Protein AF-0000000084549500 (afdb_homodimer)

Structure (mmCIF, N/CA/C/O backbone):
data_AF-0000000084549500-model_v1
#
loop_
_entity.id
_entity.type
_entity.pdbx_description
1 polymer 'Uncharacterized protein'
#
loop_
_atom_site.group_PDB
_atom_site.id
_atom_site.type_symbol
_atom_site.label_atom_id
_atom_site.label_alt_id
_atom_site.label_comp_id
_atom_site.label_asym_id
_atom_site.label_entity_id
_atom_site.label_seq_id
_atom_site.pdbx_PDB_ins_code
_atom_site.Cartn_x
_atom_site.Cartn_y
_atom_site.Cartn_z
_atom_site.occupancy
_atom_site.B_iso_or_equiv
_atom_site.auth_seq_id
_atom_site.auth_comp_id
_atom_site.auth_asym_id
_atom_site.auth_atom_id
_atom_site.pdbx_PDB_model_num
ATOM 1 N N . MET A 1 1 ? 21.641 -4.703 21.031 1 40.84 1 MET A N 1
ATOM 2 C CA . MET A 1 1 ? 21.547 -3.418 20.344 1 40.84 1 MET A CA 1
ATOM 3 C C . MET A 1 1 ? 20.094 -2.99 20.172 1 40.84 1 MET A C 1
ATOM 5 O O . MET A 1 1 ? 19.234 -3.814 19.875 1 40.84 1 MET A O 1
ATOM 9 N N . LYS A 1 2 ? 19.859 -1.87 20.672 1 54.56 2 LYS A N 1
ATOM 10 C CA . LYS A 1 2 ? 18.469 -1.449 20.766 1 54.56 2 LYS A CA 1
ATOM 11 C C . LYS A 1 2 ? 17.812 -1.426 19.375 1 54.56 2 LYS A C 1
ATOM 13 O O . LYS A 1 2 ? 18.375 -0.866 18.438 1 54.56 2 LYS A O 1
ATOM 18 N N . LYS A 1 3 ? 16.812 -2.205 19.078 1 78 3 LYS A N 1
ATOM 19 C CA . LYS A 1 3 ? 16.109 -2.328 17.797 1 78 3 LYS A CA 1
ATOM 20 C C . LYS A 1 3 ? 15.672 -0.962 17.281 1 78 3 LYS A C 1
ATOM 22 O O . LYS A 1 3 ? 15.18 -0.131 18.047 1 78 3 LYS A O 1
ATOM 27 N N . GLN A 1 4 ? 16.156 -0.559 16.125 1 92.81 4 GLN A N 1
ATOM 28 C CA . GLN A 1 4 ? 15.789 0.695 15.469 1 92.81 4 GLN A CA 1
ATOM 29 C C . GLN A 1 4 ? 14.273 0.792 15.273 1 92.81 4 GLN A C 1
ATOM 31 O O . GLN A 1 4 ? 13.625 -0.191 14.914 1 92.81 4 GLN A O 1
ATOM 36 N N . PRO A 1 5 ? 13.766 1.951 15.711 1 97.81 5 PRO A N 1
ATOM 37 C CA . PRO A 1 5 ? 12.312 2.09 15.602 1 97.81 5 PRO A CA 1
ATOM 38 C C . PRO A 1 5 ? 11.836 2.129 14.156 1 97.81 5 PRO A C 1
ATOM 40 O O . PRO A 1 5 ? 12.555 2.602 13.273 1 97.81 5 PRO A O 1
ATOM 43 N N . VAL A 1 6 ? 10.672 1.609 13.906 1 98.56 6 VAL A N 1
ATOM 44 C CA . VAL A 1 6 ? 9.953 1.757 12.648 1 98.56 6 VAL A CA 1
ATOM 45 C C . VAL A 1 6 ? 8.906 2.861 12.781 1 98.56 6 VAL A C 1
ATOM 47 O O . VAL A 1 6 ? 7.949 2.734 13.555 1 98.56 6 VAL A O 1
ATOM 50 N N . ILE A 1 7 ? 9.125 3.916 12.055 1 98.81 7 ILE A N 1
ATOM 51 C CA . ILE A 1 7 ? 8.266 5.094 12.141 1 98.81 7 ILE A CA 1
ATOM 52 C C . ILE A 1 7 ? 7.434 5.219 10.867 1 98.81 7 ILE A C 1
ATOM 54 O O . ILE A 1 7 ? 7.984 5.305 9.766 1 98.81 7 ILE A O 1
ATOM 58 N N . LEU A 1 8 ? 6.094 5.164 11.047 1 98.94 8 LEU A N 1
ATOM 59 C CA . LEU A 1 8 ? 5.152 5.355 9.945 1 98.94 8 LEU A CA 1
ATOM 60 C C . LEU A 1 8 ? 4.793 6.828 9.789 1 98.94 8 LEU A C 1
ATOM 62 O O . LEU A 1 8 ? 4.559 7.527 10.773 1 98.94 8 LEU A O 1
ATOM 66 N N . VAL A 1 9 ? 4.805 7.285 8.539 1 98.94 9 VAL A N 1
ATOM 67 C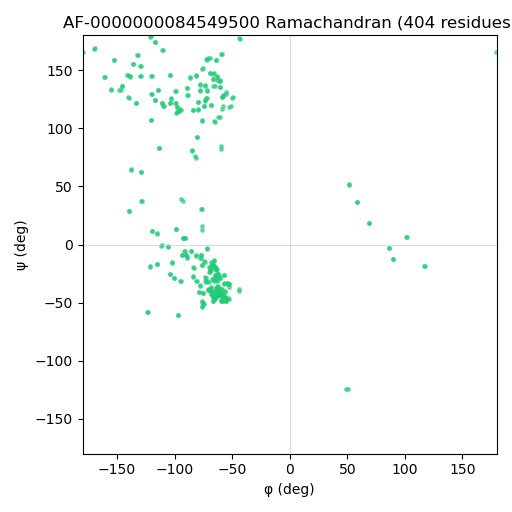 CA . VAL A 1 9 ? 4.523 8.695 8.297 1 98.94 9 VAL A CA 1
ATOM 68 C C . VAL A 1 9 ? 3.523 8.836 7.148 1 98.94 9 VAL A C 1
ATOM 70 O O . VAL A 1 9 ? 3.756 8.328 6.051 1 98.94 9 VAL A O 1
ATOM 73 N N . ASP A 1 10 ? 2.408 9.461 7.426 1 98.81 10 ASP A N 1
ATOM 74 C CA . ASP A 1 10 ? 1.464 9.82 6.371 1 98.81 10 ASP A CA 1
ATOM 75 C C . ASP A 1 10 ? 2.025 10.922 5.48 1 98.81 10 ASP A C 1
ATOM 77 O O . ASP A 1 10 ? 2.951 11.641 5.875 1 98.81 10 ASP A O 1
ATOM 81 N N . MET A 1 11 ? 1.429 11.039 4.242 1 98.62 11 MET A N 1
ATOM 82 C CA . MET A 1 11 ? 1.929 12.031 3.299 1 98.62 11 MET A CA 1
ATOM 83 C C . MET A 1 11 ? 1.087 13.305 3.354 1 98.62 11 MET A C 1
ATOM 85 O O . MET A 1 11 ? 1.567 14.352 3.785 1 98.62 11 MET A O 1
ATOM 89 N N . ASP A 1 12 ? -0.207 13.203 3.062 1 97.62 12 ASP A N 1
ATOM 90 C CA . ASP A 1 12 ? -1.068 14.367 2.863 1 97.62 12 ASP A CA 1
ATOM 91 C C . ASP A 1 12 ? -1.403 15.031 4.195 1 97.62 12 ASP A C 1
ATOM 93 O O . ASP A 1 12 ? -1.979 14.406 5.086 1 97.62 12 ASP A O 1
ATOM 97 N N . ASP A 1 13 ? -0.963 16.328 4.281 1 97.25 13 ASP A N 1
ATOM 98 C CA . ASP A 1 13 ? -1.198 17.203 5.426 1 97.25 13 ASP A CA 1
ATOM 99 C C . ASP A 1 13 ? -0.403 16.734 6.645 1 97.25 13 ASP A C 1
ATOM 101 O O . ASP A 1 13 ? -0.694 17.141 7.773 1 97.25 13 ASP A O 1
ATOM 105 N N . VAL A 1 14 ? 0.623 15.906 6.328 1 98.81 14 VAL A N 1
ATOM 106 C CA . VAL A 1 14 ? 1.657 15.539 7.293 1 98.81 14 VAL A CA 1
ATOM 107 C C . VAL A 1 14 ? 3.031 15.906 6.738 1 98.81 14 VAL A C 1
ATOM 109 O O . VAL A 1 14 ? 3.713 16.781 7.277 1 98.81 14 VAL A O 1
ATOM 112 N N . LEU A 1 15 ? 3.363 15.383 5.605 1 98.81 15 LEU A N 1
ATOM 113 C CA . LEU A 1 15 ? 4.594 15.766 4.922 1 98.81 15 LEU A CA 1
ATOM 114 C C . LEU A 1 15 ? 4.328 16.859 3.9 1 98.81 15 LEU A C 1
ATOM 116 O O . LEU A 1 15 ? 5.215 17.672 3.611 1 98.81 15 LEU A O 1
ATOM 120 N N . ALA A 1 16 ? 3.133 16.844 3.322 1 98.44 16 ALA A N 1
ATOM 121 C CA . ALA A 1 16 ? 2.785 17.719 2.201 1 98.44 16 ALA A CA 1
ATOM 122 C C . ALA A 1 16 ? 1.606 18.609 2.555 1 98.44 16 ALA A C 1
ATOM 124 O O . ALA A 1 16 ? 0.673 18.188 3.238 1 98.44 16 ALA A O 1
ATOM 125 N N . GLU A 1 17 ? 1.657 19.797 2.027 1 96.94 17 GLU A N 1
ATOM 126 C CA . GLU A 1 17 ? 0.556 20.75 2.205 1 96.94 17 GLU A CA 1
ATOM 127 C C . GLU A 1 17 ? -0.571 20.469 1.213 1 96.94 17 GLU A C 1
ATOM 129 O O . GLU A 1 17 ? -0.81 21.266 0.3 1 96.94 17 GLU A O 1
ATOM 134 N N . PHE A 1 18 ? -1.317 19.422 1.479 1 96.31 18 PHE A N 1
ATOM 135 C CA . PHE A 1 18 ? -2.348 19 0.539 1 96.31 18 PHE A CA 1
ATOM 136 C C . PHE A 1 18 ? -3.547 19.938 0.589 1 96.31 18 PHE A C 1
ATOM 138 O O . PHE A 1 18 ? -4.004 20.422 -0.446 1 96.31 18 PHE A O 1
ATOM 145 N N . THR A 1 19 ? -4.094 20.219 1.738 1 94.62 19 THR A N 1
ATOM 146 C CA . THR A 1 19 ? -5.309 21.016 1.899 1 94.62 19 THR A CA 1
ATOM 147 C C . THR A 1 19 ? -5.137 22.406 1.306 1 94.62 19 THR A C 1
ATOM 149 O O . THR A 1 19 ? -6.051 22.938 0.676 1 94.62 19 THR A O 1
ATOM 152 N N . ASN A 1 20 ? -3.953 22.938 1.49 1 93.06 20 ASN A N 1
ATOM 153 C CA . ASN A 1 20 ? -3.686 24.25 0.912 1 93.06 20 ASN A CA 1
ATOM 154 C C . ASN A 1 20 ? -3.84 24.234 -0.606 1 93.06 20 ASN A C 1
ATOM 156 O O . ASN A 1 20 ? -4.469 25.125 -1.179 1 93.06 20 ASN A O 1
ATOM 160 N N . GLU A 1 21 ? -3.254 23.266 -1.241 1 93.38 21 GLU A N 1
ATOM 161 C CA . GLU A 1 21 ? -3.357 23.156 -2.693 1 93.38 21 GLU A CA 1
ATOM 162 C C . GLU A 1 21 ? -4.789 22.844 -3.121 1 93.38 21 GLU A C 1
ATOM 164 O O . GLU A 1 21 ? -5.277 23.391 -4.113 1 93.38 21 GLU A O 1
ATOM 169 N N . TRP A 1 22 ? -5.418 21.922 -2.383 1 92.75 22 TRP A N 1
ATOM 170 C CA . TRP A 1 22 ? -6.809 21.547 -2.609 1 92.75 22 TRP A CA 1
ATOM 171 C C . TRP A 1 22 ? -7.711 22.781 -2.613 1 92.75 22 TRP A C 1
ATOM 173 O O . TRP A 1 22 ? -8.461 23 -3.566 1 92.75 22 TRP A O 1
ATOM 183 N N . LEU A 1 23 ? -7.535 23.625 -1.66 1 92.88 23 LEU A N 1
ATOM 184 C CA . LEU A 1 23 ? -8.383 24.797 -1.511 1 92.88 23 LEU A CA 1
ATOM 185 C C . LEU A 1 23 ? -7.988 25.875 -2.506 1 92.88 23 LEU A C 1
ATOM 187 O O . LEU A 1 23 ? -8.844 26.625 -2.986 1 92.88 23 LEU A O 1
ATOM 191 N N . ARG A 1 24 ? -6.734 25.953 -2.752 1 94.06 24 ARG A N 1
ATOM 192 C CA . ARG A 1 24 ? -6.305 26.891 -3.781 1 94.06 24 ARG A CA 1
ATOM 193 C C . ARG A 1 24 ? -7.027 26.625 -5.098 1 94.06 24 ARG A C 1
ATOM 195 O O . ARG A 1 24 ? -7.539 27.562 -5.727 1 94.06 24 ARG A O 1
ATOM 202 N N . ARG A 1 25 ? -7.105 25.422 -5.516 1 92.19 25 ARG A N 1
ATOM 203 C CA . ARG A 1 25 ? -7.77 25.047 -6.762 1 92.19 25 ARG A CA 1
ATOM 204 C C . ARG A 1 25 ? -9.266 25.344 -6.691 1 92.19 25 ARG A C 1
ATOM 206 O O . ARG A 1 25 ? -9.844 25.891 -7.629 1 92.19 25 ARG A O 1
ATOM 213 N N . TYR A 1 26 ? -9.852 24.938 -5.59 1 93.62 26 TYR A N 1
ATOM 214 C CA . TYR A 1 26 ? -11.273 25.219 -5.395 1 93.62 26 TYR A CA 1
ATOM 215 C C . TYR A 1 26 ? -11.547 26.719 -5.484 1 93.62 26 TYR A C 1
ATOM 217 O O . TYR A 1 26 ? -12.469 27.141 -6.176 1 93.62 26 TYR A O 1
ATOM 225 N N . ASN A 1 27 ? -10.688 27.5 -4.773 1 95.88 27 ASN A N 1
ATOM 226 C CA . ASN A 1 27 ? -10.867 28.953 -4.75 1 95.88 27 ASN A CA 1
ATOM 227 C C . ASN A 1 27 ? -10.742 29.547 -6.148 1 95.88 27 ASN A C 1
ATOM 229 O O . ASN A 1 27 ? -11.5 30.453 -6.508 1 95.88 27 ASN A O 1
ATOM 233 N N . LEU A 1 28 ? -9.859 29.062 -6.891 1 95.12 28 LEU A N 1
ATOM 234 C CA . LEU A 1 28 ? -9.672 29.531 -8.258 1 95.12 28 LEU A CA 1
ATOM 235 C C . LEU A 1 28 ? -10.875 29.203 -9.125 1 95.12 28 LEU A C 1
ATOM 237 O O . LEU A 1 28 ? -11.398 30.062 -9.836 1 95.12 28 LEU A O 1
ATOM 241 N N . ASP A 1 29 ? -11.391 28.016 -9.062 1 94.56 29 ASP A N 1
ATOM 242 C CA . ASP A 1 29 ? -12.453 27.531 -9.93 1 94.56 29 ASP A CA 1
ATOM 243 C C . ASP A 1 29 ? -13.797 28.156 -9.57 1 94.56 29 ASP A C 1
ATOM 245 O O . ASP A 1 29 ? -14.641 28.375 -10.445 1 94.56 29 ASP A O 1
ATOM 249 N N . TYR A 1 30 ? -13.945 28.438 -8.312 1 95.88 30 TYR A N 1
ATOM 250 C CA . TYR A 1 30 ? -15.266 28.875 -7.859 1 95.88 30 TYR A CA 1
ATOM 251 C C . TYR A 1 30 ? -15.219 30.312 -7.359 1 95.88 30 TYR A C 1
ATOM 253 O O . TYR A 1 30 ? -16.172 30.797 -6.754 1 95.88 30 TYR A O 1
ATOM 261 N N . ASN A 1 31 ? -14.117 30.938 -7.594 1 95.69 31 ASN A N 1
ATOM 262 C CA . ASN A 1 31 ? -13.945 32.312 -7.184 1 95.69 31 ASN A CA 1
ATOM 263 C C . ASN A 1 31 ? -14.297 32.531 -5.711 1 95.69 31 ASN A C 1
ATOM 265 O O . ASN A 1 31 ? -15.156 33.344 -5.375 1 95.69 31 ASN A O 1
ATOM 269 N N . ASP A 1 32 ? -13.719 31.734 -4.926 1 94.94 32 ASP A N 1
ATOM 270 C CA . ASP A 1 32 ? -13.891 31.75 -3.477 1 94.94 32 ASP A CA 1
ATOM 271 C C . ASP A 1 32 ? -12.57 32.062 -2.775 1 94.94 32 ASP A C 1
ATOM 273 O O . ASP A 1 32 ? -11.562 32.312 -3.43 1 94.94 32 ASP A O 1
ATOM 277 N N . THR A 1 33 ? -12.523 32.25 -1.413 1 93.5 33 THR A N 1
ATOM 278 C CA . THR A 1 33 ? -11.297 32.625 -0.705 1 93.5 33 THR A CA 1
ATOM 279 C C . THR A 1 33 ? -11.195 31.859 0.619 1 93.5 33 THR A C 1
ATOM 281 O O . THR A 1 33 ? -10.586 32.344 1.569 1 93.5 33 THR A O 1
ATOM 284 N N . ILE A 1 34 ? -11.758 30.734 0.631 1 90.38 34 ILE A N 1
ATOM 285 C CA . ILE A 1 34 ? -11.758 30.016 1.896 1 90.38 34 ILE A CA 1
ATOM 286 C C . ILE A 1 34 ? -10.367 29.422 2.146 1 90.38 34 ILE A C 1
ATOM 288 O O . ILE A 1 34 ? -9.594 29.234 1.21 1 90.38 34 ILE A O 1
ATOM 292 N N . ASP A 1 35 ? -10.039 29.266 3.459 1 89.06 35 ASP A N 1
ATOM 293 C CA . ASP A 1 35 ? -8.797 28.609 3.844 1 89.06 35 ASP A CA 1
ATOM 294 C C . ASP A 1 35 ? -9.07 27.391 4.723 1 89.06 35 ASP A C 1
ATOM 296 O O . ASP A 1 35 ? -10.227 27.062 4.992 1 89.06 35 ASP A O 1
ATOM 300 N N . ALA A 1 36 ? -7.984 26.719 5.102 1 85.75 36 ALA A N 1
ATOM 301 C CA . ALA A 1 36 ? -8.086 25.438 5.777 1 85.75 36 ALA A CA 1
ATOM 302 C C . ALA A 1 36 ? -8.781 25.578 7.129 1 85.75 36 ALA A C 1
ATOM 304 O O . ALA A 1 36 ? -9.367 24.625 7.641 1 85.75 36 ALA A O 1
ATOM 305 N N . GLU A 1 37 ? -8.781 26.719 7.641 1 87.19 37 GLU A N 1
ATOM 306 C CA . GLU A 1 37 ? -9.305 26.953 8.984 1 87.19 37 GLU A CA 1
ATOM 307 C C . GLU A 1 37 ? -10.82 26.781 9.023 1 87.19 37 GLU A C 1
ATOM 309 O O . GLU A 1 37 ? -11.398 26.547 10.086 1 87.19 37 GLU A O 1
ATOM 314 N N . VAL A 1 38 ? -11.391 26.875 7.844 1 81.31 38 VAL A N 1
ATOM 315 C CA . VAL A 1 38 ? -12.852 26.781 7.801 1 81.31 38 VAL A CA 1
ATOM 316 C C . VAL A 1 38 ? -13.273 25.328 7.973 1 81.31 38 VAL A C 1
ATOM 318 O O . VAL A 1 38 ? -14.43 25.047 8.289 1 81.31 38 VAL A O 1
ATOM 321 N N . PHE A 1 39 ? -12.336 24.484 7.77 1 81.19 39 PHE A N 1
ATOM 322 C CA . PHE A 1 39 ? -12.672 23.062 7.863 1 81.19 39 PHE A CA 1
ATOM 323 C C . PHE A 1 39 ? -12.695 22.609 9.32 1 81.19 39 PHE A C 1
ATOM 325 O O . PHE A 1 39 ? -11.641 22.469 9.945 1 81.19 39 PHE A O 1
ATOM 332 N N . ASP A 1 40 ? -13.836 22.641 9.977 1 74.56 40 ASP A N 1
ATOM 333 C CA . ASP A 1 40 ? -13.977 22.203 11.359 1 74.56 40 ASP A CA 1
ATOM 334 C C . ASP A 1 40 ? -14.344 20.719 11.43 1 74.56 40 ASP A C 1
ATOM 336 O O . ASP A 1 40 ? -14.539 20.172 12.516 1 74.56 40 ASP A O 1
ATOM 340 N N . GLY A 1 41 ? -14.359 20.125 10.383 1 68.44 41 GLY A N 1
ATOM 341 C CA . GLY A 1 41 ? -14.656 18.703 10.25 1 68.44 41 GLY A CA 1
ATOM 342 C C . GLY A 1 41 ? -14.375 18.156 8.859 1 68.44 41 GLY A C 1
ATOM 343 O O . GLY A 1 41 ? -14 18.906 7.957 1 68.44 41 GLY A O 1
ATOM 344 N N . TRP A 1 42 ? -14.414 16.797 8.805 1 63 42 TRP A N 1
ATOM 345 C CA . TRP A 1 42 ? -14.109 16.156 7.527 1 63 42 TRP A CA 1
ATOM 346 C C . TRP A 1 42 ? -15.289 16.281 6.566 1 63 42 TRP A C 1
ATOM 348 O O . TRP A 1 42 ? -15.562 15.352 5.801 1 63 42 TRP A O 1
ATOM 358 N N . ASP A 1 43 ? -16.016 17.453 6.793 1 78.88 43 ASP A N 1
ATOM 359 C CA . ASP A 1 43 ? -17.109 17.656 5.84 1 78.88 43 ASP A CA 1
ATOM 360 C C . ASP A 1 43 ? -16.844 18.875 4.957 1 78.88 43 ASP A C 1
ATOM 362 O O . ASP A 1 43 ? -17.391 19.953 5.199 1 78.88 43 ASP A O 1
ATOM 366 N N . ALA A 1 44 ? -16.172 18.797 4.023 1 82.31 44 ALA A N 1
ATOM 367 C CA . ALA A 1 44 ? -15.75 19.859 3.109 1 82.31 44 ALA A CA 1
ATOM 368 C C . ALA A 1 44 ? -16.938 20.438 2.352 1 82.31 44 ALA A C 1
ATOM 370 O O . ALA A 1 44 ? -16.953 21.609 1.999 1 82.31 44 ALA A O 1
ATOM 371 N N . VAL A 1 45 ? -17.938 19.656 2.207 1 88 45 VAL A N 1
ATOM 372 C CA . VAL A 1 45 ? -19.078 20.047 1.386 1 88 45 VAL A CA 1
ATOM 373 C C . VAL A 1 45 ? -19.812 21.219 2.043 1 88 45 VAL A C 1
ATOM 375 O O . VAL A 1 45 ? -20.328 22.094 1.354 1 88 45 VAL A O 1
ATOM 378 N N . LYS A 1 46 ? -19.75 21.266 3.35 1 87.25 46 LYS A N 1
ATOM 379 C CA . LYS A 1 46 ? -20.453 22.297 4.098 1 87.25 46 LYS A CA 1
ATOM 380 C C . LYS A 1 46 ? -19.75 23.641 3.98 1 87.25 46 LYS A C 1
ATOM 382 O O . LYS A 1 46 ? -20.344 24.688 4.297 1 87.25 46 LYS A O 1
ATOM 387 N N . HIS A 1 47 ? -18.594 23.594 3.523 1 89.19 47 HIS A N 1
ATOM 388 C CA . HIS A 1 47 ? -17.781 24.812 3.596 1 89.19 47 HIS A CA 1
ATOM 389 C C . HIS A 1 47 ? -17.531 25.375 2.205 1 89.19 47 HIS A C 1
ATOM 391 O O . HIS A 1 47 ? -16.906 26.438 2.07 1 89.19 47 HIS A O 1
ATOM 397 N N . VAL A 1 48 ? -18.047 24.688 1.222 1 91.75 48 VAL A N 1
ATOM 398 C CA . VAL A 1 48 ? -17.844 25.156 -0.144 1 91.75 48 VAL A CA 1
ATOM 399 C C . VAL A 1 48 ? -19.156 25.672 -0.725 1 91.75 48 VAL A C 1
ATOM 401 O O . VAL A 1 48 ? -20.234 25.453 -0.143 1 91.75 48 VAL A O 1
ATOM 404 N N . LYS A 1 49 ? -19.047 26.344 -1.836 1 94.25 49 LYS A N 1
ATOM 405 C CA . LYS A 1 49 ? -20.25 26.844 -2.504 1 94.25 49 LYS A CA 1
ATOM 406 C C . LYS A 1 49 ? -21.141 25.703 -2.955 1 94.25 49 LYS A C 1
ATOM 408 O O . LYS A 1 49 ? -20.641 24.641 -3.35 1 94.25 49 LYS A O 1
ATOM 413 N N . PRO A 1 50 ? -22.453 25.938 -2.877 1 93.5 50 PRO A N 1
ATOM 414 C CA . PRO A 1 50 ? -23.406 24.891 -3.24 1 93.5 50 PRO A CA 1
ATOM 415 C C . PRO A 1 50 ? -23.172 24.344 -4.641 1 93.5 50 PRO A C 1
ATOM 417 O O . PRO A 1 50 ? -23.406 23.156 -4.887 1 93.5 50 PRO A O 1
ATOM 420 N N . GLU A 1 51 ? -22.719 25.172 -5.531 1 93.56 51 GLU A N 1
ATOM 421 C CA . GLU A 1 51 ? -22.484 24.734 -6.902 1 93.56 51 GLU A CA 1
ATOM 422 C C . GLU A 1 51 ? -21.359 23.703 -6.965 1 93.56 51 GLU A C 1
ATOM 424 O O . GLU A 1 51 ? -21.312 22.891 -7.883 1 93.56 51 GLU A O 1
ATOM 429 N N . CYS A 1 52 ? -20.438 23.797 -6.102 1 91.25 52 CYS A N 1
ATOM 430 C CA . CYS A 1 52 ? -19.359 22.812 -6.023 1 91.25 52 CYS A CA 1
ATOM 431 C C . CYS A 1 52 ? -19.844 21.531 -5.367 1 91.25 52 CYS A C 1
ATOM 433 O O . CYS A 1 52 ? -19.781 20.453 -5.973 1 91.25 52 CYS A O 1
ATOM 435 N N . GLY A 1 53 ? -20.438 21.672 -4.176 1 90.69 53 GLY A N 1
ATOM 436 C CA . GLY A 1 53 ? -20.953 20.516 -3.463 1 90.69 53 GLY A CA 1
ATOM 437 C C . GLY A 1 53 ? -19.969 19.375 -3.367 1 90.69 53 GLY A C 1
ATOM 438 O O . GLY A 1 53 ? -18.828 19.562 -2.963 1 90.69 53 GLY A O 1
ATOM 439 N N . THR A 1 54 ? -20.391 18.25 -3.828 1 88.44 54 THR A N 1
ATOM 440 C CA . THR A 1 54 ? -19.594 17.031 -3.689 1 88.44 54 THR A CA 1
ATOM 441 C C . THR A 1 54 ? -18.453 17.016 -4.699 1 88.44 54 THR A C 1
ATOM 443 O O . THR A 1 54 ? -17.531 16.219 -4.582 1 88.44 54 THR A O 1
ATOM 446 N N . LYS A 1 55 ? -18.438 17.891 -5.586 1 89.38 55 LYS A N 1
ATOM 447 C CA . LYS A 1 55 ? -17.359 17.969 -6.578 1 89.38 55 LYS A CA 1
ATOM 448 C C . LYS A 1 55 ? -16.047 18.375 -5.926 1 89.38 55 LYS A C 1
ATOM 450 O O . LYS A 1 55 ? -14.977 18.234 -6.535 1 89.38 55 LYS A O 1
ATOM 455 N N . ILE A 1 56 ? -16.156 18.891 -4.676 1 88.94 56 ILE A N 1
ATOM 456 C CA . ILE A 1 56 ? -14.961 19.297 -3.941 1 88.94 56 ILE A CA 1
ATOM 457 C C . ILE A 1 56 ? -14.008 18.109 -3.826 1 88.94 56 ILE A C 1
ATOM 459 O O . ILE A 1 56 ? -12.781 18.281 -3.801 1 88.94 56 ILE A O 1
ATOM 463 N N . PHE A 1 57 ? -14.555 16.891 -3.869 1 86.75 57 PHE A N 1
ATOM 464 C CA . PHE A 1 57 ? -13.727 15.695 -3.676 1 86.75 57 PHE A CA 1
ATOM 465 C C . PHE A 1 57 ? -13.156 15.211 -5.004 1 86.75 57 PHE A C 1
ATOM 467 O O . PHE A 1 57 ? -12.25 14.383 -5.027 1 86.75 57 PHE A O 1
ATOM 474 N N . GLU A 1 58 ? -13.625 15.711 -6.062 1 85.31 58 GLU A N 1
ATOM 475 C CA . GLU A 1 58 ? -13.117 15.32 -7.379 1 85.31 58 GLU A CA 1
ATOM 476 C C . GLU A 1 58 ? -11.695 15.82 -7.594 1 85.31 58 GLU A C 1
ATOM 478 O O . GLU A 1 58 ? -10.945 15.25 -8.391 1 85.31 58 GLU A O 1
ATOM 483 N N . TYR A 1 59 ? -11.352 16.844 -6.824 1 87.81 59 TYR A N 1
ATOM 484 C CA . TYR A 1 59 ? -10 17.375 -6.938 1 87.81 59 TYR A CA 1
ATOM 485 C C . TYR A 1 59 ? -8.961 16.344 -6.535 1 87.81 59 TYR A C 1
ATOM 487 O O . TYR A 1 59 ? -7.812 16.406 -6.977 1 87.81 59 TYR A O 1
ATOM 495 N N . PHE A 1 60 ? -9.383 15.383 -5.699 1 86.88 60 PHE A N 1
ATOM 496 C CA . PHE A 1 60 ? -8.461 14.359 -5.223 1 86.88 60 PHE A CA 1
ATOM 497 C C . PHE A 1 60 ? -7.988 13.484 -6.379 1 86.88 60 PHE A C 1
ATOM 499 O O . PHE A 1 60 ? -6.949 12.82 -6.277 1 86.88 60 PHE A O 1
ATOM 506 N N . LYS A 1 61 ? -8.734 13.547 -7.387 1 83.44 61 LYS A N 1
ATOM 507 C CA . LYS A 1 61 ? -8.422 12.711 -8.547 1 83.44 61 LYS A CA 1
ATOM 508 C C . LYS A 1 61 ? -7.84 13.547 -9.68 1 83.44 61 LYS A C 1
ATOM 510 O O . LYS A 1 61 ? -7.535 13.016 -10.75 1 83.44 61 LYS A O 1
ATOM 515 N N . ALA A 1 62 ? -7.762 14.812 -9.438 1 79.94 62 ALA A N 1
ATOM 516 C CA . ALA A 1 62 ? -7.285 15.719 -10.484 1 79.94 62 ALA A CA 1
ATOM 517 C C . ALA A 1 62 ? -5.82 15.438 -10.828 1 79.94 62 ALA A C 1
ATOM 519 O O . ALA A 1 62 ? -5 15.234 -9.93 1 79.94 62 ALA A O 1
ATOM 520 N N . PRO A 1 63 ? -5.555 15.438 -12.078 1 76.94 63 PRO A N 1
ATOM 521 C CA . PRO A 1 63 ? -4.172 15.172 -12.484 1 76.94 63 PRO A CA 1
ATOM 522 C C . PRO A 1 63 ? -3.184 16.172 -11.883 1 76.94 63 PRO A C 1
ATOM 524 O O . PRO A 1 63 ? -3.426 17.375 -11.906 1 76.94 63 PRO A O 1
ATOM 527 N N . GLY A 1 64 ? -2.184 15.641 -11.281 1 82.38 64 GLY A N 1
ATOM 528 C CA . GLY A 1 64 ? -1.049 16.453 -10.867 1 82.38 64 GLY A CA 1
ATOM 529 C C . GLY A 1 64 ? -1.241 17.094 -9.516 1 82.38 64 GLY A C 1
ATOM 530 O O . GLY A 1 64 ? -0.352 17.797 -9.023 1 82.38 64 GLY A O 1
ATOM 531 N N . ILE A 1 65 ? -2.357 16.953 -8.867 1 88.38 65 ILE A N 1
ATOM 532 C CA . ILE A 1 65 ? -2.613 17.656 -7.621 1 88.38 65 ILE A CA 1
ATOM 533 C C . ILE A 1 65 ? -1.574 17.25 -6.578 1 88.38 65 ILE A C 1
ATOM 535 O O . ILE A 1 65 ? -1.181 18.078 -5.738 1 88.38 65 ILE A O 1
ATOM 539 N N . TYR A 1 66 ? -1.098 16.078 -6.719 1 92.81 66 TYR A N 1
ATOM 540 C CA . TYR A 1 66 ? -0.171 15.586 -5.707 1 92.81 66 TYR A CA 1
ATOM 541 C C . TYR A 1 66 ? 1.273 15.852 -6.109 1 92.81 66 TYR A C 1
ATOM 543 O O . TYR A 1 66 ? 2.193 15.664 -5.312 1 92.81 66 TYR A O 1
ATOM 551 N N . ARG A 1 67 ? 1.486 16.297 -7.324 1 90 67 ARG A N 1
ATOM 552 C CA . ARG A 1 67 ? 2.838 16.422 -7.859 1 90 67 ARG A CA 1
ATOM 553 C C . ARG A 1 67 ? 3.484 17.734 -7.426 1 90 67 ARG A C 1
ATOM 555 O O . ARG A 1 67 ? 4.711 17.828 -7.359 1 90 67 ARG A O 1
ATOM 562 N N . HIS A 1 68 ? 2.676 18.656 -7.055 1 87.75 68 HIS A N 1
ATOM 563 C CA . HIS A 1 68 ? 3.25 19.984 -6.859 1 87.75 68 HIS A CA 1
ATOM 564 C C . HIS A 1 68 ? 2.875 20.547 -5.492 1 87.75 68 HIS A C 1
ATOM 566 O O . HIS A 1 68 ? 2.658 21.75 -5.355 1 87.75 68 HIS A O 1
ATOM 572 N N . LEU A 1 69 ? 2.828 19.766 -4.539 1 96.38 69 LEU A N 1
ATOM 573 C CA . LEU A 1 69 ? 2.541 20.172 -3.172 1 96.38 69 LEU A CA 1
ATOM 574 C C . LEU A 1 69 ? 3.793 20.734 -2.496 1 96.38 69 LEU A C 1
ATOM 576 O O . LEU A 1 69 ? 4.902 20.266 -2.773 1 96.38 69 LEU A O 1
ATOM 580 N N . GLU A 1 70 ? 3.615 21.703 -1.663 1 97.06 70 GLU A N 1
ATOM 581 C CA . GLU A 1 70 ? 4.727 22.188 -0.848 1 97.06 70 GLU A CA 1
ATOM 582 C C . GLU A 1 70 ? 4.992 21.25 0.328 1 97.06 70 GLU A C 1
ATOM 584 O O . GLU A 1 70 ? 4.062 20.844 1.028 1 97.06 70 GLU A O 1
ATOM 589 N N . PRO A 1 71 ? 6.25 20.875 0.55 1 98.5 71 PRO A N 1
ATOM 590 C CA . PRO A 1 71 ? 6.539 20.141 1.779 1 98.5 71 PRO A CA 1
ATOM 591 C C . PRO A 1 71 ? 6.234 20.938 3.039 1 98.5 71 PRO A C 1
ATOM 593 O O . PRO A 1 71 ? 6.457 22.156 3.07 1 98.5 71 PRO A O 1
ATOM 596 N N . LYS A 1 72 ? 5.703 20.281 4.039 1 98.5 72 LYS A N 1
ATOM 597 C CA . LYS A 1 72 ? 5.508 20.953 5.32 1 98.5 72 LYS A CA 1
ATOM 598 C C . LYS A 1 72 ? 6.84 21.438 5.902 1 98.5 72 LYS A C 1
ATOM 600 O O . LYS A 1 72 ? 7.844 20.719 5.828 1 98.5 72 LYS A O 1
ATOM 605 N N . ALA A 1 73 ? 6.812 22.594 6.492 1 98.06 73 ALA A N 1
ATOM 606 C CA . ALA A 1 73 ? 8.023 23.203 7.047 1 98.06 73 ALA A CA 1
ATOM 607 C C . ALA A 1 73 ? 8.656 22.297 8.094 1 98.06 73 ALA A C 1
ATOM 609 O O . ALA A 1 73 ? 7.969 21.766 8.969 1 98.06 73 ALA A O 1
ATOM 610 N N . GLY A 1 74 ? 9.922 22.031 7.895 1 98.5 74 GLY A N 1
ATOM 611 C CA . GLY A 1 74 ? 10.688 21.281 8.867 1 98.5 74 GLY A CA 1
ATOM 612 C C . GLY A 1 74 ? 10.648 19.781 8.625 1 98.5 74 GLY A C 1
ATOM 613 O O . GLY A 1 74 ? 11.453 19.031 9.18 1 98.5 74 GLY A O 1
ATOM 614 N N . SER A 1 75 ? 9.766 19.297 7.777 1 98.81 75 SER A N 1
ATOM 615 C CA . SER A 1 75 ? 9.562 17.859 7.59 1 98.81 75 SER A CA 1
ATOM 616 C C . SER A 1 75 ? 10.805 17.203 6.992 1 98.81 75 SER A C 1
ATOM 618 O O . SER A 1 75 ? 11.234 16.141 7.453 1 98.81 75 SER A O 1
ATOM 620 N N . GLN A 1 76 ? 11.43 17.797 6.031 1 98.75 76 GLN A N 1
ATOM 621 C CA . GLN A 1 76 ? 12.578 17.219 5.352 1 98.75 76 GLN A CA 1
ATOM 622 C C . GLN A 1 76 ? 13.766 17.078 6.301 1 98.75 76 GLN A C 1
ATOM 624 O O . GLN A 1 76 ? 14.422 16.031 6.328 1 98.75 76 GLN A O 1
ATOM 629 N N . ALA A 1 77 ? 13.984 18.125 7.07 1 98.56 77 ALA A N 1
ATOM 630 C CA . ALA A 1 77 ? 15.102 18.094 8.008 1 98.56 77 ALA A CA 1
ATOM 631 C C . ALA A 1 77 ? 14.906 17.016 9.07 1 98.56 77 ALA A C 1
ATOM 633 O O . ALA A 1 77 ? 15.844 16.281 9.398 1 98.56 77 ALA A O 1
ATOM 634 N N . VAL A 1 78 ? 13.734 16.906 9.609 1 98.62 78 VAL A N 1
ATOM 635 C CA . VAL A 1 78 ? 13.453 15.914 10.641 1 98.62 78 VAL A CA 1
ATOM 636 C C . VAL A 1 78 ? 13.562 14.508 10.062 1 98.62 78 VAL A C 1
ATOM 638 O O . VAL A 1 78 ? 14.133 13.609 10.688 1 98.62 78 VAL A O 1
ATOM 641 N N . MET A 1 79 ? 13.031 14.305 8.883 1 98.62 79 MET A N 1
ATOM 642 C CA . MET A 1 79 ? 13.117 13 8.234 1 98.62 79 MET A CA 1
ATOM 643 C C . MET A 1 79 ? 14.57 12.586 8.031 1 98.62 79 MET A C 1
ATOM 645 O O . MET A 1 79 ? 14.93 11.43 8.273 1 98.62 79 MET A O 1
ATOM 649 N N . GLN A 1 80 ? 15.352 13.516 7.59 1 98.56 80 GLN A N 1
ATOM 650 C CA . GLN A 1 80 ? 16.766 13.227 7.402 1 98.56 80 GLN A CA 1
ATOM 651 C C . GLN A 1 80 ? 17.438 12.844 8.719 1 98.56 80 GLN A C 1
ATOM 653 O O . GLN A 1 80 ? 18.219 11.891 8.773 1 98.56 80 GLN A O 1
ATOM 658 N N . GLU A 1 81 ? 17.109 13.586 9.719 1 98.19 81 GLU A N 1
ATOM 659 C CA . GLU A 1 81 ? 17.672 13.289 11.031 1 98.19 81 GLU A CA 1
ATOM 660 C C . GLU A 1 81 ? 17.297 11.883 11.492 1 98.19 81 GLU A C 1
ATOM 662 O O . GLU A 1 81 ? 18.141 11.148 12.008 1 98.19 81 GLU A O 1
ATOM 667 N N . LEU A 1 82 ? 16.094 11.523 11.297 1 98.25 82 LEU A N 1
ATOM 668 C CA . LEU A 1 82 ? 15.625 10.203 11.703 1 98.25 82 LEU A CA 1
ATOM 669 C C . LEU A 1 82 ? 16.344 9.102 10.938 1 98.25 82 LEU A C 1
ATOM 671 O O . LEU A 1 82 ? 16.766 8.102 11.523 1 98.25 82 LEU A O 1
ATOM 675 N N . VAL A 1 83 ? 16.516 9.305 9.641 1 98.06 83 VAL A N 1
ATOM 676 C CA . VAL A 1 83 ? 17.234 8.336 8.812 1 98.06 83 VAL A CA 1
ATOM 677 C C . VAL A 1 83 ? 18.688 8.219 9.281 1 98.06 83 VAL A C 1
ATOM 679 O O . VAL A 1 83 ? 19.219 7.113 9.398 1 98.06 83 VAL A O 1
ATOM 682 N N . ASP A 1 84 ? 19.281 9.367 9.57 1 97.5 84 ASP A N 1
ATOM 683 C CA . ASP A 1 84 ? 20.672 9.391 10.031 1 97.5 84 ASP A CA 1
ATOM 684 C C . ASP A 1 84 ? 20.812 8.656 11.359 1 97.5 84 ASP A C 1
ATOM 686 O O . ASP A 1 84 ? 21.875 8.07 11.633 1 97.5 84 ASP A O 1
ATOM 690 N N . LEU A 1 85 ? 19.797 8.664 12.156 1 97.25 85 LEU A N 1
ATOM 691 C CA . LEU A 1 85 ? 19.812 8.016 13.461 1 97.25 85 LEU A CA 1
ATOM 692 C C . LEU A 1 85 ? 19.547 6.516 13.32 1 97.25 85 LEU A C 1
ATOM 694 O O . LEU A 1 85 ? 19.625 5.777 14.305 1 97.25 85 LEU A O 1
ATOM 698 N N . GLY A 1 86 ? 19.156 6.109 12.148 1 97.12 86 GLY A N 1
ATOM 699 C CA . GLY A 1 86 ? 19.016 4.688 11.883 1 97.12 86 GLY A CA 1
ATOM 700 C C . GLY A 1 86 ? 17.578 4.215 11.922 1 97.12 86 GLY A C 1
ATOM 701 O O . GLY A 1 86 ? 17.312 3.018 11.828 1 97.12 86 GLY A O 1
ATOM 702 N N . ALA A 1 87 ? 16.625 5.121 12.055 1 97.94 87 ALA A N 1
ATOM 703 C CA . ALA A 1 87 ? 15.211 4.742 12.07 1 97.94 87 ALA A CA 1
ATOM 704 C C . ALA A 1 87 ? 14.781 4.188 10.711 1 97.94 87 ALA A C 1
ATOM 706 O O . ALA A 1 87 ? 15.297 4.602 9.672 1 97.94 87 ALA A O 1
ATOM 707 N N . GLU A 1 88 ? 13.922 3.18 10.719 1 98.06 88 GLU A N 1
ATOM 708 C CA . GLU A 1 88 ? 13.211 2.748 9.516 1 98.06 88 GLU A CA 1
ATOM 709 C C . GLU A 1 88 ? 11.961 3.582 9.289 1 98.06 88 GLU A C 1
ATOM 711 O O . GLU A 1 88 ? 11.039 3.566 10.109 1 98.06 88 GLU A O 1
ATOM 716 N N . ILE A 1 89 ? 11.984 4.312 8.164 1 98.62 89 ILE A N 1
ATOM 717 C CA . ILE A 1 89 ? 10.852 5.176 7.871 1 98.62 89 ILE A CA 1
ATOM 718 C C . ILE A 1 89 ? 9.992 4.547 6.777 1 98.62 89 ILE A C 1
ATOM 720 O O . ILE A 1 89 ? 10.484 4.223 5.699 1 98.62 89 ILE A O 1
ATOM 724 N N . LEU A 1 90 ? 8.734 4.316 7.062 1 98.81 90 LEU A N 1
ATOM 725 C CA . LEU A 1 90 ? 7.758 3.898 6.066 1 98.81 90 LEU A CA 1
ATOM 726 C C . LEU A 1 90 ? 6.738 5.008 5.805 1 98.81 90 LEU A C 1
ATOM 728 O O . LEU A 1 90 ? 6.086 5.488 6.734 1 98.81 90 LEU A O 1
ATOM 732 N N . ILE A 1 91 ? 6.684 5.402 4.547 1 98.88 91 ILE A N 1
ATOM 733 C CA . ILE A 1 91 ? 5.59 6.293 4.164 1 98.88 91 ILE A CA 1
ATOM 734 C C . ILE A 1 91 ? 4.316 5.48 3.945 1 98.88 91 ILE A C 1
ATOM 736 O O . ILE A 1 91 ? 4.305 4.523 3.168 1 98.88 91 ILE A O 1
ATOM 740 N N . VAL A 1 92 ? 3.285 5.832 4.684 1 98.88 92 VAL A N 1
ATOM 741 C CA . VAL A 1 92 ? 2.002 5.148 4.551 1 98.88 92 VAL A CA 1
ATOM 742 C C . VAL A 1 92 ? 0.922 6.152 4.152 1 98.88 92 VAL A C 1
ATOM 744 O O . VAL A 1 92 ? 0.475 6.953 4.977 1 98.88 92 VAL A O 1
ATOM 747 N N . THR A 1 93 ? 0.508 6.07 2.93 1 98.38 93 THR A N 1
ATOM 748 C CA . THR A 1 93 ? -0.403 7.07 2.385 1 98.38 93 THR A CA 1
ATOM 749 C C . THR A 1 93 ? -1.602 6.402 1.717 1 98.38 93 THR A C 1
ATOM 751 O O . THR A 1 93 ? -1.511 5.258 1.265 1 98.38 93 THR A O 1
ATOM 754 N N . ASP A 1 94 ? -2.711 7.043 1.835 1 96.19 94 ASP A N 1
ATOM 755 C CA . ASP A 1 94 ? -3.869 6.672 1.029 1 96.19 94 ASP A CA 1
ATOM 756 C C . ASP A 1 94 ? -3.852 7.379 -0.323 1 96.19 94 ASP A C 1
ATOM 758 O O . ASP A 1 94 ? -3.355 8.5 -0.434 1 96.19 94 ASP A O 1
ATOM 762 N N . SER A 1 95 ? -4.285 6.68 -1.31 1 93.44 95 SER A N 1
ATOM 763 C CA . SER A 1 95 ? -4.324 7.238 -2.658 1 93.44 95 SER A CA 1
ATOM 764 C C . SER A 1 95 ? -5.598 6.824 -3.391 1 93.44 95 SER A C 1
ATOM 766 O O . SER A 1 95 ? -5.914 5.637 -3.467 1 93.44 95 SER A O 1
ATOM 768 N N . PRO A 1 96 ? -6.332 7.816 -3.895 1 89.31 96 PRO A N 1
ATOM 769 C CA . PRO A 1 96 ? -7.504 7.449 -4.691 1 89.31 96 PRO A CA 1
ATOM 770 C C . PRO A 1 96 ? -7.133 6.867 -6.055 1 89.31 96 PRO A C 1
ATOM 772 O O . PRO A 1 96 ? -5.984 6.98 -6.484 1 89.31 96 PRO A O 1
ATOM 775 N N . MET A 1 97 ? -8.148 6.137 -6.555 1 81.5 97 MET A N 1
ATOM 776 C CA . MET A 1 97 ? -8.008 5.758 -7.957 1 81.5 97 MET A CA 1
ATOM 777 C C . MET A 1 97 ? -8.242 6.957 -8.867 1 81.5 97 MET A C 1
ATOM 779 O O . MET A 1 97 ? -9.141 7.766 -8.625 1 81.5 97 MET A O 1
ATOM 783 N N . GLY A 1 98 ? -7.266 7.27 -9.703 1 69 98 GLY A N 1
ATOM 784 C CA . GLY A 1 98 ? -7.395 8.414 -10.594 1 69 98 GLY A CA 1
ATOM 785 C C . GLY A 1 98 ? -8.508 8.25 -11.609 1 69 98 GLY A C 1
ATOM 786 O O . GLY A 1 98 ? -9.117 7.184 -11.711 1 69 98 GLY A O 1
ATOM 787 N N . CYS A 1 99 ? -9.023 9.445 -12.195 1 52.94 99 CYS A N 1
ATOM 788 C CA . CYS A 1 99 ? -10.039 9.453 -13.234 1 52.94 99 CYS A CA 1
ATOM 789 C C . CYS A 1 99 ? -9.57 8.695 -14.469 1 52.94 99 CYS A C 1
ATOM 791 O O . CYS A 1 99 ? -8.5 8.992 -15.016 1 52.94 99 CYS A O 1
ATOM 793 N N . THR A 1 100 ? -9.656 7.426 -14.516 1 45.59 100 THR A N 1
ATOM 794 C CA . THR A 1 100 ? -9.43 6.699 -15.758 1 45.59 100 THR A CA 1
ATOM 795 C C . THR A 1 100 ? -10.297 7.266 -16.875 1 45.59 100 THR A C 1
ATOM 797 O O . THR A 1 100 ? -10.141 6.895 -18.047 1 45.59 100 THR A O 1
ATOM 800 N N . PHE A 1 101 ? -11.414 7.645 -16.562 1 37.31 101 PHE A N 1
ATOM 801 C CA . PHE A 1 101 ? -12.359 7.898 -17.641 1 37.31 101 PHE A CA 1
ATOM 802 C C . PHE A 1 101 ? -12.008 9.188 -18.375 1 37.31 101 PHE A C 1
ATOM 804 O O . PHE A 1 101 ? -12.758 9.641 -19.234 1 37.31 101 PHE A O 1
ATOM 811 N N . GLY A 1 102 ? -11.367 10.133 -17.688 1 38.34 102 GLY A N 1
ATOM 812 C CA . GLY A 1 102 ? -11.594 11.414 -18.344 1 38.34 102 GLY A CA 1
ATOM 813 C C . GLY A 1 102 ? -11.102 11.445 -19.781 1 38.34 102 GLY A C 1
ATOM 814 O O . GLY A 1 102 ? -10.414 10.516 -20.219 1 38.34 102 GLY A O 1
ATOM 815 N N . GLY A 1 103 ? -11.633 12.523 -20.516 1 37.84 103 GLY A N 1
ATOM 816 C CA . GLY A 1 103 ? -11.258 13 -21.844 1 37.84 103 GLY A CA 1
ATOM 817 C C . GLY A 1 103 ? -9.75 13.07 -22.031 1 37.84 103 GLY A C 1
ATOM 818 O O . GLY A 1 103 ? -8.984 12.844 -21.094 1 37.84 103 GLY A O 1
ATOM 819 N N . ASP A 1 104 ? -9.352 13.453 -23.234 1 40.81 104 ASP A N 1
ATOM 820 C CA . ASP A 1 104 ? -8.039 13.531 -23.859 1 40.81 104 ASP A CA 1
ATOM 821 C C . ASP A 1 104 ? -7.012 14.141 -22.922 1 40.81 104 ASP A C 1
ATOM 823 O O . ASP A 1 104 ? -5.82 13.828 -23 1 40.81 104 ASP A O 1
ATOM 827 N N . GLU A 1 105 ? 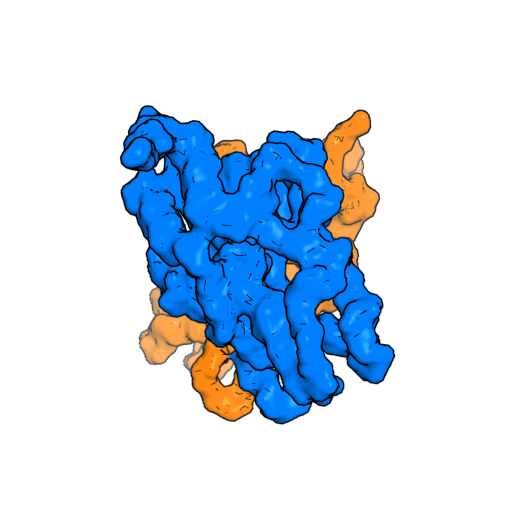-7.48 15.141 -22.172 1 39.16 105 GLU A N 1
ATOM 828 C CA . GLU A 1 105 ? -6.512 16.094 -21.625 1 39.16 105 GLU A CA 1
ATOM 829 C C . GLU A 1 105 ? -5.844 15.539 -20.375 1 39.16 105 GLU A C 1
ATOM 831 O O . GLU A 1 105 ? -4.852 16.094 -19.891 1 39.16 105 GLU A O 1
ATOM 836 N N . TRP A 1 106 ? -6.398 14.773 -19.594 1 43.31 106 TRP A N 1
ATOM 837 C CA . TRP A 1 106 ? -5.746 14.398 -18.344 1 43.31 106 TRP A CA 1
ATOM 838 C C . TRP A 1 106 ? -4.977 13.094 -18.516 1 43.31 106 TRP A C 1
ATOM 840 O O . TRP A 1 106 ? -5.363 12.062 -17.953 1 43.31 106 TRP A O 1
ATOM 850 N N . GLN A 1 107 ? -4.332 12.836 -19.562 1 45.69 107 GLN A N 1
ATOM 851 C CA . GLN A 1 107 ? -3.531 11.734 -20.094 1 45.69 107 GLN A CA 1
ATOM 852 C C . GLN A 1 107 ? -2.254 11.547 -19.266 1 45.69 107 GLN A C 1
ATOM 854 O O . GLN A 1 107 ? -1.503 12.5 -19.062 1 45.69 107 GLN A O 1
ATOM 859 N N . GLY A 1 108 ? -2.109 10.531 -18.438 1 55 108 GLY A N 1
ATOM 860 C CA . GLY A 1 108 ? -0.843 9.977 -17.984 1 55 108 GLY A CA 1
ATOM 861 C C . GLY A 1 108 ? -0.644 10.109 -16.484 1 55 108 GLY A C 1
ATOM 862 O O . GLY A 1 108 ? 0.217 9.445 -15.906 1 55 108 GLY A O 1
ATOM 863 N N . SER A 1 109 ? -1.391 11.008 -15.812 1 65.06 109 SER A N 1
ATOM 864 C CA . SER A 1 109 ? -1.128 11.203 -14.391 1 65.06 109 SER A CA 1
ATOM 865 C C . SER A 1 109 ? -2.133 10.438 -13.539 1 65.06 109 SER A C 1
ATOM 867 O O . SER A 1 109 ? -3.309 10.336 -13.891 1 65.06 109 SER A O 1
ATOM 869 N N . ASN A 1 110 ? -1.514 9.695 -12.508 1 81.81 110 ASN A N 1
ATOM 870 C CA . ASN A 1 110 ? -2.379 9.125 -11.477 1 81.81 110 ASN A CA 1
ATOM 871 C C . ASN A 1 110 ? -1.88 9.469 -10.078 1 81.81 110 ASN A C 1
ATOM 873 O O . ASN A 1 110 ? -0.689 9.711 -9.883 1 81.81 110 ASN A O 1
ATOM 877 N N . PRO A 1 111 ? -2.822 9.5 -9.141 1 89.62 111 PRO A N 1
ATOM 878 C CA . PRO A 1 111 ? -2.486 9.961 -7.793 1 89.62 111 PRO A CA 1
ATOM 879 C C . PRO A 1 111 ? -1.346 9.164 -7.164 1 89.62 111 PRO A C 1
ATOM 881 O O . PRO A 1 111 ? -0.441 9.75 -6.562 1 89.62 111 PRO A O 1
ATOM 884 N N . THR A 1 112 ? -1.322 7.875 -7.348 1 91.19 112 THR A N 1
ATOM 885 C CA . THR A 1 112 ? -0.323 7.027 -6.711 1 91.19 112 THR A CA 1
ATOM 886 C C . THR A 1 112 ? 1.07 7.324 -7.258 1 91.19 112 THR A C 1
ATOM 888 O O . THR A 1 112 ? 2.016 7.52 -6.492 1 91.19 112 THR A O 1
ATOM 891 N N . ASP A 1 113 ? 1.176 7.375 -8.508 1 88.75 113 ASP A N 1
ATOM 892 C CA . ASP A 1 113 ? 2.471 7.656 -9.117 1 88.75 113 ASP A CA 1
ATOM 893 C C . ASP A 1 113 ? 2.904 9.094 -8.844 1 88.75 113 ASP A C 1
ATOM 895 O O . ASP A 1 113 ? 4.094 9.367 -8.664 1 88.75 113 ASP A O 1
ATOM 899 N N . ASP A 1 114 ? 1.959 9.984 -8.852 1 89.62 114 ASP A N 1
ATOM 900 C CA . ASP A 1 114 ? 2.268 11.375 -8.531 1 89.62 114 ASP A CA 1
ATOM 901 C C . ASP A 1 114 ? 2.824 11.5 -7.113 1 89.62 114 ASP A C 1
ATOM 903 O O . ASP A 1 114 ? 3.785 12.234 -6.879 1 89.62 114 ASP A O 1
ATOM 907 N N . LYS A 1 115 ? 2.195 10.781 -6.195 1 94.38 115 LYS A N 1
ATOM 908 C CA . LYS A 1 115 ? 2.668 10.797 -4.812 1 94.38 115 LYS A CA 1
ATOM 909 C C . LYS A 1 115 ? 4.078 10.227 -4.707 1 94.38 115 LYS A C 1
ATOM 911 O O . LYS A 1 115 ? 4.934 10.789 -4.02 1 94.38 115 LYS A O 1
ATOM 916 N N . ARG A 1 116 ? 4.336 9.172 -5.371 1 93.69 116 ARG A N 1
ATOM 917 C CA . ARG A 1 116 ? 5.66 8.562 -5.348 1 93.69 116 ARG A CA 1
ATOM 918 C C . ARG A 1 116 ? 6.703 9.5 -5.949 1 93.69 116 ARG A C 1
ATOM 920 O O . ARG A 1 116 ? 7.789 9.664 -5.387 1 93.69 116 ARG A O 1
ATOM 927 N N . ALA A 1 117 ? 6.348 10.07 -7.066 1 91.69 117 ALA A N 1
ATOM 928 C CA . ALA A 1 117 ? 7.266 11.016 -7.707 1 91.69 117 ALA A CA 1
ATOM 929 C C . ALA A 1 117 ? 7.555 12.203 -6.793 1 91.69 117 ALA A C 1
ATOM 931 O O . ALA A 1 117 ? 8.695 12.656 -6.699 1 91.69 117 ALA A O 1
ATOM 932 N N . TRP A 1 118 ? 6.543 12.664 -6.176 1 95.38 118 TRP A N 1
ATOM 933 C CA . TRP A 1 118 ? 6.688 13.773 -5.238 1 95.38 118 TRP A CA 1
ATOM 934 C C . TRP A 1 118 ? 7.629 13.406 -4.098 1 95.38 118 TRP A C 1
ATOM 936 O O . TRP A 1 118 ? 8.508 14.188 -3.73 1 95.38 118 TRP A O 1
ATOM 946 N N . LEU A 1 119 ? 7.496 12.242 -3.59 1 97.44 119 LEU A N 1
ATOM 947 C CA . LEU A 1 119 ? 8.336 11.773 -2.496 1 97.44 119 LEU A CA 1
ATOM 948 C C . LEU A 1 119 ? 9.789 11.648 -2.941 1 97.44 119 LEU A C 1
ATOM 950 O O . LEU A 1 119 ? 10.703 12.016 -2.203 1 97.44 119 LEU A O 1
ATOM 954 N N . MET A 1 120 ? 9.977 11.172 -4.082 1 95.12 120 MET A N 1
ATOM 955 C CA . MET A 1 120 ? 11.328 11.023 -4.609 1 95.12 120 MET A CA 1
ATOM 956 C C . MET A 1 120 ? 12.008 12.383 -4.754 1 95.12 120 MET A C 1
ATOM 958 O O . MET A 1 120 ? 13.211 12.508 -4.516 1 95.12 120 MET A O 1
ATOM 962 N N . GLU A 1 121 ? 11.273 13.328 -5.09 1 96.44 121 GLU A N 1
ATOM 963 C CA . GLU A 1 121 ? 11.789 14.68 -5.305 1 96.44 121 GLU A CA 1
ATOM 964 C C . GLU A 1 121 ? 12.086 15.367 -3.979 1 96.44 121 GLU A C 1
ATOM 966 O O . GLU A 1 121 ? 13.148 15.977 -3.816 1 96.44 121 GLU A O 1
ATOM 971 N N . HIS A 1 122 ? 11.273 15.227 -3.029 1 98.19 122 HIS A N 1
ATOM 972 C CA . HIS A 1 122 ? 11.344 16.062 -1.839 1 98.19 122 HIS A CA 1
ATOM 973 C C . HIS A 1 122 ? 11.945 15.305 -0.663 1 98.19 122 HIS A C 1
ATOM 975 O O . HIS A 1 122 ? 12.445 15.906 0.286 1 98.19 122 HIS A O 1
ATOM 981 N N . PHE A 1 123 ? 11.828 14.039 -0.689 1 98.44 123 PHE A N 1
ATOM 982 C CA . PHE A 1 123 ? 12.359 13.195 0.372 1 98.44 123 PHE A CA 1
ATOM 983 C C . PHE A 1 123 ? 13.219 12.078 -0.206 1 98.44 123 PHE A C 1
ATOM 985 O O . PHE A 1 123 ? 12.953 10.898 0.022 1 98.44 123 PHE A O 1
ATOM 992 N N . PRO A 1 124 ? 14.289 12.406 -0.855 1 97.69 124 PRO A N 1
ATOM 993 C CA . PRO A 1 124 ? 15.117 11.414 -1.548 1 97.69 124 PRO A CA 1
ATOM 994 C C . PRO A 1 124 ? 15.789 10.438 -0.59 1 97.69 124 PRO A C 1
ATOM 996 O O . PRO A 1 124 ? 16.266 9.383 -1.015 1 97.69 124 PRO A O 1
ATOM 999 N N . MET A 1 125 ? 15.781 10.734 0.671 1 97.94 125 MET A N 1
ATOM 1000 C CA . MET A 1 125 ? 16.422 9.867 1.659 1 97.94 125 MET A CA 1
ATOM 1001 C C . MET A 1 125 ? 15.547 8.656 1.954 1 97.94 125 MET A C 1
ATOM 1003 O O . MET A 1 125 ? 16 7.691 2.57 1 97.94 125 MET A O 1
ATOM 1007 N N . ILE A 1 126 ? 14.344 8.672 1.523 1 97 126 ILE A N 1
ATOM 1008 C CA . ILE A 1 126 ? 13.43 7.551 1.714 1 97 126 ILE A CA 1
ATOM 1009 C C . ILE A 1 126 ? 13.305 6.766 0.412 1 97 126 ILE A C 1
ATOM 1011 O O . ILE A 1 126 ? 12.898 7.312 -0.614 1 97 126 ILE A O 1
ATOM 1015 N N . SER A 1 127 ? 13.555 5.539 0.491 1 94.56 127 SER A N 1
ATOM 1016 C CA . SER A 1 127 ? 13.422 4.68 -0.683 1 94.56 127 SER A CA 1
ATOM 1017 C C . SER A 1 127 ? 11.961 4.516 -1.092 1 94.56 127 SER A C 1
ATOM 1019 O O . SER A 1 127 ? 11.086 4.414 -0.236 1 94.56 127 SER A O 1
ATOM 1021 N N . THR A 1 128 ? 11.727 4.375 -2.402 1 91.94 128 THR A N 1
ATOM 1022 C CA . THR A 1 128 ? 10.383 4.113 -2.898 1 91.94 128 THR A CA 1
ATOM 1023 C C . THR A 1 128 ? 9.875 2.762 -2.402 1 91.94 128 THR A C 1
ATOM 1025 O O . THR A 1 128 ? 8.664 2.543 -2.309 1 91.94 128 THR A O 1
ATOM 1028 N N . ASP A 1 129 ? 10.789 1.889 -2.018 1 95 129 ASP A N 1
ATOM 1029 C CA . ASP A 1 129 ? 10.422 0.588 -1.472 1 95 129 ASP A CA 1
ATOM 1030 C C . ASP A 1 129 ? 9.727 0.738 -0.119 1 95 129 ASP A C 1
ATOM 1032 O O . ASP A 1 129 ? 9.078 -0.194 0.359 1 95 129 ASP A O 1
ATOM 1036 N N . ASN A 1 130 ? 9.938 1.912 0.426 1 97.94 130 ASN A N 1
ATOM 1037 C CA . ASN A 1 130 ? 9.383 2.16 1.753 1 97.94 130 ASN A CA 1
ATOM 1038 C C . ASN A 1 130 ? 8.078 2.945 1.678 1 97.94 130 ASN A C 1
ATOM 1040 O O . ASN A 1 130 ? 7.578 3.426 2.695 1 97.94 130 ASN A O 1
ATOM 1044 N N . VAL A 1 131 ? 7.52 3.039 0.468 1 97.69 131 VAL A N 1
ATOM 1045 C CA . VAL A 1 131 ? 6.227 3.689 0.299 1 97.69 131 VAL A CA 1
ATOM 1046 C C . VAL A 1 131 ? 5.121 2.637 0.229 1 97.69 131 VAL A C 1
ATOM 1048 O O . VAL A 1 131 ? 5.172 1.731 -0.608 1 97.69 131 VAL A O 1
ATOM 1051 N N . ILE A 1 132 ? 4.188 2.754 1.148 1 98.56 132 ILE A N 1
ATOM 1052 C CA . ILE A 1 132 ? 3.043 1.851 1.217 1 98.56 132 ILE A CA 1
ATOM 1053 C C . ILE A 1 132 ? 1.753 2.633 0.982 1 98.56 132 ILE A C 1
ATOM 1055 O O . ILE A 1 132 ? 1.511 3.652 1.635 1 98.56 132 ILE A O 1
ATOM 1059 N N . VAL A 1 133 ? 0.981 2.189 0.001 1 97.56 133 VAL A N 1
ATOM 1060 C CA . VAL A 1 133 ? -0.325 2.781 -0.263 1 97.56 133 VAL A CA 1
ATOM 1061 C C . VAL A 1 133 ? -1.416 1.946 0.404 1 97.56 133 VAL A C 1
ATOM 1063 O O . VAL A 1 133 ? -1.628 0.787 0.042 1 97.56 133 VAL A O 1
ATOM 1066 N N . ALA A 1 134 ? -2.088 2.578 1.399 1 98.25 134 ALA A N 1
ATOM 1067 C CA . ALA A 1 134 ? -3.082 1.852 2.186 1 98.25 134 ALA A CA 1
ATOM 1068 C C . ALA A 1 134 ? -4.105 2.809 2.793 1 98.25 134 ALA A C 1
ATOM 1070 O O . ALA A 1 134 ? -3.738 3.83 3.377 1 98.25 134 ALA A O 1
ATOM 1071 N N . ARG A 1 135 ? -5.355 2.416 2.639 1 96.81 135 ARG A N 1
ATOM 1072 C CA . ARG A 1 135 ? -6.402 3.148 3.344 1 96.81 135 ARG A CA 1
ATOM 1073 C C . ARG A 1 135 ? -6.422 2.783 4.824 1 96.81 135 ARG A C 1
ATOM 1075 O O . ARG A 1 135 ? -6.422 3.662 5.688 1 96.81 135 ARG A O 1
ATOM 1082 N N . LYS A 1 136 ? -6.414 1.551 5.078 1 97.81 136 LYS A N 1
ATOM 1083 C CA . LYS A 1 136 ? -6.395 1.04 6.445 1 97.81 136 LYS A CA 1
ATOM 1084 C C . LYS A 1 136 ? -4.969 0.97 6.984 1 97.81 136 LYS A C 1
ATOM 1086 O O . LYS A 1 136 ? -4.402 -0.117 7.117 1 97.81 136 LYS A O 1
ATOM 1091 N N . LYS A 1 137 ? -4.516 2.055 7.406 1 98.69 137 LYS A N 1
ATOM 1092 C CA . LYS A 1 137 ? -3.107 2.197 7.758 1 98.69 137 LYS A CA 1
ATOM 1093 C C . LYS A 1 137 ? -2.768 1.388 9.008 1 98.69 137 LYS A C 1
ATOM 1095 O O . LYS A 1 137 ? -1.596 1.109 9.273 1 98.69 137 LYS A O 1
ATOM 1100 N N . TRP A 1 138 ? -3.742 1.021 9.781 1 98.12 138 TRP A N 1
ATOM 1101 C CA . TRP A 1 138 ? -3.504 0.287 11.016 1 98.12 138 TRP A CA 1
ATOM 1102 C C . TRP A 1 138 ? -3.072 -1.146 10.727 1 98.12 138 TRP A C 1
ATOM 1104 O O . TRP A 1 138 ? -2.617 -1.858 11.625 1 98.12 138 TRP A O 1
ATOM 1114 N N . TYR A 1 139 ? -3.029 -1.568 9.477 1 98.44 139 TYR A N 1
ATOM 1115 C CA . TYR A 1 139 ? -2.523 -2.889 9.117 1 98.44 139 TYR A CA 1
ATOM 1116 C C . TYR A 1 139 ? -1.026 -2.84 8.844 1 98.44 139 TYR A C 1
ATOM 1118 O O . TYR A 1 139 ? -0.38 -3.881 8.703 1 98.44 139 TYR A O 1
ATOM 1126 N N . VAL A 1 140 ? -0.453 -1.651 8.789 1 98.69 140 VAL A N 1
ATOM 1127 C CA . VAL A 1 140 ? 0.987 -1.543 8.57 1 98.69 140 VAL A CA 1
ATOM 1128 C C . VAL A 1 140 ? 1.713 -1.561 9.914 1 98.69 140 VAL A C 1
ATOM 1130 O O . VAL A 1 140 ? 1.368 -0.802 10.828 1 98.69 140 VAL A O 1
ATOM 1133 N N . GLN A 1 141 ? 2.678 -2.42 10.023 1 97.75 141 GLN A N 1
ATOM 1134 C CA . GLN A 1 141 ? 3.453 -2.566 11.25 1 97.75 141 GLN A CA 1
ATOM 1135 C C . GLN A 1 141 ? 4.406 -1.39 11.445 1 97.75 141 GLN A C 1
ATOM 1137 O O . GLN A 1 141 ? 5.059 -0.953 10.492 1 97.75 141 GLN A O 1
ATOM 1142 N N . GLY A 1 142 ? 4.477 -0.902 12.672 1 97.88 142 GLY A N 1
ATOM 1143 C CA . GLY A 1 142 ? 5.375 0.169 13.07 1 97.88 142 GLY A CA 1
ATOM 1144 C C . GLY A 1 142 ? 5.242 0.546 14.531 1 97.88 142 GLY A C 1
ATOM 1145 O O . GLY A 1 142 ? 4.289 0.143 15.203 1 97.88 142 GLY A O 1
ATOM 1146 N N . ASP A 1 143 ? 6.207 1.286 15.031 1 98.38 143 ASP A N 1
ATOM 1147 C CA . ASP A 1 143 ? 6.242 1.637 16.453 1 98.38 143 ASP A CA 1
ATOM 1148 C C . ASP A 1 143 ? 5.379 2.863 16.734 1 98.38 143 ASP A C 1
ATOM 1150 O O . ASP A 1 143 ? 4.867 3.027 17.844 1 98.38 143 ASP A O 1
ATOM 1154 N N . ILE A 1 144 ? 5.223 3.711 15.711 1 98.75 144 ILE A N 1
ATOM 1155 C CA . ILE A 1 144 ? 4.438 4.934 15.867 1 98.75 144 ILE A CA 1
ATOM 1156 C C . ILE A 1 144 ? 4.031 5.457 14.484 1 98.75 144 ILE A C 1
ATOM 1158 O O . ILE A 1 144 ? 4.77 5.297 13.516 1 98.75 144 ILE A O 1
ATOM 1162 N N . LEU A 1 145 ? 2.822 6.023 14.367 1 98.88 145 LEU A N 1
ATOM 1163 C CA . LEU A 1 145 ? 2.355 6.668 13.141 1 98.88 145 LEU A CA 1
ATOM 1164 C C . LEU A 1 145 ? 2.17 8.164 13.359 1 98.88 145 LEU A C 1
ATOM 1166 O O . LEU A 1 145 ? 1.643 8.594 14.383 1 98.88 145 LEU A O 1
ATOM 1170 N N . ILE A 1 146 ? 2.672 8.953 12.445 1 98.94 146 ILE A N 1
ATOM 1171 C CA . ILE A 1 146 ? 2.299 10.367 12.367 1 98.94 146 ILE A CA 1
ATOM 1172 C C . ILE A 1 146 ? 1.213 10.555 11.312 1 98.94 146 ILE A C 1
ATOM 1174 O O . ILE A 1 146 ? 1.432 10.273 10.133 1 98.94 146 ILE A O 1
ATOM 1178 N N . ASP A 1 147 ? 0.06 11.008 11.695 1 98.81 147 ASP A N 1
ATOM 1179 C CA . ASP A 1 147 ? -1.098 11.109 10.812 1 98.81 147 ASP A CA 1
ATOM 1180 C C . ASP A 1 147 ? -2.041 12.219 11.258 1 98.81 147 ASP A C 1
ATOM 1182 O O . ASP A 1 147 ? -2.006 12.641 12.414 1 98.81 147 ASP A O 1
ATOM 1186 N N . ASP A 1 148 ? -2.828 12.68 10.375 1 97.88 148 ASP A N 1
ATOM 1187 C CA . ASP A 1 148 ? -3.713 13.797 10.703 1 97.88 148 ASP A CA 1
ATOM 1188 C C . ASP A 1 148 ? -5.18 13.367 10.641 1 97.88 148 ASP A C 1
ATOM 1190 O O . ASP A 1 148 ? -6.062 14.086 11.117 1 97.88 148 ASP A O 1
ATOM 1194 N N . LYS A 1 149 ? -5.48 12.273 10.023 1 96.94 149 LYS A N 1
ATOM 1195 C CA . LYS A 1 149 ? -6.863 11.883 9.766 1 96.94 149 LYS A CA 1
ATOM 1196 C C . LYS A 1 149 ? -7.562 11.438 11.047 1 96.94 149 LYS A C 1
ATOM 1198 O O . LYS A 1 149 ? -7.117 10.5 11.711 1 96.94 149 LYS A O 1
ATOM 1203 N N . PRO A 1 150 ? -8.695 12.008 11.391 1 96.38 150 PRO A N 1
ATOM 1204 C CA . PRO A 1 150 ? -9.383 11.703 12.648 1 96.38 150 PRO A CA 1
ATOM 1205 C C . PRO A 1 150 ? -9.688 10.211 12.797 1 96.38 150 PRO A C 1
ATOM 1207 O O . PRO A 1 150 ? -9.383 9.617 13.836 1 96.38 150 PRO A O 1
ATOM 1210 N N . ALA A 1 151 ? -10.164 9.625 11.781 1 95.75 151 ALA A N 1
ATOM 1211 C CA . ALA A 1 151 ? -10.531 8.219 11.852 1 95.75 151 ALA A CA 1
ATOM 1212 C C . ALA A 1 151 ? -9.312 7.34 12.109 1 95.75 151 ALA A C 1
ATOM 1214 O O . ALA A 1 151 ? -9.391 6.34 12.82 1 95.75 151 ALA A O 1
ATOM 1215 N N . THR A 1 152 ? -8.203 7.668 11.531 1 98.06 152 THR A N 1
ATOM 1216 C CA . THR A 1 152 ? -6.973 6.91 11.734 1 98.06 152 THR A CA 1
ATOM 1217 C C . THR A 1 152 ? -6.461 7.086 13.156 1 98.06 152 THR A C 1
ATOM 1219 O O . THR A 1 152 ? -6.055 6.113 13.805 1 98.06 152 THR A O 1
ATOM 1222 N N . ILE A 1 153 ? -6.523 8.312 13.633 1 98.19 153 ILE A N 1
ATOM 1223 C CA . ILE A 1 153 ? -6.098 8.617 14.992 1 98.19 153 ILE A CA 1
ATOM 1224 C C . ILE A 1 153 ? -6.91 7.793 15.984 1 98.19 153 ILE A C 1
ATOM 1226 O O . ILE A 1 153 ? -6.348 7.121 16.859 1 98.19 153 ILE A O 1
ATOM 1230 N N . GLU A 1 154 ? -8.164 7.812 15.797 1 98.19 154 GLU A N 1
ATOM 1231 C CA . GLU A 1 154 ? -9.062 7.066 16.672 1 98.19 154 GLU A CA 1
ATOM 1232 C C . GLU A 1 154 ? -8.789 5.57 16.609 1 98.19 154 GLU A C 1
ATOM 1234 O O . GLU A 1 154 ? -8.711 4.895 17.641 1 98.19 154 GLU A O 1
ATOM 1239 N N . LYS A 1 155 ? -8.594 5.078 15.453 1 98.38 155 LYS A N 1
ATOM 1240 C CA . LYS A 1 155 ? -8.391 3.646 15.258 1 98.38 155 LYS A CA 1
ATOM 1241 C C . LYS A 1 155 ? -7.086 3.18 15.891 1 98.38 155 LYS A C 1
ATOM 1243 O O . LYS A 1 155 ? -7.039 2.125 16.531 1 98.38 155 LYS A O 1
ATOM 1248 N N . PHE A 1 156 ? -6.039 3.916 15.688 1 98.44 156 PHE A N 1
ATOM 1249 C CA . PHE A 1 156 ? -4.762 3.559 16.297 1 98.44 156 PHE A CA 1
ATOM 1250 C C . PHE A 1 156 ? -4.875 3.502 17.812 1 98.44 156 PHE A C 1
ATOM 1252 O O . PHE A 1 156 ? -4.355 2.582 18.453 1 98.44 156 PHE A O 1
ATOM 1259 N N . GLN A 1 157 ? -5.559 4.426 18.375 1 97.94 157 GLN A N 1
ATOM 1260 C CA . GLN A 1 157 ? -5.711 4.484 19.828 1 97.94 157 GLN A CA 1
ATOM 1261 C C . GLN A 1 157 ? -6.586 3.34 20.328 1 97.94 157 GLN A C 1
ATOM 1263 O O . GLN A 1 157 ? -6.309 2.756 21.391 1 97.94 157 GLN A O 1
ATOM 1268 N N . GLU A 1 158 ? -7.59 3.051 19.578 1 97.81 158 GLU A N 1
ATOM 1269 C CA . GLU A 1 158 ? -8.422 1.895 19.891 1 97.81 158 GLU A CA 1
ATOM 1270 C C . GLU A 1 158 ? -7.59 0.616 19.953 1 97.81 158 GLU A C 1
ATOM 1272 O O . GLU A 1 158 ? -7.844 -0.263 20.781 1 97.81 158 GLU A O 1
ATOM 1277 N N . LEU A 1 159 ? -6.566 0.527 19.141 1 97.44 159 LEU A N 1
ATOM 1278 C CA . LEU A 1 159 ? -5.727 -0.661 19.047 1 97.44 159 LEU A CA 1
ATOM 1279 C C . LEU A 1 159 ? -4.523 -0.554 19.984 1 97.44 159 LEU A C 1
ATOM 1281 O O . LEU A 1 159 ? -3.621 -1.393 19.938 1 97.44 159 LEU A O 1
ATOM 1285 N N . ASN A 1 160 ? -4.492 0.473 20.766 1 97.75 160 ASN A N 1
ATOM 1286 C CA . ASN A 1 160 ? -3.398 0.748 21.688 1 97.75 160 ASN A CA 1
ATOM 1287 C C . ASN A 1 160 ? -2.064 0.866 20.953 1 97.75 160 ASN A C 1
ATOM 1289 O O . ASN A 1 160 ? -1.047 0.352 21.422 1 97.75 160 ASN A O 1
ATOM 1293 N N . ARG A 1 161 ? -2.131 1.422 19.812 1 98.12 161 ARG A N 1
ATOM 1294 C CA . ARG A 1 161 ? -0.933 1.734 19.031 1 98.12 161 ARG A CA 1
ATOM 1295 C C . ARG A 1 161 ? -0.616 3.225 19.094 1 98.12 161 ARG A C 1
ATOM 1297 O O . ARG A 1 161 ? -1.524 4.059 19.125 1 98.12 161 ARG A O 1
ATOM 1304 N N . LYS A 1 162 ? 0.633 3.557 19.078 1 98.56 162 LYS A N 1
ATOM 1305 C CA . LYS A 1 162 ? 1.051 4.945 19.25 1 98.56 162 LYS A CA 1
ATOM 1306 C C . LYS A 1 162 ? 0.853 5.742 17.969 1 98.56 162 LYS A C 1
ATOM 1308 O O . LYS A 1 162 ? 1.143 5.25 16.875 1 98.56 162 LYS A O 1
ATOM 1313 N N . ILE A 1 163 ? 0.34 6.938 18.172 1 98.81 163 ILE A N 1
ATOM 1314 C CA . ILE A 1 163 ? 0.125 7.836 17.047 1 98.81 163 ILE A CA 1
ATOM 1315 C C . ILE A 1 163 ? 0.327 9.281 17.484 1 98.81 163 ILE A C 1
ATOM 1317 O O . ILE A 1 163 ? -0.075 9.656 18.594 1 98.81 163 ILE A O 1
ATOM 1321 N N . ILE A 1 164 ? 1.069 10.016 16.703 1 98.88 164 ILE A N 1
ATOM 1322 C CA . ILE A 1 164 ? 1.12 11.469 16.844 1 98.88 164 ILE A CA 1
ATOM 1323 C C . ILE A 1 164 ? 0.121 12.109 15.875 1 98.88 164 ILE A C 1
ATOM 1325 O O . ILE A 1 164 ? 0.244 11.969 14.656 1 98.88 164 ILE A O 1
ATOM 1329 N N . ALA A 1 165 ? -0.863 12.781 16.453 1 98.88 165 ALA A N 1
ATOM 1330 C CA . ALA A 1 165 ? -1.812 13.523 15.633 1 98.88 165 ALA A CA 1
ATOM 1331 C C . ALA A 1 165 ? -1.194 14.828 15.125 1 98.88 165 ALA A C 1
ATOM 1333 O O . ALA A 1 165 ? -0.94 15.75 15.906 1 98.88 165 ALA A O 1
ATOM 1334 N N . MET A 1 166 ? -0.879 14.867 13.867 1 98.81 166 MET A N 1
ATOM 1335 C CA . MET A 1 166 ? -0.523 16.156 13.273 1 98.81 166 MET A CA 1
ATOM 1336 C C . MET A 1 166 ? -1.733 17.078 13.211 1 98.81 166 MET A C 1
ATOM 1338 O O . MET A 1 166 ? -2.725 16.766 12.547 1 98.81 166 MET A O 1
ATOM 1342 N N . GLU A 1 167 ? -1.632 18.141 13.828 1 97.19 167 GLU A N 1
ATOM 1343 C CA . GLU A 1 167 ? -2.814 18.969 14.008 1 97.19 167 GLU A CA 1
ATOM 1344 C C . GLU A 1 167 ? -3.223 19.641 12.695 1 97.19 167 GLU A C 1
ATOM 1346 O O . GLU A 1 167 ? -2.379 20.172 11.977 1 97.19 167 GLU A O 1
ATOM 1351 N N . MET A 1 168 ? -4.41 19.562 12.422 1 95.62 168 MET A N 1
ATOM 1352 C CA . MET A 1 168 ? -5.145 20.234 11.352 1 95.62 168 MET A CA 1
ATOM 1353 C C . MET A 1 168 ? -6.473 20.781 11.867 1 95.62 168 MET A C 1
ATOM 1355 O O . MET A 1 168 ? -6.98 20.328 12.891 1 95.62 168 MET A O 1
ATOM 1359 N N . PRO A 1 169 ? -6.988 21.766 11.234 1 93 169 PRO A N 1
ATOM 1360 C CA . PRO A 1 169 ? -8.242 22.328 11.727 1 93 169 PRO A CA 1
ATOM 1361 C C . PRO A 1 169 ? -9.336 21.281 11.914 1 93 169 PRO A C 1
ATOM 1363 O O . PRO A 1 169 ? -10.086 21.328 12.891 1 93 169 PRO A O 1
ATOM 1366 N N . TYR A 1 170 ? -9.391 20.297 11.125 1 92.19 170 TYR A N 1
ATOM 1367 C CA . TYR A 1 170 ? -10.5 19.359 11.117 1 92.19 170 TYR A CA 1
ATOM 1368 C C . TYR A 1 170 ? -10.289 18.25 12.141 1 92.19 170 TYR A C 1
ATOM 1370 O O . TYR A 1 170 ? -11.172 17.406 12.352 1 92.19 170 TYR A O 1
ATOM 1378 N N . ASN A 1 171 ? -9.141 18.219 12.781 1 95.19 171 ASN A N 1
ATOM 1379 C CA . ASN A 1 171 ? -8.945 17.141 13.75 1 95.19 171 ASN A CA 1
ATOM 1380 C C . ASN A 1 171 ? -8.703 17.672 15.156 1 95.19 171 ASN A C 1
ATOM 1382 O O . ASN A 1 171 ? -8.297 16.938 16.047 1 95.19 171 ASN A O 1
ATOM 1386 N N . ARG A 1 172 ? -8.945 18.969 15.336 1 93.56 172 ARG A N 1
ATOM 1387 C CA . ARG A 1 172 ? -8.703 19.609 16.609 1 93.56 172 ARG A CA 1
ATOM 1388 C C . ARG A 1 172 ? -9.594 19.047 17.703 1 93.56 172 ARG A C 1
ATOM 1390 O O . ARG A 1 172 ? -9.211 19 18.875 1 93.56 172 ARG A O 1
ATOM 1397 N N . LYS A 1 173 ? -10.719 18.578 17.297 1 92.62 173 LYS A N 1
ATOM 1398 C CA . LYS A 1 173 ? -11.664 18.031 18.281 1 92.62 173 LYS A CA 1
ATOM 1399 C C . LYS A 1 173 ? -11.453 16.547 18.484 1 92.62 173 LYS A C 1
ATOM 1401 O O . LYS A 1 173 ? -12.094 15.93 19.344 1 92.62 173 LYS A O 1
ATOM 1406 N N . THR A 1 174 ? -10.609 15.922 17.75 1 95.44 174 THR A N 1
ATOM 1407 C CA . THR A 1 174 ? -10.305 14.508 17.891 1 95.44 174 THR A CA 1
ATOM 1408 C C . THR A 1 174 ? -9.336 14.281 19.047 1 95.44 174 THR A C 1
ATOM 1410 O O . THR A 1 174 ? -8.203 14.75 19.016 1 95.44 174 THR A O 1
ATOM 1413 N N . PRO A 1 175 ? -9.766 13.602 20.047 1 97 175 PRO A N 1
ATOM 1414 C CA . PRO A 1 175 ? -8.836 13.336 21.156 1 97 175 PRO A CA 1
ATOM 1415 C C . PRO A 1 175 ? -7.605 12.547 20.703 1 97 175 PRO A C 1
ATOM 1417 O O . PRO A 1 175 ? -7.719 11.602 19.922 1 97 175 PRO A O 1
ATOM 1420 N N . ALA A 1 176 ? -6.469 12.938 21.141 1 97.75 176 ALA A N 1
ATOM 1421 C CA . ALA A 1 176 ? -5.203 12.273 20.828 1 97.75 176 ALA A CA 1
ATOM 1422 C C . ALA A 1 176 ? -4.238 12.352 22.016 1 97.75 176 ALA A C 1
ATOM 1424 O O . ALA A 1 176 ? -4.09 13.398 22.641 1 97.75 176 ALA A O 1
ATOM 1425 N N . GLN A 1 177 ? -3.59 11.234 22.281 1 97.19 177 GLN A N 1
ATOM 1426 C CA . GLN A 1 177 ? -2.631 11.18 23.375 1 97.19 177 GLN A CA 1
ATOM 1427 C C . GLN A 1 177 ? -1.382 12 23.062 1 97.19 177 GLN A C 1
ATOM 1429 O O . GLN A 1 177 ? -0.783 12.602 23.953 1 97.19 177 GLN A O 1
ATOM 1434 N N . LEU A 1 178 ? -0.945 11.945 21.859 1 98.5 178 LEU A N 1
ATOM 1435 C CA . LEU A 1 178 ? 0.161 12.742 21.344 1 98.5 178 LEU A CA 1
ATOM 1436 C C . LEU A 1 178 ? -0.299 13.633 20.188 1 98.5 178 LEU A C 1
ATOM 1438 O O . LEU A 1 178 ? -0.972 13.156 19.266 1 98.5 178 LEU A O 1
ATOM 1442 N N . ARG A 1 179 ? 0.056 14.883 20.328 1 98.62 179 ARG A N 1
ATOM 1443 C CA . ARG A 1 179 ? -0.332 15.844 19.312 1 98.62 179 ARG A CA 1
ATOM 1444 C C . ARG A 1 179 ? 0.803 16.812 19.016 1 98.62 179 ARG A C 1
ATOM 1446 O O . ARG A 1 179 ? 1.585 17.156 19.906 1 98.62 179 ARG A O 1
ATOM 1453 N N . ALA A 1 180 ? 0.93 17.219 17.734 1 98.75 180 ALA A N 1
ATOM 1454 C CA . ALA A 1 180 ? 1.936 18.172 17.297 1 98.75 180 ALA A CA 1
ATOM 1455 C C . ALA A 1 180 ? 1.357 19.125 16.25 1 98.75 180 ALA A C 1
ATOM 1457 O O . ALA A 1 180 ? 0.564 18.719 15.398 1 98.75 180 ALA A O 1
ATOM 1458 N N . LYS A 1 181 ? 1.814 20.328 16.281 1 97.88 181 LYS A N 1
ATOM 1459 C CA . LYS A 1 181 ? 1.394 21.344 15.305 1 97.88 181 LYS A CA 1
ATOM 1460 C C . LYS A 1 181 ? 2.439 21.516 14.211 1 97.88 181 LYS A C 1
ATOM 1462 O O . LYS A 1 181 ? 2.115 21.953 13.102 1 97.88 181 LYS A O 1
ATOM 1467 N N . THR A 1 182 ? 3.646 21.25 14.633 1 98.19 182 THR A N 1
ATOM 1468 C CA . THR A 1 182 ? 4.766 21.469 13.727 1 98.19 182 THR A CA 1
ATOM 1469 C C . THR A 1 182 ? 5.691 20.25 13.719 1 98.19 182 THR A C 1
ATOM 1471 O O . THR A 1 182 ? 5.621 19.406 14.617 1 98.19 182 THR A O 1
ATOM 1474 N N . TRP A 1 183 ? 6.52 20.172 12.727 1 98.69 183 TRP A N 1
ATOM 1475 C CA . TRP A 1 183 ? 7.473 19.062 12.672 1 98.69 183 TRP A CA 1
ATOM 1476 C C . TRP A 1 183 ? 8.539 19.203 13.75 1 98.69 183 TRP A C 1
ATOM 1478 O O . TRP A 1 183 ? 9.172 18.219 14.141 1 98.69 183 TRP A O 1
ATOM 1488 N N . ASP A 1 184 ? 8.781 20.438 14.219 1 98.06 184 ASP A N 1
ATOM 1489 C CA . ASP A 1 184 ? 9.648 20.578 15.383 1 98.06 184 ASP A CA 1
ATOM 1490 C C . ASP A 1 184 ? 9.07 19.859 16.594 1 98.06 184 ASP A C 1
ATOM 1492 O O . ASP A 1 184 ? 9.805 19.203 17.344 1 98.06 184 ASP A O 1
ATOM 1496 N N . GLU A 1 185 ? 7.789 20 16.75 1 98.56 185 GLU A N 1
ATOM 1497 C CA . GLU A 1 185 ? 7.129 19.312 17.859 1 98.56 185 GLU A CA 1
ATOM 1498 C C . GLU A 1 185 ? 7.109 17.812 17.641 1 98.56 185 GLU A C 1
ATOM 1500 O O . GLU A 1 185 ? 7.262 17.031 18.594 1 98.56 185 GLU A O 1
ATOM 1505 N N . VAL A 1 186 ? 6.891 17.359 16.438 1 98.75 186 VAL A N 1
ATOM 1506 C CA . VAL A 1 186 ? 6.977 15.938 16.109 1 98.75 186 VAL A CA 1
ATOM 1507 C C . VAL A 1 186 ? 8.352 15.398 16.5 1 98.75 186 VAL A C 1
ATOM 1509 O O . VAL A 1 186 ? 8.461 14.352 17.141 1 98.75 186 VAL A O 1
ATOM 1512 N N . ARG A 1 187 ? 9.344 16.156 16.078 1 98.5 187 ARG A N 1
ATOM 1513 C CA . ARG A 1 187 ? 10.711 15.773 16.391 1 98.5 187 ARG A CA 1
ATOM 1514 C C . ARG A 1 187 ? 10.898 15.594 17.906 1 98.5 187 ARG A C 1
ATOM 1516 O O . ARG A 1 187 ? 11.484 14.602 18.344 1 98.5 187 ARG A O 1
ATOM 1523 N N . GLU A 1 188 ? 10.453 16.547 18.625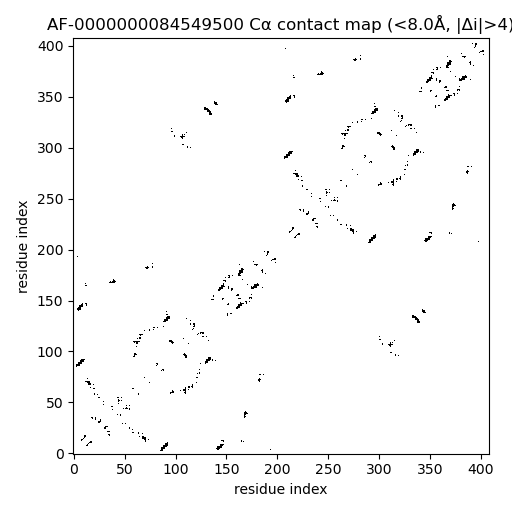 1 97.81 188 GLU A N 1
ATOM 1524 C CA . GLU A 1 188 ? 10.594 16.484 20.078 1 97.81 188 GLU A CA 1
ATOM 1525 C C . GLU A 1 188 ? 9.938 15.234 20.641 1 97.81 188 GLU A C 1
ATOM 1527 O O . GLU A 1 188 ? 10.516 14.555 21.5 1 97.81 188 GLU A O 1
ATOM 1532 N N . LEU A 1 189 ? 8.773 14.898 20.203 1 98.25 189 LEU A N 1
ATOM 1533 C CA . LEU A 1 189 ? 8.039 13.734 20.688 1 98.25 189 LEU A CA 1
ATOM 1534 C C . LEU A 1 189 ? 8.773 12.445 20.328 1 98.25 189 LEU A C 1
ATOM 1536 O O . LEU A 1 189 ? 8.875 11.531 21.141 1 98.25 189 LEU A O 1
ATOM 1540 N N . LEU A 1 190 ? 9.328 12.391 19.125 1 98.38 190 LEU A N 1
ATOM 1541 C CA . LEU A 1 190 ? 10.023 11.195 18.656 1 98.38 190 LEU A CA 1
ATOM 1542 C C . LEU A 1 190 ? 11.344 11.016 19.406 1 98.38 190 LEU A C 1
ATOM 1544 O O . LEU A 1 190 ? 11.703 9.898 19.781 1 98.38 190 LEU A O 1
ATOM 1548 N N . MET A 1 191 ? 12.023 12.172 19.672 1 97.38 191 MET A N 1
ATOM 1549 C CA . MET A 1 191 ? 13.289 12.094 20.391 1 97.38 191 MET A CA 1
ATOM 1550 C C . MET A 1 191 ? 13.062 11.617 21.828 1 97.38 191 MET A C 1
ATOM 1552 O O . MET A 1 191 ? 13.797 10.766 22.328 1 97.38 191 MET A O 1
ATOM 1556 N N . ARG A 1 192 ? 12.07 12.125 22.391 1 96.06 192 ARG A N 1
ATOM 1557 C CA . ARG A 1 192 ? 11.742 11.711 23.75 1 96.06 192 ARG A CA 1
ATOM 1558 C C . ARG A 1 192 ? 11.422 10.219 23.812 1 96.06 192 ARG A C 1
ATOM 1560 O O . ARG A 1 192 ? 11.781 9.547 24.781 1 96.06 192 ARG A O 1
ATOM 1567 N N . GLU A 1 193 ? 10.766 9.734 22.812 1 95.56 193 GLU A N 1
ATOM 1568 C CA . GLU A 1 193 ? 10.305 8.352 22.797 1 95.56 193 GLU A CA 1
ATOM 1569 C C . GLU A 1 193 ? 11.445 7.395 22.453 1 95.56 193 GLU A C 1
ATOM 1571 O O . GLU A 1 193 ? 11.578 6.336 23.078 1 95.56 193 GLU A O 1
ATOM 1576 N N . PHE A 1 194 ? 12.289 7.777 21.5 1 96.69 194 PHE A N 1
ATOM 1577 C CA . PHE A 1 194 ? 13.164 6.75 20.922 1 96.69 194 PHE A CA 1
ATOM 1578 C C . PHE A 1 194 ? 14.625 7.121 21.109 1 96.69 194 PHE A C 1
ATOM 1580 O O . PHE A 1 194 ? 15.508 6.266 21 1 96.69 194 PHE A O 1
ATOM 1587 N N . TYR A 1 195 ? 14.828 8.391 21.359 1 94.88 195 TYR A N 1
ATOM 1588 C CA . TYR A 1 195 ? 16.203 8.867 21.484 1 94.88 195 TYR A CA 1
ATOM 1589 C C . TYR A 1 195 ? 16.344 9.836 22.641 1 94.88 195 TYR A C 1
ATOM 1591 O O . TYR A 1 195 ? 16.781 10.977 22.469 1 94.88 195 TYR A O 1
ATOM 1599 N N . PRO A 1 196 ? 16.125 9.328 23.812 1 90.19 196 PRO A N 1
ATOM 1600 C CA . PRO A 1 196 ? 16.062 10.234 24.969 1 90.19 196 PRO A CA 1
ATOM 1601 C C . PRO A 1 196 ? 17.375 10.984 25.203 1 90.19 196 PRO A C 1
ATOM 1603 O O . PRO A 1 196 ? 17.375 12.094 25.734 1 90.19 196 PRO A O 1
ATOM 1606 N N . GLU A 1 197 ? 18.391 10.438 24.797 1 87.69 197 GLU A N 1
ATOM 1607 C CA . GLU A 1 197 ? 19.672 11.109 24.938 1 87.69 197 GLU A CA 1
ATOM 1608 C C . GLU A 1 197 ? 19.734 12.375 24.094 1 87.69 197 GLU A C 1
ATOM 1610 O O . GLU A 1 197 ? 20.516 13.289 24.391 1 87.69 197 GLU A O 1
ATOM 1615 N N . ARG A 1 198 ? 18.938 12.516 23.172 1 83 198 ARG A N 1
ATOM 1616 C CA . ARG A 1 198 ? 18.891 13.656 22.266 1 83 198 ARG A CA 1
ATOM 1617 C C . ARG A 1 198 ? 17.766 14.609 22.641 1 83 198 ARG A C 1
ATOM 1619 O O . ARG A 1 198 ? 17.656 15.703 22.078 1 83 198 ARG A O 1
ATOM 1626 N N . ALA A 1 199 ? 16.891 14.195 23.406 1 74.5 199 ALA A N 1
ATOM 1627 C CA . ALA A 1 199 ? 15.766 15.023 23.812 1 74.5 199 ALA A CA 1
ATOM 1628 C C . ALA A 1 199 ? 16.219 16.156 24.734 1 74.5 199 ALA A C 1
ATOM 1630 O O . ALA A 1 199 ? 15.664 17.266 24.688 1 74.5 199 ALA A O 1
ATOM 1631 N N . GLU A 1 200 ? 17.188 15.977 25.688 1 64.81 200 GLU A N 1
ATOM 1632 C CA . GLU A 1 200 ? 17.625 16.922 26.703 1 64.81 200 GLU A CA 1
ATOM 1633 C C . GLU A 1 200 ? 18.453 18.047 26.094 1 64.81 200 GLU A C 1
ATOM 1635 O O . GLU A 1 200 ? 18.594 19.125 26.688 1 64.81 200 GLU A O 1
ATOM 1640 N N . LYS A 1 201 ? 19.109 17.766 25.031 1 51.62 201 LYS A N 1
ATOM 1641 C CA . LYS A 1 201 ? 20.062 18.781 24.609 1 51.62 201 LYS A CA 1
ATOM 1642 C C . LYS A 1 201 ? 19.359 19.969 23.953 1 51.62 201 LYS A C 1
ATOM 1644 O O . LYS A 1 201 ? 19.938 20.641 23.094 1 51.62 201 LYS A O 1
ATOM 1649 N N . ILE A 1 202 ? 17.891 20.094 24.078 1 43.91 202 ILE A N 1
ATOM 1650 C CA . ILE A 1 202 ? 17.359 21.344 23.562 1 43.91 202 ILE A CA 1
ATOM 1651 C C . ILE A 1 202 ? 17.938 22.516 24.359 1 43.91 202 ILE A C 1
ATOM 1653 O O . ILE A 1 202 ? 17.828 22.562 25.578 1 43.91 202 ILE A O 1
ATOM 1657 N N . PRO A 1 203 ? 18.812 23.281 23.703 1 37.38 203 PRO A N 1
ATOM 1658 C CA . PRO A 1 203 ? 19.359 24.406 24.453 1 37.38 203 PRO A CA 1
ATOM 1659 C C . PRO A 1 203 ? 18.281 25.25 25.141 1 37.38 203 PRO A C 1
ATOM 1661 O O . PRO A 1 203 ? 17.188 25.391 24.609 1 37.38 203 PRO A O 1
ATOM 1664 N N . SER A 1 204 ? 18.484 25.438 26.516 1 28.95 204 SER A N 1
ATOM 1665 C CA . SER A 1 204 ? 17.875 26.562 27.219 1 28.95 204 SER A CA 1
ATOM 1666 C C . SER A 1 204 ? 18.078 27.859 26.438 1 28.95 204 SER A C 1
ATOM 1668 O O . SER A 1 204 ? 19.125 28.078 25.844 1 28.95 204 SER A O 1
ATOM 1670 N N . MET B 1 1 ? -14.93 -15.266 21.594 1 40.56 1 MET B N 1
ATOM 1671 C CA . MET B 1 1 ? -15.148 -15.57 20.188 1 40.56 1 MET B CA 1
ATOM 1672 C C . MET B 1 1 ? -13.828 -15.531 19.406 1 40.56 1 MET B C 1
ATOM 1674 O O . MET B 1 1 ? -12.992 -14.656 19.641 1 40.56 1 MET B O 1
ATOM 1678 N N . LYS B 1 2 ? -13.578 -16.594 18.828 1 55.34 2 LYS B N 1
ATOM 1679 C CA . LYS B 1 2 ? -12.25 -16.75 18.234 1 55.34 2 LYS B CA 1
ATOM 1680 C C . LYS B 1 2 ? -11.977 -15.664 17.219 1 55.34 2 LYS B C 1
ATOM 1682 O O . LYS B 1 2 ? -12.812 -15.375 16.359 1 55.34 2 LYS B O 1
ATOM 1687 N N . LYS B 1 3 ? -10.984 -14.82 17.344 1 78 3 LYS B N 1
ATOM 1688 C CA . LYS B 1 3 ? -10.617 -13.703 16.484 1 78 3 LYS B CA 1
ATOM 1689 C C . LYS B 1 3 ? -10.477 -14.156 15.031 1 78 3 LYS B C 1
ATOM 1691 O O . LYS B 1 3 ? -9.898 -15.203 14.758 1 78 3 LYS B O 1
ATOM 1696 N N . GLN B 1 4 ? -11.289 -13.609 14.141 1 92.81 4 GLN B N 1
ATOM 1697 C CA . GLN B 1 4 ? -11.242 -13.906 12.711 1 92.81 4 GLN B CA 1
ATOM 1698 C C . GLN B 1 4 ? -9.844 -13.656 12.148 1 92.81 4 GLN B C 1
ATOM 1700 O O . GLN B 1 4 ? -9.195 -12.664 12.5 1 92.81 4 GLN B O 1
ATOM 1705 N N . PRO B 1 5 ? -9.367 -14.68 11.406 1 97.81 5 PRO B N 1
ATOM 1706 C CA . PRO B 1 5 ? -8.008 -14.523 10.875 1 97.81 5 PRO B CA 1
ATOM 1707 C C . PRO B 1 5 ? -7.898 -13.406 9.844 1 97.81 5 PRO B C 1
ATOM 1709 O O . PRO B 1 5 ? -8.859 -13.133 9.117 1 97.81 5 PRO B O 1
ATOM 1712 N N . VAL B 1 6 ? -6.797 -12.75 9.805 1 98.56 6 VAL B N 1
ATOM 1713 C CA . VAL B 1 6 ? -6.422 -11.812 8.75 1 98.56 6 VAL B CA 1
ATOM 1714 C C . VAL B 1 6 ? -5.504 -12.508 7.75 1 98.56 6 VAL B C 1
ATOM 1716 O O . VAL B 1 6 ? -4.387 -12.906 8.086 1 98.56 6 VAL B O 1
ATOM 1719 N N . ILE B 1 7 ? -6 -12.664 6.562 1 98.81 7 ILE B N 1
ATOM 1720 C CA . ILE B 1 7 ? -5.285 -13.398 5.523 1 98.81 7 ILE B CA 1
ATOM 1721 C C . ILE B 1 7 ? -4.805 -12.422 4.449 1 98.81 7 ILE B C 1
ATOM 1723 O O . ILE B 1 7 ? -5.605 -11.719 3.84 1 98.81 7 ILE B O 1
ATOM 1727 N N . LEU B 1 8 ? -3.467 -12.375 4.273 1 98.94 8 LEU B N 1
ATOM 1728 C CA . LEU B 1 8 ? -2.844 -11.562 3.23 1 98.94 8 LEU B CA 1
ATOM 1729 C C . LEU B 1 8 ? -2.703 -12.359 1.936 1 98.94 8 LEU B C 1
ATOM 1731 O O . LEU B 1 8 ? -2.312 -13.531 1.959 1 98.94 8 LEU B O 1
ATOM 1735 N N . VAL B 1 9 ? -3.066 -11.711 0.83 1 98.94 9 VAL B N 1
ATOM 1736 C CA . VAL B 1 9 ? -3.014 -12.406 -0.449 1 98.94 9 VAL B CA 1
ATOM 1737 C C . VAL B 1 9 ? -2.342 -11.523 -1.495 1 98.94 9 VAL B C 1
ATOM 1739 O O . VAL B 1 9 ? -2.77 -10.391 -1.724 1 98.94 9 VAL B O 1
ATOM 1742 N N . ASP B 1 10 ? -1.278 -12.023 -2.076 1 98.81 10 ASP B N 1
ATOM 1743 C CA . ASP B 1 10 ? -0.66 -11.352 -3.217 1 98.81 10 ASP B CA 1
ATOM 1744 C C . ASP B 1 10 ? -1.541 -11.461 -4.461 1 98.81 10 ASP B C 1
ATOM 1746 O O . ASP B 1 10 ? -2.422 -12.32 -4.531 1 98.81 10 ASP B O 1
ATOM 1750 N N . MET B 1 11 ? -1.27 -10.531 -5.441 1 98.56 11 MET B N 1
ATOM 1751 C CA . MET B 1 11 ? -2.088 -10.523 -6.652 1 98.56 11 MET B CA 1
ATOM 1752 C C . MET B 1 11 ? -1.407 -11.297 -7.777 1 98.56 11 MET B C 1
ATOM 1754 O O . MET B 1 11 ? -1.88 -12.359 -8.18 1 98.56 11 MET B O 1
ATOM 1758 N N . ASP B 1 12 ? -0.217 -10.859 -8.188 1 97.56 12 ASP B N 1
ATOM 1759 C CA . ASP B 1 12 ? 0.436 -11.367 -9.391 1 97.56 12 ASP B CA 1
ATOM 1760 C C . ASP B 1 12 ? 1.004 -12.766 -9.164 1 97.56 12 ASP B C 1
ATOM 1762 O O . ASP B 1 12 ? 1.844 -12.961 -8.281 1 97.56 12 ASP B O 1
ATOM 1766 N N . ASP B 1 13 ? 0.455 -13.711 -9.984 1 97.25 13 ASP B N 1
ATOM 1767 C CA . ASP B 1 13 ? 0.861 -15.109 -9.992 1 97.25 13 ASP B CA 1
ATOM 1768 C C . ASP B 1 13 ? 0.439 -15.82 -8.703 1 97.25 13 ASP B C 1
ATOM 1770 O O . ASP B 1 13 ? 0.947 -16.891 -8.383 1 97.25 13 ASP B O 1
ATOM 1774 N N . VAL B 1 14 ? -0.534 -15.164 -8.023 1 98.81 14 VAL B N 1
ATOM 1775 C CA . VAL B 1 14 ? -1.259 -15.773 -6.91 1 98.81 14 VAL B CA 1
ATOM 1776 C C . VAL B 1 14 ? -2.758 -15.742 -7.199 1 98.81 14 VAL B C 1
ATOM 1778 O O . VAL B 1 14 ? -3.381 -16.797 -7.367 1 98.81 14 VAL B O 1
ATOM 1781 N N . LEU B 1 15 ? -3.299 -14.594 -7.414 1 98.81 15 LEU B N 1
ATOM 1782 C CA . LEU B 1 15 ? -4.695 -14.469 -7.824 1 98.81 15 LEU B CA 1
ATOM 1783 C C . LEU B 1 15 ? -4.809 -14.375 -9.344 1 98.81 15 LEU B C 1
ATOM 1785 O O . LEU B 1 15 ? -5.82 -14.781 -9.922 1 98.81 15 LEU B O 1
ATOM 1789 N N . ALA B 1 16 ? -3.781 -13.781 -9.961 1 98.44 16 ALA B N 1
ATOM 1790 C CA . ALA B 1 16 ? -3.814 -13.461 -11.391 1 98.44 16 ALA B CA 1
ATOM 1791 C C . ALA B 1 16 ? -2.697 -14.18 -12.141 1 98.44 16 ALA B C 1
ATOM 1793 O O . ALA B 1 16 ? -1.582 -14.312 -11.625 1 98.44 16 ALA B O 1
ATOM 1794 N N . GLU B 1 17 ? -3.008 -14.555 -13.344 1 96.94 17 GLU B N 1
ATOM 1795 C CA . GLU B 1 17 ? -2.008 -15.172 -14.211 1 96.94 17 GLU B CA 1
ATOM 1796 C C . GLU B 1 17 ? -1.133 -14.109 -14.883 1 96.94 17 GLU B C 1
ATOM 1798 O O . GLU B 1 17 ? -1.221 -13.898 -16.094 1 96.94 17 GLU B O 1
ATOM 1803 N N . PHE B 1 18 ? -0.218 -13.562 -14.109 1 96.25 18 PHE B N 1
ATOM 1804 C CA . PHE B 1 18 ? 0.597 -12.461 -14.609 1 96.25 18 PHE B CA 1
ATOM 1805 C C . PHE B 1 18 ? 1.662 -12.969 -15.578 1 96.25 18 PHE B C 1
ATOM 1807 O O . PHE B 1 18 ? 1.8 -12.453 -16.688 1 96.25 18 PHE B O 1
ATOM 1814 N N . THR B 1 19 ? 2.42 -13.953 -15.227 1 94.56 19 THR B N 1
ATOM 1815 C CA . THR B 1 19 ? 3.547 -14.445 -16.016 1 94.56 19 THR B CA 1
ATOM 1816 C C . THR B 1 19 ? 3.08 -14.922 -17.391 1 94.56 19 THR B C 1
ATOM 1818 O O . THR B 1 19 ? 3.754 -14.688 -18.391 1 94.56 19 THR B O 1
ATOM 1821 N N . ASN B 1 20 ? 1.933 -15.539 -17.375 1 93.12 20 ASN B N 1
ATOM 1822 C CA . ASN B 1 20 ? 1.39 -15.984 -18.656 1 93.12 20 ASN B CA 1
ATOM 1823 C C . ASN B 1 20 ? 1.173 -14.812 -19.609 1 93.12 20 ASN B C 1
ATOM 1825 O O . ASN B 1 20 ? 1.545 -14.883 -20.781 1 93.12 20 ASN B O 1
ATOM 1829 N N . GLU B 1 21 ? 0.556 -13.789 -19.141 1 93.38 21 GLU B N 1
ATOM 1830 C CA . GLU B 1 21 ? 0.317 -12.609 -19.969 1 93.38 21 GLU B CA 1
ATOM 1831 C C . GLU B 1 21 ? 1.627 -11.914 -20.344 1 93.38 21 GLU B C 1
ATOM 1833 O O . GLU B 1 21 ? 1.799 -11.461 -21.469 1 93.38 21 GLU B O 1
ATOM 1838 N N . TRP B 1 22 ? 2.516 -11.812 -19.344 1 92.69 22 TRP B N 1
ATOM 1839 C CA . TRP B 1 22 ? 3.844 -11.234 -19.531 1 92.69 22 TRP B CA 1
ATOM 1840 C C . TRP B 1 22 ? 4.578 -11.922 -20.672 1 92.69 22 TRP B C 1
ATOM 1842 O O . TRP B 1 22 ? 5.043 -11.266 -21.609 1 92.69 22 TRP B O 1
ATOM 1852 N N . LEU B 1 23 ? 4.543 -13.203 -20.688 1 92.88 23 LEU B N 1
ATOM 1853 C CA . LEU B 1 23 ? 5.27 -13.977 -21.688 1 92.88 23 LEU B CA 1
ATOM 1854 C C . LEU B 1 23 ? 4.527 -13.977 -23.016 1 92.88 23 LEU B C 1
ATOM 1856 O O . LEU B 1 23 ? 5.152 -14 -24.078 1 92.88 23 LEU B O 1
ATOM 1860 N N . ARG B 1 24 ? 3.256 -13.984 -22.922 1 94.06 24 ARG B N 1
ATOM 1861 C CA . ARG B 1 24 ? 2.488 -13.875 -24.156 1 94.06 24 ARG B CA 1
ATOM 1862 C C . ARG B 1 24 ? 2.893 -12.633 -24.938 1 94.06 24 ARG B C 1
ATOM 1864 O O . ARG B 1 24 ? 3.133 -12.703 -26.141 1 94.06 24 ARG B O 1
ATOM 1871 N N . ARG B 1 25 ? 3 -11.523 -24.297 1 92.25 25 ARG B N 1
ATOM 1872 C CA . ARG B 1 25 ? 3.379 -10.266 -24.938 1 92.25 25 ARG B CA 1
ATOM 1873 C C . ARG B 1 25 ? 4.805 -10.336 -25.469 1 92.25 25 ARG B C 1
ATOM 1875 O O . ARG B 1 25 ? 5.066 -9.922 -26.609 1 92.25 25 ARG B O 1
ATOM 1882 N N . TYR B 1 26 ? 5.688 -10.836 -24.641 1 93.62 26 TYR B N 1
ATOM 1883 C CA . TYR B 1 26 ? 7.07 -11 -25.078 1 93.62 26 TYR B CA 1
ATOM 1884 C C . TYR B 1 26 ? 7.145 -11.875 -26.312 1 93.62 26 TYR B C 1
ATOM 1886 O O . TYR B 1 26 ? 7.824 -11.523 -27.281 1 93.62 26 TYR B O 1
ATOM 1894 N N . ASN B 1 27 ? 6.414 -13 -26.266 1 95.88 27 ASN B N 1
ATOM 1895 C CA . ASN B 1 27 ? 6.43 -13.938 -27.391 1 95.88 27 ASN B CA 1
ATOM 1896 C C . ASN B 1 27 ? 5.906 -13.289 -28.672 1 95.88 27 ASN B C 1
ATOM 1898 O O . ASN B 1 27 ? 6.453 -13.516 -29.75 1 95.88 27 ASN B O 1
ATOM 1902 N N . LEU B 1 28 ? 4.93 -12.523 -28.547 1 95.12 28 LEU B N 1
ATOM 1903 C CA . LEU B 1 28 ? 4.367 -11.828 -29.688 1 95.12 28 LEU B CA 1
ATOM 1904 C C . LEU B 1 28 ? 5.355 -10.812 -30.25 1 95.12 28 LEU B C 1
ATOM 1906 O O . LEU B 1 28 ? 5.59 -10.773 -31.469 1 95.12 28 LEU B O 1
ATOM 1910 N N . ASP B 1 29 ? 5.984 -10.047 -29.453 1 94.69 29 ASP B N 1
ATOM 1911 C CA . ASP B 1 29 ? 6.848 -8.945 -29.859 1 94.69 29 ASP B CA 1
ATOM 1912 C C . ASP B 1 29 ? 8.164 -9.469 -30.438 1 94.69 29 ASP B C 1
ATOM 1914 O O . ASP B 1 29 ? 8.742 -8.859 -31.344 1 94.69 29 ASP B O 1
ATOM 1918 N N . TYR B 1 30 ? 8.586 -10.57 -29.922 1 95.88 30 TYR B N 1
ATOM 1919 C CA . TYR B 1 30 ? 9.914 -11.047 -30.297 1 95.88 30 TYR B CA 1
ATOM 1920 C C . TYR B 1 30 ? 9.828 -12.359 -31.062 1 95.88 30 TYR B C 1
ATOM 1922 O O . TYR B 1 30 ? 10.844 -13.016 -31.281 1 95.88 30 TYR B O 1
ATOM 1930 N N . ASN B 1 31 ? 8.656 -12.719 -31.391 1 95.69 31 ASN B N 1
ATOM 1931 C CA . ASN B 1 31 ? 8.438 -13.945 -32.125 1 95.69 31 ASN B CA 1
ATOM 1932 C C . ASN B 1 31 ? 9.117 -15.141 -31.469 1 95.69 31 ASN B C 1
ATOM 1934 O O . ASN B 1 31 ? 9.93 -15.828 -32.094 1 95.69 31 ASN B O 1
ATOM 1938 N N . ASP B 1 32 ? 8.836 -15.281 -30.266 1 94.94 32 ASP B N 1
ATOM 1939 C CA . ASP B 1 32 ? 9.352 -16.375 -29.438 1 94.94 32 ASP B CA 1
ATOM 1940 C C . ASP B 1 32 ? 8.211 -17.25 -28.938 1 94.94 32 ASP B C 1
ATOM 1942 O O . ASP B 1 32 ? 7.051 -17.047 -29.297 1 94.94 32 ASP B O 1
ATOM 1946 N N . THR B 1 33 ? 8.477 -18.406 -28.234 1 93.5 33 THR B N 1
ATOM 1947 C CA . THR B 1 33 ? 7.43 -19.328 -27.797 1 93.5 33 THR B CA 1
ATOM 1948 C C . THR B 1 33 ? 7.73 -19.844 -26.391 1 93.5 33 THR B C 1
ATOM 1950 O O . THR B 1 33 ? 7.309 -20.938 -26.031 1 93.5 33 THR B O 1
ATOM 1953 N N . ILE B 1 34 ? 8.398 -19.062 -25.656 1 90.44 34 ILE B N 1
ATOM 1954 C CA . ILE B 1 34 ? 8.773 -19.547 -24.328 1 90.44 34 ILE B CA 1
ATOM 1955 C C . ILE B 1 34 ? 7.559 -19.5 -23.406 1 90.44 34 ILE B C 1
ATOM 1957 O O . ILE B 1 34 ? 6.602 -18.766 -23.656 1 90.44 34 ILE B O 1
ATOM 1961 N N . ASP B 1 35 ? 7.578 -20.438 -22.422 1 89.06 35 ASP B N 1
ATOM 1962 C CA . ASP B 1 35 ? 6.539 -20.453 -21.391 1 89.06 35 ASP B CA 1
ATOM 1963 C C . ASP B 1 35 ? 7.145 -20.281 -20 1 89.06 35 ASP B C 1
ATOM 1965 O O . ASP B 1 35 ? 8.359 -20.141 -19.859 1 89.06 35 ASP B O 1
ATOM 1969 N N . ALA B 1 36 ? 6.25 -20.266 -19.016 1 85.81 36 ALA B N 1
ATOM 1970 C CA . ALA B 1 36 ? 6.648 -19.922 -17.656 1 85.81 36 ALA B CA 1
ATOM 1971 C C . ALA B 1 36 ? 7.625 -20.953 -17.094 1 85.81 36 ALA B C 1
ATOM 1973 O O . ALA B 1 36 ? 8.414 -20.641 -16.188 1 85.81 36 ALA B O 1
ATOM 1974 N N . GLU B 1 37 ? 7.637 -22.062 -17.625 1 87.06 37 GLU B N 1
ATOM 1975 C CA . GLU B 1 37 ? 8.438 -23.172 -17.094 1 87.06 37 GLU B CA 1
ATOM 1976 C C . GLU B 1 37 ? 9.93 -22.922 -17.312 1 87.06 37 GLU B C 1
ATOM 1978 O O . GLU B 1 37 ? 10.766 -23.484 -16.594 1 87.06 37 GLU B O 1
ATOM 1983 N N . VAL B 1 38 ? 10.188 -22.031 -18.234 1 81.19 38 VAL B N 1
ATOM 1984 C CA . VAL B 1 38 ? 11.594 -21.766 -18.531 1 81.19 38 VAL B CA 1
ATOM 1985 C C . VAL B 1 38 ? 12.203 -20.906 -17.438 1 81.19 38 VAL B C 1
ATOM 1987 O O . VAL B 1 38 ? 13.422 -20.812 -17.312 1 81.19 38 VAL B O 1
ATOM 1990 N N . PHE B 1 39 ? 11.344 -20.297 -16.703 1 81.19 39 PHE B N 1
ATOM 1991 C CA . PHE B 1 39 ? 11.844 -19.422 -15.664 1 81.19 39 PHE B CA 1
ATOM 1992 C C . PHE B 1 39 ? 12.258 -20.203 -14.43 1 81.19 39 PHE B C 1
ATOM 1994 O O . PHE B 1 39 ? 11.406 -20.688 -13.68 1 81.19 39 PHE B O 1
ATOM 2001 N N . ASP B 1 40 ? 13.516 -20.594 -14.328 1 74.56 40 ASP B N 1
ATOM 2002 C CA . ASP B 1 40 ? 14.023 -21.328 -13.18 1 74.56 40 ASP B CA 1
ATOM 2003 C C . ASP B 1 40 ? 14.562 -20.391 -12.109 1 74.56 40 ASP B C 1
ATOM 2005 O O . ASP B 1 40 ? 15.086 -20.828 -11.086 1 74.56 40 ASP B O 1
ATOM 2009 N N . GLY B 1 41 ? 14.406 -19.203 -12.297 1 68.56 41 GLY B N 1
ATOM 2010 C CA . GLY B 1 41 ? 14.812 -18.156 -11.375 1 68.56 41 GLY B CA 1
ATOM 2011 C C . GLY B 1 41 ? 14.266 -16.797 -11.75 1 68.56 41 GLY B C 1
ATOM 2012 O O . GLY B 1 41 ? 13.609 -16.641 -12.781 1 68.56 41 GLY B O 1
ATOM 2013 N N . TRP B 1 42 ? 14.438 -15.859 -10.766 1 63.28 42 TRP B N 1
ATOM 2014 C CA . TRP B 1 42 ? 13.906 -14.523 -11 1 63.28 42 TRP B CA 1
ATOM 2015 C C . TRP B 1 42 ? 14.797 -13.734 -11.953 1 63.28 42 TRP B C 1
ATOM 2017 O O . TRP B 1 42 ? 14.969 -12.523 -11.797 1 63.28 42 TRP B O 1
ATOM 2027 N N . ASP B 1 43 ? 15.438 -14.594 -12.875 1 78.94 43 ASP B N 1
ATOM 2028 C CA . ASP B 1 43 ? 16.234 -13.883 -13.867 1 78.94 43 ASP B CA 1
ATOM 2029 C C . ASP B 1 43 ? 15.641 -14.039 -15.266 1 78.94 43 ASP B C 1
ATOM 2031 O O . ASP B 1 43 ? 16.109 -14.852 -16.062 1 78.94 43 ASP B O 1
ATOM 2035 N N . ALA B 1 44 ? 14.773 -13.367 -15.625 1 82.19 44 ALA B N 1
ATOM 2036 C CA . ALA B 1 44 ? 14.031 -13.414 -16.891 1 82.19 44 ALA B CA 1
ATOM 2037 C C . ALA B 1 44 ? 14.938 -13.078 -18.062 1 82.19 44 ALA B C 1
ATOM 2039 O O . ALA B 1 44 ? 14.727 -13.578 -19.172 1 82.19 44 ALA B O 1
ATOM 2040 N N . VAL B 1 45 ? 15.945 -12.352 -17.797 1 88 45 VAL B N 1
ATOM 2041 C CA . VAL B 1 45 ? 16.797 -11.852 -18.875 1 88 45 VAL B CA 1
ATOM 2042 C C . VAL B 1 45 ? 17.531 -13.016 -19.531 1 88 45 VAL B C 1
ATOM 2044 O O . VAL B 1 45 ? 17.766 -13.008 -20.734 1 88 45 VAL B O 1
ATOM 2047 N N . LYS B 1 46 ? 17.797 -14.039 -18.75 1 87.25 46 LYS B N 1
ATOM 2048 C CA . LYS B 1 46 ? 18.547 -15.195 -19.25 1 87.25 46 LYS B CA 1
ATOM 2049 C C . LYS B 1 46 ? 17.703 -16.047 -20.172 1 87.25 46 LYS B C 1
ATOM 2051 O O . LYS B 1 46 ? 18.219 -16.891 -20.906 1 87.25 46 LYS B O 1
ATOM 2056 N N . HIS B 1 47 ? 16.453 -15.812 -20.125 1 89.19 47 HIS B N 1
ATOM 2057 C CA . HIS B 1 47 ? 15.562 -16.75 -20.812 1 89.19 47 HIS B CA 1
ATOM 2058 C C . HIS B 1 47 ? 14.93 -16.094 -22.031 1 89.19 47 HIS B C 1
ATOM 2060 O O . HIS B 1 47 ? 14.188 -16.75 -22.766 1 89.19 47 HIS B O 1
ATOM 2066 N N . VAL B 1 48 ? 15.273 -14.852 -22.234 1 91.62 48 VAL B N 1
ATOM 2067 C CA . VAL B 1 48 ? 14.688 -14.156 -23.375 1 91.62 48 VAL B CA 1
ATOM 2068 C C . VAL B 1 48 ? 15.766 -13.898 -24.422 1 91.62 48 VAL B C 1
ATOM 2070 O O . VAL B 1 48 ? 16.953 -14.07 -24.156 1 91.62 48 VAL B O 1
ATOM 2073 N N . LYS B 1 49 ? 15.32 -13.508 -25.594 1 94.19 49 LYS B N 1
ATOM 2074 C CA . LYS B 1 49 ? 16.266 -13.188 -26.656 1 94.19 49 LYS B CA 1
ATOM 2075 C C . LYS B 1 49 ? 17.141 -12 -26.281 1 94.19 49 LYS B C 1
ATOM 2077 O O . LYS B 1 49 ? 16.688 -11.07 -25.609 1 94.19 49 LYS B O 1
ATOM 2082 N N . PRO B 1 50 ? 18.391 -12.078 -26.734 1 93.44 50 PRO B N 1
ATOM 2083 C CA . PRO B 1 50 ? 19.328 -11.016 -26.391 1 93.44 50 PRO B CA 1
ATOM 2084 C C . PRO B 1 50 ? 18.828 -9.625 -26.766 1 93.44 50 PRO B C 1
ATOM 2086 O O . PRO B 1 50 ? 19.109 -8.648 -26.078 1 93.44 50 PRO B O 1
ATOM 2089 N N . GLU B 1 51 ? 18.094 -9.539 -27.828 1 93.44 51 GLU B N 1
ATOM 2090 C CA . GLU B 1 51 ? 17.578 -8.258 -28.281 1 93.44 51 GLU B CA 1
ATOM 2091 C C . GLU B 1 51 ? 16.578 -7.676 -27.281 1 93.44 51 GLU B C 1
ATOM 2093 O O . GLU B 1 51 ? 16.391 -6.457 -27.219 1 93.44 51 GLU B O 1
ATOM 2098 N N . CYS B 1 52 ? 15.898 -8.5 -26.609 1 91.38 52 CYS B N 1
ATOM 2099 C CA . CYS B 1 52 ? 14.992 -8.047 -25.562 1 91.38 52 CYS B CA 1
ATOM 2100 C C . CYS B 1 52 ? 15.766 -7.648 -24.297 1 91.38 52 CYS B C 1
ATOM 2102 O O . CYS B 1 52 ? 15.688 -6.504 -23.859 1 91.38 52 CYS B O 1
ATOM 2104 N N . GLY B 1 53 ? 16.594 -8.578 -23.812 1 90.62 53 GLY B N 1
ATOM 2105 C CA . GLY B 1 53 ? 17.406 -8.305 -22.641 1 90.62 53 GLY B CA 1
ATOM 2106 C C . GLY B 1 53 ? 16.594 -7.746 -21.484 1 90.62 53 GLY B C 1
ATOM 2107 O O . GLY B 1 53 ? 15.562 -8.305 -21.109 1 90.62 53 GLY B O 1
ATOM 2108 N N . THR B 1 54 ? 17.016 -6.609 -21.031 1 88.31 54 THR B N 1
ATOM 2109 C CA . THR B 1 54 ? 16.422 -6.016 -19.844 1 88.31 54 THR B CA 1
ATOM 2110 C C . THR B 1 54 ? 15.07 -5.379 -20.172 1 88.31 54 THR B C 1
ATOM 2112 O O . THR B 1 54 ? 14.289 -5.051 -19.281 1 88.31 54 THR B O 1
ATOM 2115 N N . LYS B 1 55 ? 14.742 -5.289 -21.375 1 89.31 55 LYS B N 1
ATOM 2116 C CA . LYS B 1 55 ? 13.461 -4.719 -21.781 1 89.31 55 LYS B CA 1
ATOM 2117 C C . LYS B 1 55 ? 12.297 -5.613 -21.359 1 89.31 55 LYS B C 1
ATOM 2119 O O . LYS B 1 55 ? 11.141 -5.184 -21.375 1 89.31 55 LYS B O 1
ATOM 2124 N N . ILE B 1 56 ? 12.656 -6.875 -21.016 1 88.81 56 ILE B N 1
ATOM 2125 C CA . ILE B 1 56 ? 11.641 -7.824 -20.594 1 88.81 56 ILE B CA 1
ATOM 2126 C C . ILE B 1 56 ? 10.875 -7.258 -19.391 1 88.81 56 ILE B C 1
ATOM 2128 O O . ILE B 1 56 ? 9.688 -7.535 -19.219 1 88.81 56 ILE B O 1
ATOM 2132 N N . PHE B 1 57 ? 11.523 -6.371 -18.625 1 86.69 57 PHE B N 1
ATOM 2133 C CA . PHE B 1 57 ? 10.898 -5.844 -17.422 1 86.69 57 PHE B CA 1
ATOM 2134 C C . PHE B 1 57 ? 10.086 -4.594 -17.734 1 86.69 57 PHE B C 1
ATOM 2136 O O . PHE B 1 57 ? 9.297 -4.141 -16.906 1 86.69 57 PHE B O 1
ATOM 2143 N N . GLU B 1 58 ? 10.219 -4.07 -18.875 1 85.38 58 GLU B N 1
ATOM 2144 C CA . GLU B 1 58 ? 9.461 -2.883 -19.266 1 85.38 58 GLU B CA 1
ATOM 2145 C C . GLU B 1 58 ? 7.98 -3.201 -19.422 1 85.38 58 GLU B C 1
ATOM 2147 O O . GLU B 1 58 ? 7.133 -2.314 -19.297 1 85.38 58 GLU B O 1
ATOM 2152 N N . TYR B 1 59 ? 7.727 -4.48 -19.641 1 87.88 59 TYR B N 1
ATOM 2153 C CA . TYR B 1 59 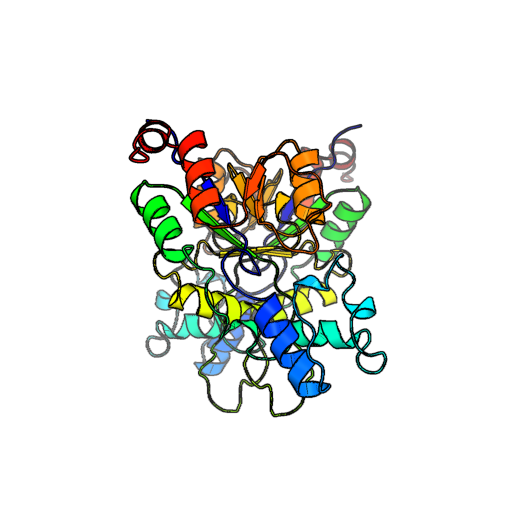? 6.336 -4.902 -19.781 1 87.88 59 TYR B CA 1
ATOM 2154 C C . TYR B 1 59 ? 5.547 -4.645 -18.516 1 87.88 59 TYR B C 1
ATOM 2156 O O . TYR B 1 59 ? 4.328 -4.477 -18.547 1 87.88 59 TYR B O 1
ATOM 2164 N N . PHE B 1 60 ? 6.266 -4.609 -17.375 1 86.88 60 PHE B N 1
ATOM 2165 C CA . PHE B 1 60 ? 5.605 -4.402 -16.094 1 86.88 60 PHE B CA 1
ATOM 2166 C C . PHE B 1 60 ? 4.969 -3.018 -16.031 1 86.88 60 PHE B C 1
ATOM 2168 O O . PHE B 1 60 ? 4.07 -2.779 -15.227 1 86.88 60 PHE B O 1
ATOM 2175 N N . LYS B 1 61 ? 5.449 -2.217 -16.875 1 83.38 61 LYS B N 1
ATOM 2176 C CA . LYS B 1 61 ? 4.961 -0.84 -16.891 1 83.38 61 LYS B CA 1
ATOM 2177 C C . LYS B 1 61 ? 4.031 -0.591 -18.078 1 83.38 61 LYS B C 1
ATOM 2179 O O . LYS B 1 61 ? 3.541 0.525 -18.266 1 83.38 61 LYS B O 1
ATOM 2184 N N . ALA B 1 62 ? 3.852 -1.603 -18.859 1 80.06 62 ALA B N 1
ATOM 2185 C CA . ALA B 1 62 ? 3.037 -1.451 -20.062 1 80.06 62 ALA B CA 1
ATOM 2186 C C . ALA B 1 62 ? 1.577 -1.184 -19.703 1 80.06 62 ALA B C 1
ATOM 2188 O O . ALA B 1 62 ? 1.024 -1.822 -18.797 1 80.06 62 ALA B O 1
ATOM 2189 N N . PRO B 1 63 ? 1.019 -0.27 -20.391 1 77 63 PRO B N 1
ATOM 2190 C CA . PRO B 1 63 ? -0.382 0.044 -20.109 1 77 63 PRO B CA 1
ATOM 2191 C C . PRO B 1 63 ? -1.303 -1.164 -20.266 1 77 63 PRO B C 1
ATOM 2193 O O . PRO B 1 63 ? -1.207 -1.891 -21.266 1 77 63 PRO B O 1
ATOM 2196 N N . GLY B 1 64 ? -2.061 -1.395 -19.25 1 82.62 64 GLY B N 1
ATOM 2197 C CA . GLY B 1 64 ? -3.146 -2.357 -19.344 1 82.62 64 GLY B CA 1
ATOM 2198 C C . GLY B 1 64 ? -2.711 -3.779 -19.062 1 82.62 64 GLY B C 1
ATOM 2199 O O . GLY B 1 64 ? -3.531 -4.699 -19.062 1 82.62 64 GLY B O 1
ATOM 2200 N N . ILE B 1 65 ? -1.46 -4.043 -18.828 1 88.44 65 ILE B N 1
ATOM 2201 C CA . ILE B 1 65 ? -0.995 -5.418 -18.656 1 88.44 65 ILE B CA 1
ATOM 2202 C C . ILE B 1 65 ? -1.7 -6.059 -17.469 1 88.44 65 ILE B C 1
ATOM 2204 O O . ILE B 1 65 ? -1.978 -7.262 -17.469 1 88.44 65 ILE B O 1
ATOM 2208 N N . TYR B 1 66 ? -2.057 -5.246 -16.547 1 92.88 66 TYR B N 1
ATOM 2209 C CA . TYR B 1 66 ? -2.65 -5.789 -15.328 1 92.88 66 TYR B CA 1
ATOM 2210 C C . TYR B 1 66 ? -4.172 -5.816 -15.43 1 92.88 66 TYR B C 1
ATOM 2212 O O . TYR B 1 66 ? -4.844 -6.402 -14.578 1 92.88 66 TYR B O 1
ATOM 2220 N N . ARG B 1 67 ? -4.719 -5.215 -16.453 1 90.06 67 ARG B N 1
ATOM 2221 C CA . ARG B 1 67 ? -6.168 -5.043 -16.547 1 90.06 67 ARG B CA 1
ATOM 2222 C C . ARG B 1 67 ? -6.832 -6.293 -17.125 1 90.06 67 ARG B C 1
ATOM 2224 O O . ARG B 1 67 ? -8.016 -6.543 -16.875 1 90.06 67 ARG B O 1
ATOM 2231 N N . HIS B 1 68 ? -6.055 -7.086 -17.781 1 87.69 68 HIS B N 1
ATOM 2232 C CA . HIS B 1 68 ? -6.711 -8.164 -18.516 1 87.69 68 HIS B CA 1
ATOM 2233 C C . HIS B 1 68 ? -6.086 -9.516 -18.203 1 87.69 68 HIS B C 1
ATOM 2235 O O . HIS B 1 68 ? -5.996 -10.383 -19.062 1 87.69 68 HIS B O 1
ATOM 2241 N N . LEU B 1 69 ? -5.719 -9.711 -17.047 1 96.31 69 LEU B N 1
ATOM 2242 C CA . LEU B 1 69 ? -5.156 -10.984 -16.594 1 96.31 69 LEU B CA 1
ATOM 2243 C C . LEU B 1 69 ? -6.258 -11.992 -16.297 1 96.31 69 LEU B C 1
ATOM 2245 O O . LEU B 1 69 ? -7.344 -11.609 -15.852 1 96.31 69 LEU B O 1
ATOM 2249 N N . GLU B 1 70 ? -5.988 -13.234 -16.562 1 97.06 70 GLU B N 1
ATOM 2250 C CA . GLU B 1 70 ? -6.918 -14.289 -16.156 1 97.06 70 GLU B CA 1
ATOM 2251 C C . GLU B 1 70 ? -6.785 -14.602 -14.672 1 97.06 70 GLU B C 1
ATOM 2253 O O . GLU B 1 70 ? -5.676 -14.766 -14.156 1 97.06 70 GLU B O 1
ATOM 2258 N N . PRO B 1 71 ? -7.91 -14.68 -13.961 1 98.5 71 PRO B N 1
ATOM 2259 C CA . PRO B 1 71 ? -7.809 -15.156 -12.578 1 98.5 71 PRO B CA 1
ATOM 2260 C C . PRO B 1 71 ? -7.305 -16.594 -12.484 1 98.5 71 PRO B C 1
ATOM 2262 O O . PRO B 1 71 ? -7.645 -17.422 -13.328 1 98.5 71 PRO B O 1
ATOM 2265 N N . LYS B 1 72 ? -6.477 -16.859 -11.5 1 98.5 72 LYS B N 1
ATOM 2266 C CA . LYS B 1 72 ? -6.055 -18.234 -11.266 1 98.5 72 LYS B CA 1
ATOM 2267 C C . LYS B 1 72 ? -7.246 -19.125 -10.953 1 98.5 72 LYS B C 1
ATOM 2269 O O . LYS B 1 72 ? -8.156 -18.719 -10.219 1 98.5 72 LYS B O 1
ATOM 2274 N N . ALA B 1 73 ? -7.211 -20.328 -11.484 1 98.06 73 ALA B N 1
ATOM 2275 C CA . ALA B 1 73 ? -8.312 -21.266 -11.312 1 98.06 73 ALA B CA 1
ATOM 2276 C C . ALA B 1 73 ? -8.57 -21.547 -9.828 1 98.06 73 ALA B C 1
ATOM 2278 O O . ALA B 1 73 ? -7.637 -21.781 -9.062 1 98.06 73 ALA B O 1
ATOM 2279 N N . GLY B 1 74 ? -9.805 -21.359 -9.453 1 98.5 74 GLY B N 1
ATOM 2280 C CA . GLY B 1 74 ? -10.227 -21.688 -8.102 1 98.5 74 GLY B CA 1
ATOM 2281 C C . GLY B 1 74 ? -10.078 -20.531 -7.133 1 98.5 74 GLY B C 1
ATOM 2282 O O . GLY B 1 74 ? -10.641 -20.562 -6.031 1 98.5 74 GLY B O 1
ATOM 2283 N N . SER B 1 75 ? -9.383 -19.484 -7.492 1 98.81 75 SER B N 1
ATOM 2284 C CA . SER B 1 75 ? -9.07 -18.391 -6.574 1 98.81 75 SER B CA 1
ATOM 2285 C C . SER B 1 75 ? -10.328 -17.656 -6.145 1 98.81 75 SER B C 1
ATOM 2287 O O . SER B 1 75 ? -10.516 -17.359 -4.957 1 98.81 75 SER B O 1
ATOM 2289 N N . GLN B 1 76 ? -11.234 -17.391 -7.031 1 98.75 76 GLN B N 1
ATOM 2290 C CA . GLN B 1 76 ? -12.438 -16.625 -6.73 1 98.75 76 GLN B CA 1
ATOM 2291 C C . GLN B 1 76 ? -13.344 -17.375 -5.758 1 98.75 76 GLN B C 1
ATOM 2293 O O . GLN B 1 76 ? -13.852 -16.797 -4.797 1 98.75 76 GLN B O 1
ATOM 2298 N N . ALA B 1 77 ? -13.484 -18.672 -6.02 1 98.56 77 ALA B N 1
ATOM 2299 C CA . ALA B 1 77 ? -14.336 -19.484 -5.16 1 98.56 77 ALA B CA 1
ATOM 2300 C C . ALA B 1 77 ? -13.773 -19.562 -3.744 1 98.56 77 ALA B C 1
ATOM 2302 O O . ALA B 1 77 ? -14.516 -19.438 -2.766 1 98.56 77 ALA B O 1
ATOM 2303 N N . VAL B 1 78 ? -12.5 -19.75 -3.607 1 98.62 78 VAL B N 1
ATOM 2304 C CA . VAL B 1 78 ? -11.867 -19.859 -2.299 1 98.62 78 VAL B CA 1
ATOM 2305 C C . VAL B 1 78 ? -11.961 -18.531 -1.568 1 98.62 78 VAL B C 1
ATOM 2307 O O . VAL B 1 78 ? -12.258 -18.484 -0.373 1 98.62 78 VAL B O 1
ATOM 2310 N N . MET B 1 79 ? -11.711 -17.453 -2.27 1 98.62 79 MET B N 1
ATOM 2311 C CA . MET B 1 79 ? -11.805 -16.125 -1.663 1 98.62 79 MET B CA 1
ATOM 2312 C C . MET B 1 79 ? -13.203 -15.867 -1.122 1 98.62 79 MET B C 1
ATOM 2314 O O . MET B 1 79 ? -13.359 -15.344 -0.018 1 98.62 79 MET B O 1
ATOM 2318 N N . GLN B 1 80 ? -14.172 -16.234 -1.897 1 98.56 80 GLN B N 1
ATOM 2319 C CA . GLN B 1 80 ? -15.547 -16.062 -1.453 1 98.56 80 GLN B CA 1
ATOM 2320 C C . GLN B 1 80 ? -15.828 -16.875 -0.197 1 98.56 80 GLN B C 1
ATOM 2322 O O . GLN B 1 80 ? -16.469 -16.391 0.742 1 98.56 80 GLN B O 1
ATOM 2327 N N . GLU B 1 81 ? -15.344 -18.078 -0.231 1 98.19 81 GLU B N 1
ATOM 2328 C CA . GLU B 1 81 ? -15.539 -18.938 0.93 1 98.19 81 GLU B CA 1
ATOM 2329 C C . GLU B 1 81 ? -14.922 -18.328 2.182 1 98.19 81 GLU B C 1
ATOM 2331 O O . GLU B 1 81 ? -15.523 -18.344 3.256 1 98.19 81 GLU B O 1
ATOM 2336 N N . LEU B 1 82 ? -13.758 -17.812 2.047 1 98.19 82 LEU B N 1
ATOM 2337 C CA . LEU B 1 82 ? -13.062 -17.219 3.182 1 98.19 82 LEU B CA 1
ATOM 2338 C C . LEU B 1 82 ? -13.828 -16 3.711 1 98.19 82 LEU B C 1
ATOM 2340 O O . LEU B 1 82 ? -13.969 -15.836 4.926 1 98.19 82 LEU B O 1
ATOM 2344 N N . VAL B 1 83 ? -14.32 -15.172 2.805 1 98 83 VAL B N 1
ATOM 2345 C CA . VAL B 1 83 ? -15.102 -14.008 3.199 1 98 83 VAL B CA 1
ATOM 2346 C C . VAL B 1 83 ? -16.375 -14.445 3.924 1 98 83 VAL B C 1
ATOM 2348 O O . VAL B 1 83 ? -16.734 -13.883 4.957 1 98 83 VAL B O 1
ATOM 2351 N N . ASP B 1 84 ? -17 -15.477 3.396 1 97.5 84 ASP B N 1
ATOM 2352 C CA . ASP B 1 84 ? -18.219 -16 3.992 1 97.5 84 ASP B CA 1
ATOM 2353 C C . ASP B 1 84 ? -17.969 -16.531 5.398 1 97.5 84 ASP B C 1
ATOM 2355 O O . ASP B 1 84 ? -18.844 -16.469 6.262 1 97.5 84 ASP B O 1
ATOM 2359 N N . LEU B 1 85 ? -16.797 -17.031 5.625 1 97.19 85 LEU B N 1
ATOM 2360 C CA . LEU B 1 85 ? -16.438 -17.594 6.918 1 97.19 85 LEU B CA 1
ATOM 2361 C C . LEU B 1 85 ? -16.031 -16.5 7.898 1 97.19 85 LEU B C 1
ATOM 2363 O O . LEU B 1 85 ? -15.789 -16.766 9.07 1 97.19 85 LEU B O 1
ATOM 2367 N N . GLY B 1 86 ? -15.898 -15.297 7.395 1 97.06 86 GLY B N 1
ATOM 2368 C CA . GLY B 1 86 ? -15.664 -14.156 8.266 1 97.06 86 GLY B CA 1
ATOM 2369 C C . GLY B 1 86 ? -14.211 -13.727 8.297 1 97.06 86 GLY B C 1
ATOM 2370 O O . GLY B 1 86 ? -13.836 -12.844 9.078 1 97.06 86 GLY B O 1
ATOM 2371 N N . ALA B 1 87 ? -13.359 -14.305 7.465 1 97.94 87 ALA B N 1
ATOM 2372 C CA . ALA B 1 87 ? -11.953 -13.906 7.418 1 97.94 87 ALA B CA 1
ATOM 2373 C C . ALA B 1 87 ? -11.805 -12.477 6.898 1 97.94 87 ALA B C 1
ATOM 2375 O O . ALA B 1 87 ? -12.602 -12.023 6.074 1 97.94 87 ALA B O 1
ATOM 2376 N N . GLU B 1 88 ? -10.867 -11.727 7.453 1 98.06 88 GLU B N 1
ATOM 2377 C CA . GLU B 1 88 ? -10.43 -10.469 6.871 1 98.06 88 GLU B CA 1
ATOM 2378 C C . GLU B 1 88 ? -9.367 -10.688 5.801 1 98.06 88 GLU B C 1
ATOM 2380 O O . GLU B 1 88 ? -8.273 -11.188 6.098 1 98.06 88 GLU B O 1
ATOM 2385 N N . ILE B 1 89 ? -9.742 -10.328 4.57 1 98.62 89 ILE B N 1
ATOM 2386 C CA . ILE B 1 89 ? -8.812 -10.539 3.467 1 98.62 89 ILE B CA 1
ATOM 2387 C C . ILE B 1 89 ? -8.18 -9.211 3.064 1 98.62 89 ILE B C 1
ATOM 2389 O O . ILE B 1 89 ? -8.883 -8.242 2.768 1 98.62 89 ILE B O 1
ATOM 2393 N N . LEU B 1 90 ? -6.883 -9.125 3.109 1 98.81 90 LEU B N 1
ATOM 2394 C CA . LEU B 1 90 ? -6.133 -7.992 2.58 1 98.81 90 LEU B CA 1
ATOM 2395 C C . LEU B 1 90 ? -5.336 -8.398 1.344 1 98.81 90 LEU B C 1
ATOM 2397 O O . LEU B 1 90 ? -4.535 -9.336 1.394 1 98.81 90 LEU B O 1
ATOM 2401 N N . ILE B 1 91 ? -5.637 -7.703 0.262 1 98.88 91 ILE B N 1
ATOM 2402 C CA . ILE B 1 91 ? -4.777 -7.863 -0.905 1 98.88 91 ILE B CA 1
ATOM 2403 C C . ILE B 1 91 ? -3.508 -7.031 -0.732 1 98.88 91 ILE B C 1
ATOM 2405 O O . ILE B 1 91 ? -3.58 -5.824 -0.487 1 98.88 91 ILE B O 1
ATOM 2409 N N . VAL B 1 92 ? -2.373 -7.703 -0.794 1 98.88 92 VAL B N 1
ATOM 2410 C CA . VAL B 1 92 ? -1.089 -7.02 -0.67 1 98.88 92 VAL B CA 1
ATOM 2411 C C . VAL B 1 92 ? -0.256 -7.25 -1.93 1 98.88 92 VAL B C 1
ATOM 2413 O O . VAL B 1 92 ? 0.28 -8.344 -2.137 1 98.88 92 VAL B O 1
ATOM 2416 N N . THR B 1 93 ? -0.14 -6.219 -2.715 1 98.38 93 THR B N 1
ATOM 2417 C CA . THR B 1 93 ? 0.499 -6.355 -4.02 1 98.38 93 THR B CA 1
ATOM 2418 C C . THR B 1 93 ? 1.566 -5.281 -4.215 1 98.38 93 THR B C 1
ATOM 2420 O O . THR B 1 93 ? 1.491 -4.207 -3.613 1 98.38 93 THR B O 1
ATOM 2423 N N . ASP B 1 94 ? 2.594 -5.668 -4.887 1 96.19 94 ASP B N 1
ATOM 2424 C CA . ASP B 1 94 ? 3.555 -4.684 -5.379 1 96.19 94 ASP B CA 1
ATOM 2425 C C . ASP B 1 94 ? 3.127 -4.129 -6.734 1 96.19 94 ASP B C 1
ATOM 2427 O O . ASP B 1 94 ? 2.486 -4.824 -7.523 1 96.19 94 ASP B O 1
ATOM 2431 N N . SER B 1 95 ? 3.393 -2.877 -6.914 1 93.38 95 SER B N 1
ATOM 2432 C CA . SER B 1 95 ? 3.045 -2.217 -8.164 1 93.38 95 SER B CA 1
ATOM 2433 C C . SER B 1 95 ? 4.141 -1.253 -8.609 1 93.38 95 SER B C 1
ATOM 2435 O O . SER B 1 95 ? 4.57 -0.395 -7.832 1 93.38 95 SER B O 1
ATOM 2437 N N . PRO B 1 96 ? 4.605 -1.425 -9.859 1 89.31 96 PRO B N 1
ATOM 2438 C CA . PRO B 1 96 ? 5.582 -0.449 -10.344 1 89.31 96 PRO B CA 1
ATOM 2439 C C . PRO B 1 96 ? 4.957 0.911 -10.648 1 89.31 96 PRO B C 1
ATOM 2441 O O . PRO B 1 96 ? 3.732 1.029 -10.719 1 89.31 96 PRO B O 1
ATOM 2444 N N . MET B 1 97 ? 5.891 1.873 -10.648 1 81.38 97 MET B N 1
ATOM 2445 C CA . MET B 1 97 ? 5.457 3.158 -11.188 1 81.38 97 MET B CA 1
ATOM 2446 C C . MET B 1 97 ? 5.324 3.09 -12.711 1 81.38 97 MET B C 1
ATOM 2448 O O . MET B 1 97 ? 6.148 2.475 -13.383 1 81.38 97 MET B O 1
ATOM 2452 N N . GLY B 1 98 ? 4.16 3.424 -13.211 1 69 98 GLY B N 1
ATOM 2453 C CA . GLY B 1 98 ? 3.938 3.373 -14.648 1 69 98 GLY B CA 1
ATOM 2454 C C . GLY B 1 98 ? 4.801 4.352 -15.422 1 69 98 GLY B C 1
ATOM 2455 O O . GLY B 1 98 ? 5.508 5.168 -14.828 1 69 98 GLY B O 1
ATOM 2456 N N . CYS B 1 99 ? 5.012 4.07 -16.797 1 52.69 99 CYS B N 1
ATOM 2457 C CA . CYS B 1 99 ? 5.758 4.945 -17.688 1 52.69 99 CYS B CA 1
ATOM 2458 C C . CYS B 1 99 ? 5.109 6.324 -17.766 1 52.69 99 CYS B C 1
ATOM 2460 O O . CYS B 1 99 ? 3.916 6.438 -18.047 1 52.69 99 CYS B O 1
ATOM 2462 N N . THR B 1 100 ? 5.383 7.199 -16.891 1 45.56 100 THR B N 1
ATOM 2463 C CA . THR B 1 100 ? 4.961 8.586 -17.062 1 45.56 100 THR B CA 1
ATOM 2464 C C . THR B 1 100 ? 5.434 9.125 -18.406 1 45.56 100 THR B C 1
ATOM 2466 O O . THR B 1 100 ? 5.094 10.25 -18.797 1 45.56 100 THR B O 1
ATOM 2469 N N . PHE B 1 101 ? 6.516 8.703 -18.812 1 37.09 101 PHE B N 1
ATOM 2470 C CA . PHE B 1 101 ? 7.121 9.43 -19.922 1 37.09 101 PHE B CA 1
ATOM 2471 C C . PHE B 1 101 ? 6.34 9.203 -21.219 1 37.09 101 PHE B C 1
ATOM 2473 O O . PHE B 1 101 ? 6.75 9.664 -22.281 1 37.09 101 PHE B O 1
ATOM 2480 N N . GLY B 1 102 ? 5.746 8.023 -21.375 1 37.81 102 GLY B N 1
ATOM 2481 C CA . GLY B 1 102 ? 5.609 7.727 -22.781 1 37.81 102 GLY B CA 1
ATOM 2482 C C . GLY B 1 102 ? 4.805 8.766 -23.547 1 37.81 102 GLY B C 1
ATOM 2483 O O . GLY B 1 102 ? 4.207 9.656 -22.922 1 37.81 102 GLY B O 1
ATOM 2484 N N . GLY B 1 103 ? 4.992 8.648 -24.953 1 37.56 103 GLY B N 1
ATOM 2485 C CA . GLY B 1 103 ? 4.238 9.258 -26.047 1 37.56 103 GLY B CA 1
ATOM 2486 C C . GLY B 1 103 ? 2.736 9.203 -25.828 1 37.56 103 GLY B C 1
ATOM 2487 O O . GLY B 1 103 ? 2.262 8.594 -24.875 1 37.56 103 GLY B O 1
ATOM 2488 N N . ASP B 1 104 ? 2.012 9.789 -26.75 1 40.72 104 ASP B N 1
ATOM 2489 C CA . ASP B 1 104 ? 0.585 10.078 -26.875 1 40.72 104 ASP B CA 1
ATOM 2490 C C . ASP B 1 104 ? -0.254 8.867 -26.453 1 40.72 104 ASP B C 1
ATOM 2492 O O . ASP B 1 104 ? -1.398 9.016 -26.031 1 40.72 104 ASP B O 1
ATOM 2496 N N . GLU B 1 105 ? 0.247 7.691 -26.859 1 38.97 105 GLU B N 1
ATOM 2497 C CA . GLU B 1 105 ? -0.68 6.57 -26.953 1 38.97 105 GLU B CA 1
ATOM 2498 C C . GLU B 1 105 ? -0.926 5.926 -25.594 1 38.97 105 GLU B C 1
ATOM 2500 O O . GLU B 1 105 ? -1.836 5.105 -25.453 1 38.97 105 GLU B O 1
ATOM 2505 N N . TRP B 1 106 ? -0.08 5.883 -24.703 1 43.19 106 TRP B N 1
ATOM 2506 C CA . TRP B 1 106 ? -0.337 5.137 -23.484 1 43.19 106 TRP B CA 1
ATOM 2507 C C . TRP B 1 106 ? -0.933 6.043 -22.406 1 43.19 106 TRP B C 1
ATOM 2509 O O . TRP B 1 106 ? -0.266 6.375 -21.422 1 43.19 106 TRP B O 1
ATOM 2519 N N . GLN B 1 107 ? -1.744 6.945 -22.703 1 45.47 107 GLN B N 1
ATOM 2520 C CA . GLN B 1 107 ? -2.494 7.98 -22 1 45.47 107 GLN B CA 1
ATOM 2521 C C . GLN B 1 107 ? -3.506 7.367 -21.047 1 45.47 107 GLN B C 1
ATOM 2523 O O . GLN B 1 107 ? -4.316 6.523 -21.438 1 45.47 107 GLN B O 1
ATOM 2528 N N . GLY B 1 108 ? -3.299 7.375 -19.719 1 54.53 108 GLY B N 1
ATOM 2529 C CA . GLY B 1 108 ? -4.328 7.246 -18.703 1 54.53 108 GLY B CA 1
ATOM 2530 C C . GLY B 1 108 ? -4.172 6 -17.859 1 54.53 108 GLY B C 1
ATOM 2531 O O . GLY B 1 108 ? -4.77 5.898 -16.781 1 54.53 108 GLY B O 1
ATOM 2532 N N . SER B 1 109 ? -3.408 4.98 -18.328 1 64.81 109 SER B N 1
ATOM 2533 C CA . SER B 1 109 ? -3.342 3.75 -17.547 1 64.81 109 SER B CA 1
ATOM 2534 C C . SER B 1 109 ? -2.076 3.699 -16.688 1 64.81 109 SER B C 1
ATOM 2536 O O . SER B 1 109 ? -1.02 4.172 -17.125 1 64.81 109 SER B O 1
ATOM 2538 N N . ASN B 1 110 ? -2.328 3.328 -15.352 1 81.69 110 ASN B N 1
ATOM 2539 C CA . ASN B 1 110 ? -1.179 3.012 -14.516 1 81.69 110 ASN B CA 1
ATOM 2540 C C . ASN B 1 110 ? -1.359 1.676 -13.797 1 81.69 110 ASN B C 1
ATOM 2542 O O . ASN B 1 110 ? -2.488 1.233 -13.578 1 81.69 110 ASN B O 1
ATOM 2546 N N . PRO B 1 111 ? -0.23 1.051 -13.484 1 89.62 111 PRO B N 1
ATOM 2547 C CA . PRO B 1 111 ? -0.279 -0.303 -12.93 1 89.62 111 PRO B CA 1
ATOM 2548 C C . PRO B 1 111 ? -1.139 -0.391 -11.672 1 89.62 111 PRO B C 1
ATOM 2550 O O . PRO B 1 111 ? -1.93 -1.326 -11.523 1 89.62 111 PRO B O 1
ATOM 2553 N N . THR B 1 112 ? -1.062 0.575 -10.797 1 91.19 112 THR B N 1
ATOM 2554 C CA . THR B 1 112 ? -1.777 0.532 -9.531 1 91.19 112 THR B CA 1
ATOM 2555 C C . THR B 1 112 ? -3.285 0.594 -9.758 1 91.19 112 THR B C 1
ATOM 2557 O O . THR B 1 112 ? -4.035 -0.219 -9.211 1 91.19 112 THR B O 1
ATOM 2560 N N . ASP B 1 113 ? -3.695 1.492 -10.531 1 88.75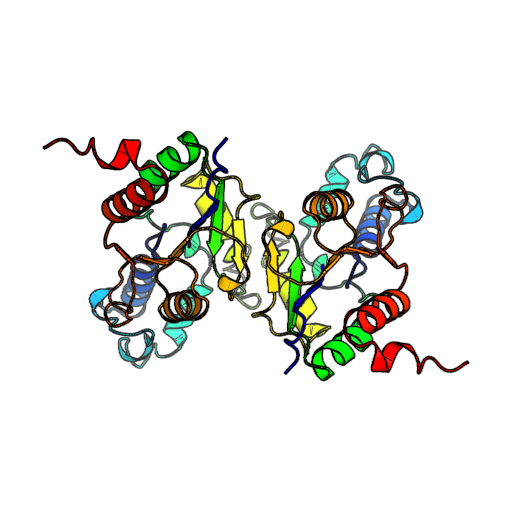 113 ASP B N 1
ATOM 2561 C CA . ASP B 1 113 ? -5.121 1.621 -10.805 1 88.75 113 ASP B CA 1
ATOM 2562 C C . ASP B 1 113 ? -5.637 0.435 -11.617 1 88.75 113 ASP B C 1
ATOM 2564 O O . ASP B 1 113 ? -6.766 -0.014 -11.422 1 88.75 113 ASP B O 1
ATOM 2568 N N . ASP B 1 114 ? -4.824 -0.036 -12.516 1 89.69 114 ASP B N 1
ATOM 2569 C CA . ASP B 1 114 ? -5.199 -1.214 -13.297 1 89.69 114 ASP B CA 1
ATOM 2570 C C . ASP B 1 114 ? -5.41 -2.426 -12.391 1 89.69 114 ASP B C 1
ATOM 2572 O O . ASP B 1 114 ? -6.363 -3.186 -12.57 1 89.69 114 ASP B O 1
ATOM 2576 N N . LYS B 1 115 ? -4.496 -2.588 -11.438 1 94.38 115 LYS B N 1
ATOM 2577 C CA . LYS B 1 115 ? -4.621 -3.691 -10.492 1 94.38 115 LYS B CA 1
ATOM 2578 C C . LYS B 1 115 ? -5.891 -3.562 -9.656 1 94.38 115 LYS B C 1
ATOM 2580 O O . LYS B 1 115 ? -6.613 -4.543 -9.461 1 94.38 115 LYS B O 1
ATOM 2585 N N . ARG B 1 116 ? -6.184 -2.408 -9.203 1 93.69 116 ARG B N 1
ATOM 2586 C CA . ARG B 1 116 ? -7.387 -2.18 -8.406 1 93.69 116 ARG B CA 1
ATOM 2587 C C . ARG B 1 116 ? -8.641 -2.453 -9.227 1 93.69 116 ARG B C 1
ATOM 2589 O O . ARG B 1 116 ? -9.57 -3.109 -8.75 1 93.69 116 ARG B O 1
ATOM 2596 N N . ALA B 1 117 ? -8.641 -1.939 -10.438 1 91.62 117 ALA B N 1
ATOM 2597 C CA . ALA B 1 117 ? -9.781 -2.172 -11.312 1 91.62 117 ALA B CA 1
ATOM 2598 C C . ALA B 1 117 ? -9.977 -3.66 -11.586 1 91.62 117 ALA B C 1
ATOM 2600 O O . ALA B 1 117 ? -11.102 -4.156 -11.594 1 91.62 117 ALA B O 1
ATOM 2601 N N . TRP B 1 118 ? -8.898 -4.316 -11.805 1 95.38 118 TRP B N 1
ATOM 2602 C CA . TRP B 1 118 ? -8.938 -5.754 -12.031 1 95.38 118 TRP B CA 1
ATOM 2603 C C . TRP B 1 118 ? -9.523 -6.48 -10.828 1 95.38 118 TRP B C 1
ATOM 2605 O O . TRP B 1 118 ? -10.367 -7.367 -10.977 1 95.38 118 TRP B O 1
ATOM 2615 N N . LEU B 1 119 ? -9.141 -6.098 -9.68 1 97.44 119 LEU B N 1
ATOM 2616 C CA . LEU B 1 119 ? -9.633 -6.715 -8.453 1 97.44 119 LEU B CA 1
ATOM 2617 C C . LEU B 1 119 ? -11.133 -6.465 -8.281 1 97.44 119 LEU B C 1
ATOM 2619 O O . LEU B 1 119 ? -11.875 -7.367 -7.895 1 97.44 119 LEU B O 1
ATOM 2623 N N . MET B 1 120 ? -11.531 -5.305 -8.57 1 95.12 120 MET B N 1
ATOM 2624 C CA . MET B 1 120 ? -12.945 -4.969 -8.461 1 95.12 120 MET B CA 1
ATOM 2625 C C . MET B 1 120 ? -13.789 -5.816 -9.406 1 95.12 120 MET B C 1
ATOM 2627 O O . MET B 1 120 ? -14.906 -6.215 -9.07 1 95.12 120 MET B O 1
ATOM 2631 N N . GLU B 1 121 ? -13.266 -6.094 -10.508 1 96.44 121 GLU B N 1
ATOM 2632 C CA . GLU B 1 121 ? -13.969 -6.867 -11.523 1 96.44 121 GLU B CA 1
ATOM 2633 C C . GLU B 1 121 ? -14.016 -8.352 -11.164 1 96.44 121 GLU B C 1
ATOM 2635 O O . GLU B 1 121 ? -15.062 -8.984 -11.266 1 96.44 121 GLU B O 1
ATOM 2640 N N . HIS B 1 122 ? -12.984 -8.883 -10.68 1 98.19 122 HIS B N 1
ATOM 2641 C CA . HIS B 1 122 ? -12.852 -10.328 -10.562 1 98.19 122 HIS B CA 1
ATOM 2642 C C . HIS B 1 122 ? -13.062 -10.789 -9.125 1 98.19 122 HIS B C 1
ATOM 2644 O O . HIS B 1 122 ? -13.383 -11.953 -8.883 1 98.19 122 HIS B O 1
ATOM 2650 N N . PHE B 1 123 ? -12.82 -9.938 -8.219 1 98.44 123 PHE B N 1
ATOM 2651 C CA . PHE B 1 123 ? -12.984 -10.25 -6.801 1 98.44 123 PHE B CA 1
ATOM 2652 C C . PHE B 1 123 ? -13.828 -9.188 -6.105 1 98.44 123 PHE B C 1
ATOM 2654 O O . PHE B 1 123 ? -13.383 -8.562 -5.137 1 98.44 123 PHE B O 1
ATOM 2661 N N . PRO B 1 124 ? -15.047 -9.031 -6.492 1 97.69 124 PRO B N 1
ATOM 2662 C CA . PRO B 1 124 ? -15.898 -7.957 -5.969 1 97.69 124 PRO B CA 1
ATOM 2663 C C . PRO B 1 124 ? -16.203 -8.125 -4.484 1 97.69 124 PRO B C 1
ATOM 2665 O O . PRO B 1 124 ? -16.656 -7.176 -3.834 1 97.69 124 PRO B O 1
ATOM 2668 N N . MET B 1 125 ? -15.938 -9.281 -3.939 1 97.94 125 MET B N 1
ATOM 2669 C CA . MET B 1 125 ? -16.219 -9.531 -2.529 1 97.94 125 MET B CA 1
ATOM 2670 C C . MET B 1 125 ? -15.164 -8.867 -1.643 1 97.94 125 MET B C 1
ATOM 2672 O O . MET B 1 125 ? -15.352 -8.758 -0.429 1 97.94 125 MET B O 1
ATOM 2676 N N . ILE B 1 126 ? -14.117 -8.422 -2.213 1 97 126 ILE B N 1
ATOM 2677 C CA . ILE B 1 126 ? -13.07 -7.73 -1.471 1 97 126 ILE B CA 1
ATOM 2678 C C . ILE B 1 126 ? -13.172 -6.227 -1.706 1 97 126 ILE B C 1
ATOM 2680 O O . ILE B 1 126 ? -13.086 -5.762 -2.846 1 97 126 ILE B O 1
ATOM 2684 N N . SER B 1 127 ? -13.25 -5.512 -0.67 1 94.56 127 SER B N 1
ATOM 2685 C CA . SER B 1 127 ? -13.312 -4.059 -0.775 1 94.56 127 SER B CA 1
ATOM 2686 C C . SER B 1 127 ? -11.984 -3.479 -1.253 1 94.56 127 SER B C 1
ATOM 2688 O O . SER B 1 127 ? -10.914 -3.957 -0.864 1 94.56 127 SER B O 1
ATOM 2690 N N . THR B 1 128 ? -12.055 -2.375 -1.998 1 92 128 THR B N 1
ATOM 2691 C CA . THR B 1 128 ? -10.844 -1.68 -2.43 1 92 128 THR B CA 1
ATOM 2692 C C . THR B 1 128 ? -10.086 -1.12 -1.23 1 92 128 THR B C 1
ATOM 2694 O O . THR B 1 128 ? -8.875 -0.915 -1.299 1 92 128 THR B O 1
ATOM 2697 N N . ASP B 1 129 ? -10.766 -0.942 -0.124 1 95 129 ASP B N 1
ATOM 2698 C CA . ASP B 1 129 ? -10.133 -0.47 1.103 1 95 129 ASP B CA 1
ATOM 2699 C C . ASP B 1 129 ? -9.156 -1.51 1.648 1 95 129 ASP B C 1
ATOM 2701 O O . ASP B 1 129 ? -8.305 -1.192 2.486 1 95 129 ASP B O 1
ATOM 2705 N N . ASN B 1 130 ? -9.359 -2.709 1.151 1 97.94 130 ASN B N 1
ATOM 2706 C CA . ASN B 1 130 ? -8.539 -3.807 1.643 1 97.94 130 ASN B CA 1
ATOM 2707 C C . ASN B 1 130 ? -7.387 -4.113 0.691 1 97.94 130 ASN B C 1
ATOM 2709 O O . ASN B 1 130 ? -6.719 -5.141 0.826 1 97.94 130 ASN B O 1
ATOM 2713 N N . VAL B 1 131 ? -7.145 -3.189 -0.246 1 97.69 131 VAL B N 1
ATOM 2714 C CA . VAL B 1 131 ? -6.012 -3.338 -1.153 1 97.69 131 VAL B CA 1
ATOM 2715 C C . VAL B 1 131 ? -4.844 -2.479 -0.669 1 97.69 131 VAL B C 1
ATOM 2717 O O . VAL B 1 131 ? -4.992 -1.267 -0.49 1 97.69 131 VAL B O 1
ATOM 2720 N N . ILE B 1 132 ? -3.736 -3.141 -0.42 1 98.56 132 ILE B N 1
ATOM 2721 C CA . ILE B 1 132 ? -2.516 -2.479 0.024 1 98.56 132 ILE B CA 1
ATOM 2722 C C . ILE B 1 132 ? -1.417 -2.666 -1.02 1 98.56 132 ILE B C 1
ATOM 2724 O O . ILE B 1 132 ? -1.141 -3.791 -1.444 1 98.56 132 ILE B O 1
ATOM 2728 N N . VAL B 1 133 ? -0.873 -1.558 -1.474 1 97.56 133 VAL B N 1
ATOM 2729 C CA . VAL B 1 133 ? 0.257 -1.595 -2.396 1 97.56 133 VAL B CA 1
ATOM 2730 C C . VAL B 1 133 ? 1.562 -1.433 -1.622 1 97.56 133 VAL B C 1
ATOM 2732 O O . VAL B 1 133 ? 1.81 -0.385 -1.02 1 97.56 133 VAL B O 1
ATOM 2735 N N . ALA B 1 134 ? 2.381 -2.516 -1.646 1 98.25 134 ALA B N 1
ATOM 2736 C CA . ALA B 1 134 ? 3.613 -2.521 -0.86 1 98.25 134 ALA B CA 1
ATOM 2737 C C . ALA B 1 134 ? 4.637 -3.484 -1.453 1 98.25 134 ALA B C 1
ATOM 2739 O O . ALA B 1 134 ? 4.309 -4.629 -1.775 1 98.25 134 ALA B O 1
ATOM 2740 N N . ARG B 1 135 ? 5.855 -2.969 -1.549 1 96.81 135 ARG B N 1
ATOM 2741 C CA . ARG B 1 135 ? 6.949 -3.857 -1.922 1 96.81 135 ARG B CA 1
ATOM 2742 C C . ARG B 1 135 ? 7.371 -4.734 -0.747 1 96.81 135 ARG B C 1
ATOM 2744 O O . ARG B 1 135 ? 7.477 -5.953 -0.882 1 96.81 135 ARG B O 1
ATOM 2751 N N . LYS B 1 136 ? 7.562 -4.129 0.344 1 97.81 136 LYS B N 1
ATOM 2752 C CA . LYS B 1 136 ? 7.93 -4.832 1.569 1 97.81 136 LYS B CA 1
ATOM 2753 C C . LYS B 1 136 ? 6.695 -5.352 2.297 1 97.81 136 LYS B C 1
ATOM 2755 O O . LYS B 1 136 ? 6.305 -4.812 3.334 1 97.81 136 LYS B O 1
ATOM 2760 N N . LYS B 1 137 ? 6.227 -6.426 1.846 1 98.69 137 LYS B N 1
ATOM 2761 C CA . LYS B 1 137 ? 4.938 -6.941 2.295 1 98.69 137 LYS B CA 1
ATOM 2762 C C . LYS B 1 137 ? 5.004 -7.398 3.75 1 98.69 137 LYS B C 1
ATOM 2764 O O . LYS B 1 137 ? 3.969 -7.551 4.402 1 98.69 137 LYS B O 1
ATOM 2769 N N . TRP B 1 138 ? 6.176 -7.625 4.266 1 98.12 138 TRP B N 1
ATOM 2770 C CA . TRP B 1 138 ? 6.328 -8.109 5.633 1 98.12 138 TRP B CA 1
ATOM 2771 C C . TRP B 1 138 ? 6 -7.008 6.637 1 98.12 138 TRP B C 1
ATOM 2773 O O . TRP B 1 138 ? 5.863 -7.273 7.836 1 98.12 138 TRP B O 1
ATOM 2783 N N . TYR B 1 139 ? 5.711 -5.805 6.199 1 98.44 139 TYR B N 1
ATOM 2784 C CA . TYR B 1 139 ? 5.281 -4.734 7.094 1 98.44 139 TYR B CA 1
ATOM 2785 C C . TYR B 1 139 ? 3.766 -4.727 7.246 1 98.44 139 TYR B C 1
ATOM 2787 O O . TYR B 1 139 ? 3.227 -4.02 8.102 1 98.44 139 TYR B O 1
ATOM 2795 N N . VAL B 1 140 ? 3.062 -5.516 6.449 1 98.69 140 VAL B N 1
ATOM 2796 C CA . VAL B 1 140 ? 1.611 -5.586 6.582 1 98.69 140 VAL B CA 1
ATOM 2797 C C . VAL B 1 140 ? 1.238 -6.668 7.598 1 98.69 140 VAL B C 1
ATOM 2799 O O . VAL B 1 140 ? 1.706 -7.805 7.5 1 98.69 140 VAL B O 1
ATOM 2802 N N . GLN B 1 141 ? 0.434 -6.305 8.539 1 97.75 141 GLN B N 1
ATOM 2803 C CA . GLN B 1 141 ? -0 -7.223 9.594 1 97.75 141 GLN B CA 1
ATOM 2804 C C . GLN B 1 141 ? -1.003 -8.242 9.055 1 97.75 141 GLN B C 1
ATOM 2806 O O . GLN B 1 141 ? -1.914 -7.883 8.305 1 97.75 141 GLN B O 1
ATOM 2811 N N . GLY B 1 142 ? -0.825 -9.484 9.445 1 97.88 142 GLY B N 1
ATOM 2812 C CA . GLY B 1 142 ? -1.716 -10.586 9.094 1 97.88 142 GLY B CA 1
ATOM 2813 C C . GLY B 1 142 ? -1.28 -11.914 9.68 1 97.88 142 GLY B C 1
ATOM 2814 O O . GLY B 1 142 ? -0.152 -12.047 10.156 1 97.88 142 GLY B O 1
ATOM 2815 N N . ASP B 1 143 ? -2.172 -12.867 9.656 1 98.38 143 ASP B N 1
ATOM 2816 C CA . ASP B 1 143 ? -1.905 -14.172 10.273 1 98.38 143 ASP B CA 1
ATOM 2817 C C . ASP B 1 143 ? -1.141 -15.078 9.312 1 98.38 143 ASP B C 1
ATOM 2819 O O . ASP B 1 143 ? -0.399 -15.961 9.75 1 98.38 143 ASP B O 1
ATOM 2823 N N . ILE B 1 144 ? -1.328 -14.859 8.023 1 98.75 144 ILE B N 1
ATOM 2824 C CA . ILE B 1 144 ? -0.673 -15.672 7.004 1 98.75 144 ILE B CA 1
ATOM 2825 C C . ILE B 1 144 ? -0.674 -14.93 5.672 1 98.75 144 ILE B C 1
ATOM 2827 O O . ILE B 1 144 ? -1.604 -14.18 5.371 1 98.75 144 ILE B O 1
ATOM 2831 N N . LEU B 1 145 ? 0.385 -15.07 4.875 1 98.88 145 LEU B N 1
ATOM 2832 C CA . LEU B 1 145 ? 0.469 -14.516 3.529 1 98.88 145 LEU B CA 1
ATOM 2833 C C . LEU B 1 145 ? 0.528 -15.625 2.484 1 98.88 145 LEU B C 1
ATOM 2835 O O . LEU B 1 145 ? 1.237 -16.609 2.666 1 98.88 145 LEU B O 1
ATOM 2839 N N . ILE B 1 146 ? -0.254 -15.5 1.454 1 98.94 146 ILE B N 1
ATOM 2840 C CA . ILE B 1 146 ? -0.072 -16.312 0.255 1 98.94 146 ILE B CA 1
ATOM 2841 C C . ILE B 1 146 ? 0.699 -15.516 -0.795 1 98.94 146 ILE B C 1
ATOM 2843 O O . ILE B 1 146 ? 0.233 -14.477 -1.255 1 98.94 146 ILE B O 1
ATOM 2847 N N . ASP B 1 147 ? 1.848 -15.977 -1.182 1 98.81 147 ASP B N 1
ATOM 2848 C CA . ASP B 1 147 ? 2.74 -15.242 -2.072 1 98.81 147 ASP B CA 1
ATOM 2849 C C . ASP B 1 147 ? 3.631 -16.188 -2.867 1 98.81 147 ASP B C 1
ATOM 2851 O O . ASP B 1 147 ? 3.828 -17.344 -2.471 1 98.81 147 ASP B O 1
ATOM 2855 N N . ASP B 1 148 ? 4.129 -15.727 -3.945 1 97.88 148 ASP B N 1
ATOM 2856 C CA . ASP B 1 148 ? 4.938 -16.594 -4.793 1 97.88 148 ASP B CA 1
ATOM 2857 C C . ASP B 1 148 ? 6.383 -16.109 -4.859 1 97.88 148 ASP B C 1
ATOM 2859 O O . ASP B 1 148 ? 7.266 -16.828 -5.324 1 97.88 148 ASP B O 1
ATOM 2863 N N . LYS B 1 149 ? 6.648 -14.906 -4.484 1 97 149 LYS B N 1
ATOM 2864 C CA . LYS B 1 149 ? 7.961 -14.305 -4.684 1 97 149 LYS B CA 1
ATOM 2865 C C . LYS B 1 149 ? 8.992 -14.898 -3.734 1 97 149 LYS B C 1
ATOM 2867 O O . LYS B 1 149 ? 8.836 -14.836 -2.514 1 97 149 LYS B O 1
ATOM 2872 N N . PRO B 1 150 ? 10.109 -15.398 -4.227 1 96.38 150 PRO B N 1
ATOM 2873 C CA . PRO B 1 150 ? 11.109 -16.062 -3.391 1 96.38 150 PRO B CA 1
ATOM 2874 C C . PRO B 1 150 ? 11.609 -15.18 -2.25 1 96.38 150 PRO B C 1
ATOM 2876 O O . PRO B 1 150 ? 11.641 -15.617 -1.096 1 96.38 150 PRO B O 1
ATOM 2879 N N . ALA B 1 151 ? 11.891 -13.984 -2.543 1 95.75 151 ALA B N 1
ATOM 2880 C CA . ALA B 1 151 ? 12.43 -13.086 -1.523 1 95.75 151 ALA B CA 1
ATOM 2881 C C . ALA B 1 151 ? 11.414 -12.844 -0.413 1 95.75 151 ALA B C 1
ATOM 2883 O O . ALA B 1 151 ? 11.781 -12.727 0.759 1 95.75 151 ALA B O 1
ATOM 2884 N N . THR B 1 152 ? 10.164 -12.742 -0.753 1 98.06 152 THR B N 1
ATOM 2885 C CA . THR B 1 152 ? 9.109 -12.547 0.236 1 98.06 152 THR B CA 1
ATOM 2886 C C . THR B 1 152 ? 8.938 -13.797 1.1 1 98.06 152 THR B C 1
ATOM 2888 O O . THR B 1 152 ? 8.812 -13.695 2.322 1 98.06 152 THR B O 1
ATOM 2891 N N . ILE B 1 153 ? 8.977 -14.938 0.451 1 98.19 153 ILE B N 1
ATOM 2892 C CA . ILE B 1 153 ? 8.859 -16.203 1.152 1 98.19 153 ILE B CA 1
ATOM 2893 C C . ILE B 1 153 ? 9.977 -16.328 2.186 1 98.19 153 ILE B C 1
ATOM 2895 O O . ILE B 1 153 ? 9.719 -16.625 3.357 1 98.19 153 ILE B O 1
ATOM 2899 N N . GLU B 1 154 ? 11.133 -16.062 1.754 1 98.19 154 GLU B N 1
ATOM 2900 C CA . GLU B 1 154 ? 12.289 -16.141 2.639 1 98.19 154 GLU B CA 1
ATOM 2901 C C . GLU B 1 154 ? 12.172 -15.148 3.793 1 98.19 154 GLU B C 1
ATOM 2903 O O . GLU B 1 154 ? 12.43 -15.5 4.945 1 98.19 154 GLU B O 1
ATOM 2908 N N . LYS B 1 155 ? 11.766 -13.984 3.502 1 98.31 155 LYS B N 1
ATOM 2909 C CA . LYS B 1 155 ? 11.688 -12.93 4.512 1 98.31 155 LYS B CA 1
ATOM 2910 C C . LYS B 1 155 ? 10.633 -13.25 5.566 1 98.31 155 LYS B C 1
ATOM 2912 O O . LYS B 1 155 ? 10.859 -13.055 6.758 1 98.31 155 LYS B O 1
ATOM 2917 N N . PHE B 1 156 ? 9.492 -13.703 5.141 1 98.44 156 PHE B N 1
ATOM 2918 C CA . PHE B 1 156 ? 8.445 -14.07 6.086 1 98.44 156 PHE B CA 1
ATOM 2919 C C . PHE B 1 156 ? 8.93 -15.164 7.027 1 98.44 156 PHE B C 1
ATOM 2921 O O . PHE B 1 156 ? 8.68 -15.109 8.234 1 98.44 156 PHE B O 1
ATOM 2928 N N . GLN B 1 157 ? 9.625 -16.094 6.523 1 97.94 157 GLN B N 1
ATOM 2929 C CA . GLN B 1 157 ? 10.109 -17.219 7.332 1 97.94 157 GLN B CA 1
ATOM 2930 C C . GLN B 1 157 ? 11.211 -16.75 8.289 1 97.94 157 GLN B C 1
ATOM 2932 O O . GLN B 1 157 ? 11.258 -17.203 9.438 1 97.94 157 GLN B O 1
ATOM 2937 N N . GLU B 1 158 ? 12.023 -15.898 7.797 1 97.81 158 GLU B N 1
ATOM 2938 C CA . GLU B 1 158 ? 13.031 -15.297 8.664 1 97.81 158 GLU B CA 1
ATOM 2939 C C . GLU B 1 158 ? 12.391 -14.602 9.859 1 97.81 158 GLU B C 1
ATOM 2941 O O . GLU B 1 158 ? 12.93 -14.625 10.969 1 97.81 158 GLU B O 1
ATOM 2946 N N . LEU B 1 159 ? 11.219 -14.047 9.688 1 97.44 159 LEU B N 1
ATOM 2947 C CA . LEU B 1 159 ? 10.516 -13.305 10.727 1 97.44 159 LEU B CA 1
ATOM 2948 C C . LEU B 1 159 ? 9.57 -14.211 11.5 1 97.44 159 LEU B C 1
ATOM 2950 O O . LEU B 1 159 ? 8.781 -13.734 12.32 1 97.44 159 LEU B O 1
ATOM 2954 N N . ASN B 1 160 ? 9.609 -15.469 11.211 1 97.75 160 ASN B N 1
ATOM 2955 C CA . ASN B 1 160 ? 8.742 -16.469 11.836 1 97.75 160 ASN B CA 1
ATOM 2956 C C . ASN B 1 160 ? 7.27 -16.141 11.617 1 97.75 160 ASN B C 1
ATOM 2958 O O . ASN B 1 160 ? 6.461 -16.266 12.539 1 97.75 160 ASN B O 1
ATOM 2962 N N . ARG B 1 161 ? 6.992 -15.625 10.477 1 98.06 161 ARG B N 1
ATOM 2963 C CA . ARG B 1 161 ? 5.617 -15.383 10.055 1 98.06 161 ARG B CA 1
ATOM 2964 C C . ARG B 1 161 ? 5.16 -16.422 9.039 1 98.06 161 ARG B C 1
ATOM 2966 O O . ARG B 1 161 ? 5.949 -16.875 8.211 1 98.06 161 ARG B O 1
ATOM 2973 N N . LYS B 1 162 ? 3.928 -16.766 9.086 1 98.56 162 LYS B N 1
ATOM 2974 C CA . LYS B 1 162 ? 3.41 -17.844 8.25 1 98.56 162 LYS B CA 1
ATOM 2975 C C . LYS B 1 162 ? 3.201 -17.359 6.812 1 98.56 162 LYS B C 1
ATOM 2977 O O . LYS B 1 162 ? 2.723 -16.25 6.586 1 98.56 162 LYS B O 1
ATOM 2982 N N . ILE B 1 163 ? 3.6 -18.25 5.91 1 98.81 163 ILE B N 1
ATOM 2983 C CA . ILE B 1 163 ? 3.436 -17.953 4.492 1 98.81 163 ILE B CA 1
ATOM 2984 C C . ILE B 1 163 ? 3.182 -19.25 3.725 1 98.81 163 ILE B C 1
ATOM 2986 O O . ILE B 1 163 ? 3.793 -20.281 4.016 1 98.81 163 ILE B O 1
ATOM 2990 N N . ILE B 1 164 ? 2.201 -19.219 2.871 1 98.88 164 ILE B N 1
ATOM 2991 C CA . ILE B 1 164 ? 2.02 -20.25 1.869 1 98.88 164 ILE B CA 1
ATOM 2992 C C . ILE B 1 164 ? 2.678 -19.828 0.558 1 98.88 164 ILE B C 1
ATOM 2994 O O . ILE B 1 164 ? 2.283 -18.828 -0.049 1 98.88 164 ILE B O 1
ATOM 2998 N N . ALA B 1 165 ? 3.686 -20.594 0.169 1 98.88 165 ALA B N 1
ATOM 2999 C CA . ALA B 1 165 ? 4.32 -20.359 -1.125 1 98.88 165 ALA B CA 1
ATOM 3000 C C . ALA B 1 165 ? 3.457 -20.891 -2.266 1 98.88 165 ALA B C 1
ATOM 3002 O O . ALA B 1 165 ? 3.299 -22.094 -2.416 1 98.88 165 ALA B O 1
ATOM 3003 N N . MET B 1 166 ? 2.842 -20 -2.994 1 98.81 166 MET B N 1
ATOM 3004 C CA . MET B 1 166 ? 2.213 -20.438 -4.242 1 98.81 166 MET B CA 1
ATOM 3005 C C . MET B 1 166 ? 3.264 -20.844 -5.266 1 98.81 166 MET B C 1
ATOM 3007 O O . MET B 1 166 ? 4.094 -20.031 -5.676 1 98.81 166 MET B O 1
ATOM 3011 N N . GLU B 1 167 ? 3.197 -22 -5.66 1 97.25 167 GLU B N 1
ATOM 3012 C CA . GLU B 1 167 ? 4.289 -22.547 -6.465 1 97.25 167 GLU B CA 1
ATOM 3013 C C . GLU B 1 167 ? 4.293 -21.938 -7.867 1 97.25 167 GLU B C 1
ATOM 3015 O O . GLU B 1 167 ? 3.248 -21.859 -8.516 1 97.25 167 GLU B O 1
ATOM 3020 N N . MET B 1 168 ? 5.371 -21.547 -8.266 1 95.62 168 MET B N 1
ATOM 3021 C CA . MET B 1 168 ? 5.746 -21.094 -9.602 1 95.62 168 MET B CA 1
ATOM 3022 C C . MET B 1 168 ? 7.094 -21.688 -10.016 1 95.62 168 MET B C 1
ATOM 3024 O O . MET B 1 168 ? 7.879 -22.094 -9.164 1 95.62 168 MET B O 1
ATOM 3028 N N . PRO B 1 169 ? 7.332 -21.797 -11.266 1 93.06 169 PRO B N 1
ATOM 3029 C CA . PRO B 1 169 ? 8.602 -22.391 -11.688 1 93.06 169 PRO B CA 1
ATOM 3030 C C . PRO B 1 169 ? 9.812 -21.719 -11.039 1 93.06 169 PRO B C 1
ATOM 3032 O O . PRO B 1 169 ? 10.766 -22.406 -10.656 1 93.06 169 PRO B O 1
ATOM 3035 N N . TYR B 1 170 ? 9.781 -20.484 -10.797 1 92.25 170 TYR B N 1
ATOM 3036 C CA . TYR B 1 170 ? 10.953 -19.734 -10.359 1 92.25 170 TYR B CA 1
ATOM 3037 C C . TYR B 1 170 ? 11.117 -19.812 -8.852 1 92.25 170 TYR B C 1
ATOM 3039 O O . TYR B 1 170 ? 12.109 -19.328 -8.297 1 92.25 170 TYR B O 1
ATOM 3047 N N . ASN B 1 171 ? 10.172 -20.406 -8.156 1 95.25 171 ASN B N 1
ATOM 3048 C CA . ASN B 1 171 ? 10.336 -20.469 -6.703 1 95.25 171 ASN B CA 1
ATOM 3049 C C . ASN B 1 171 ? 10.391 -21.906 -6.195 1 95.25 171 ASN B C 1
ATOM 3051 O O . ASN B 1 171 ? 10.297 -22.141 -4.988 1 95.25 171 ASN B O 1
ATOM 3055 N N . ARG B 1 172 ? 10.523 -22.844 -7.113 1 93.62 172 ARG B N 1
ATOM 3056 C CA . ARG B 1 172 ? 10.516 -24.266 -6.762 1 93.62 172 ARG B CA 1
ATOM 3057 C C . ARG B 1 172 ? 11.711 -24.609 -5.879 1 93.62 172 ARG B C 1
ATOM 3059 O O . ARG B 1 172 ? 11.625 -25.5 -5.035 1 93.62 172 ARG B O 1
ATOM 3066 N N . LYS B 1 173 ? 12.742 -23.875 -6.035 1 92.69 173 LYS B N 1
ATOM 3067 C CA . LYS B 1 173 ? 13.953 -24.156 -5.266 1 92.69 173 LYS B CA 1
ATOM 3068 C C . LYS B 1 173 ? 13.969 -23.359 -3.957 1 92.69 173 LYS B C 1
ATOM 3070 O O . LYS B 1 173 ? 14.859 -23.547 -3.123 1 92.69 173 LYS B O 1
ATOM 3075 N N . THR B 1 174 ? 13.047 -22.5 -3.744 1 95.44 174 THR B N 1
ATOM 3076 C CA . THR B 1 174 ? 12.953 -21.734 -2.51 1 95.44 174 THR B CA 1
ATOM 3077 C C . THR B 1 174 ? 12.32 -22.562 -1.398 1 95.44 174 THR B C 1
ATOM 3079 O O . THR B 1 174 ? 11.164 -22.969 -1.499 1 95.44 174 THR B O 1
ATOM 3082 N N . PRO B 1 175 ? 13.047 -22.828 -0.369 1 97 175 PRO B N 1
ATOM 3083 C CA . PRO B 1 175 ? 12.453 -23.594 0.732 1 97 175 PRO B CA 1
ATOM 3084 C C . PRO B 1 175 ? 11.242 -22.875 1.343 1 97 175 PRO B C 1
ATOM 3086 O O . PRO B 1 175 ? 11.266 -21.672 1.549 1 97 175 PRO B O 1
ATOM 3089 N N . ALA B 1 176 ? 10.203 -23.609 1.584 1 97.75 176 ALA B N 1
ATOM 3090 C CA . ALA B 1 176 ? 8.984 -23.078 2.193 1 97.75 176 ALA B CA 1
ATOM 3091 C C . ALA B 1 176 ? 8.328 -24.125 3.088 1 97.75 176 ALA B C 1
ATOM 3093 O O . ALA B 1 176 ? 8.219 -25.297 2.713 1 97.75 176 ALA B O 1
ATOM 3094 N N . GLN B 1 177 ? 7.898 -23.672 4.262 1 97.12 177 GLN B N 1
ATOM 3095 C CA . GLN B 1 177 ? 7.246 -24.578 5.199 1 97.12 177 GLN B CA 1
ATOM 3096 C C . GLN B 1 177 ? 5.875 -25.016 4.688 1 97.12 177 GLN B C 1
ATOM 3098 O O . GLN B 1 177 ? 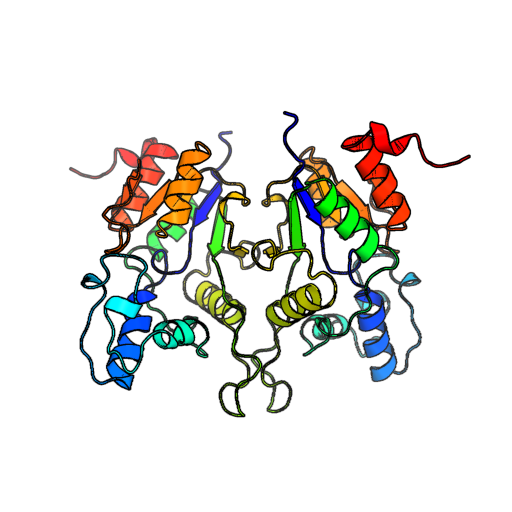5.445 -26.141 4.918 1 97.12 177 GLN B O 1
ATOM 3103 N N . LEU B 1 178 ? 5.16 -24.109 4.086 1 98.5 178 LEU B N 1
ATOM 3104 C CA . LEU B 1 178 ? 3.879 -24.375 3.436 1 98.5 178 LEU B CA 1
ATOM 3105 C C . LEU B 1 178 ? 3.943 -24.016 1.952 1 98.5 178 LEU B C 1
ATOM 3107 O O . LEU B 1 178 ? 4.414 -22.938 1.584 1 98.5 178 LEU B O 1
ATOM 3111 N N . ARG B 1 179 ? 3.504 -24.984 1.188 1 98.62 179 ARG B N 1
ATOM 3112 C CA . ARG B 1 179 ? 3.523 -24.781 -0.259 1 98.62 179 ARG B CA 1
ATOM 3113 C C . ARG B 1 179 ? 2.25 -25.328 -0.901 1 98.62 179 ARG B C 1
ATOM 3115 O O . ARG B 1 179 ? 1.672 -26.297 -0.424 1 98.62 179 ARG B O 1
ATOM 3122 N N . ALA B 1 180 ? 1.773 -24.641 -1.954 1 98.75 180 ALA B N 1
ATOM 3123 C CA . ALA B 1 180 ? 0.589 -25.047 -2.709 1 98.75 180 ALA B CA 1
ATOM 3124 C C . ALA B 1 180 ? 0.788 -24.812 -4.203 1 98.75 180 ALA B C 1
ATOM 3126 O O . ALA B 1 180 ? 1.393 -23.812 -4.609 1 98.75 180 ALA B O 1
ATOM 3127 N N . LYS B 1 181 ? 0.226 -25.672 -4.992 1 97.81 181 LYS B N 1
ATOM 3128 C CA . LYS B 1 181 ? 0.287 -25.547 -6.445 1 97.81 181 LYS B CA 1
ATOM 3129 C C . LYS B 1 181 ? -1.005 -24.953 -7 1 97.81 181 LYS B C 1
ATOM 3131 O O . LYS B 1 181 ? -1.007 -24.359 -8.086 1 97.81 181 LYS B O 1
ATOM 3136 N N . THR B 1 182 ? -2.041 -25.234 -6.254 1 98.19 182 THR B N 1
ATOM 3137 C CA . THR B 1 182 ? -3.365 -24.797 -6.695 1 98.19 182 THR B CA 1
ATOM 3138 C C . THR B 1 182 ? -4.121 -24.125 -5.559 1 98.19 182 THR B C 1
ATOM 3140 O O . THR B 1 182 ? -3.742 -24.25 -4.391 1 98.19 182 THR B O 1
ATOM 3143 N N . TRP B 1 183 ? -5.152 -23.406 -5.902 1 98.62 183 TRP B N 1
ATOM 3144 C CA . TRP B 1 183 ? -5.961 -22.766 -4.879 1 98.62 183 TRP B CA 1
ATOM 3145 C C . TRP B 1 183 ? -6.746 -23.781 -4.07 1 98.62 183 TRP B C 1
ATOM 3147 O O . TRP B 1 183 ? -7.152 -23.516 -2.938 1 98.62 183 TRP B O 1
ATOM 3157 N N . ASP B 1 184 ? -6.996 -24.953 -4.652 1 98.06 184 ASP B N 1
ATOM 3158 C CA . ASP B 1 184 ? -7.566 -26.031 -3.848 1 98.06 184 ASP B CA 1
ATOM 3159 C C . ASP B 1 184 ? -6.637 -26.406 -2.697 1 98.06 184 ASP B C 1
ATOM 3161 O O . ASP B 1 184 ? -7.09 -26.641 -1.572 1 98.06 184 ASP B O 1
ATOM 3165 N N . GLU B 1 185 ? -5.391 -26.484 -3.02 1 98.56 185 GLU B N 1
ATOM 3166 C CA . GLU B 1 185 ? -4.406 -26.797 -1.987 1 98.56 185 GLU B CA 1
ATOM 3167 C C . GLU B 1 185 ? -4.273 -25.656 -0.983 1 98.56 185 GLU B C 1
ATOM 3169 O O . GLU B 1 185 ? -4.102 -25.906 0.214 1 98.56 185 GLU B O 1
ATOM 3174 N N . VAL B 1 186 ? -4.305 -24.422 -1.436 1 98.75 186 VAL B N 1
ATOM 3175 C CA . VAL B 1 186 ? -4.305 -23.281 -0.538 1 98.75 186 VAL B CA 1
ATOM 3176 C C . VAL B 1 186 ? -5.48 -23.375 0.431 1 98.75 186 VAL B C 1
ATOM 3178 O O . VAL B 1 186 ? -5.316 -23.188 1.639 1 98.75 186 VAL B O 1
ATOM 3181 N N . ARG B 1 187 ? -6.617 -23.672 -0.153 1 98.5 187 ARG B N 1
ATOM 3182 C CA . ARG B 1 187 ? -7.82 -23.812 0.662 1 98.5 187 ARG B CA 1
ATOM 3183 C C . ARG B 1 187 ? -7.617 -24.844 1.763 1 98.5 187 ARG B C 1
ATOM 3185 O O . ARG B 1 187 ? -7.961 -24.594 2.922 1 98.5 187 ARG B O 1
ATOM 3192 N N . GLU B 1 188 ? -7.121 -25.953 1.382 1 97.81 188 GLU B N 1
ATOM 3193 C CA . GLU B 1 188 ? -6.902 -27.016 2.346 1 97.81 188 GLU B CA 1
ATOM 3194 C C . GLU B 1 188 ? -5.988 -26.562 3.48 1 97.81 188 GLU B C 1
ATOM 3196 O O . GLU B 1 188 ? -6.262 -26.828 4.652 1 97.81 188 GLU B O 1
ATOM 3201 N N . LEU B 1 189 ? -4.93 -25.891 3.18 1 98.25 189 LEU B N 1
ATOM 3202 C CA . LEU B 1 189 ? -3.979 -25.422 4.176 1 98.25 189 LEU B CA 1
ATOM 3203 C C . LEU B 1 189 ? -4.625 -24.391 5.102 1 98.25 189 LEU B C 1
ATOM 3205 O O . LEU B 1 189 ? -4.422 -24.438 6.316 1 98.25 189 LEU B O 1
ATOM 3209 N N . LEU B 1 190 ? -5.441 -23.516 4.543 1 98.38 190 LEU B N 1
ATOM 3210 C CA . LEU B 1 190 ? -6.098 -22.469 5.332 1 98.38 190 LEU B CA 1
ATOM 3211 C C . LEU B 1 190 ? -7.164 -23.078 6.242 1 98.38 190 LEU B C 1
ATOM 3213 O O . LEU B 1 190 ? -7.297 -22.672 7.398 1 98.38 190 LEU B O 1
ATOM 3217 N N . MET B 1 191 ? -7.887 -24.078 5.703 1 97.38 191 MET B N 1
ATOM 3218 C CA . MET B 1 191 ? -8.922 -24.734 6.508 1 97.38 191 MET B CA 1
ATOM 3219 C C . MET B 1 191 ? -8.305 -25.469 7.691 1 97.38 191 MET B C 1
ATOM 3221 O O . MET B 1 191 ? -8.797 -25.375 8.812 1 97.38 191 MET B O 1
ATOM 3225 N N . ARG B 1 192 ? -7.266 -26.109 7.398 1 96.06 192 ARG B N 1
ATOM 3226 C CA . ARG B 1 192 ? -6.582 -26.844 8.461 1 96.06 192 ARG B CA 1
ATOM 3227 C C . ARG B 1 192 ? -6.09 -25.891 9.547 1 96.06 192 ARG B C 1
ATOM 3229 O O . ARG B 1 192 ? -6.121 -26.219 10.734 1 96.06 192 ARG B O 1
ATOM 3236 N N . GLU B 1 193 ? -5.652 -24.75 9.148 1 95.56 193 GLU B N 1
ATOM 3237 C CA . GLU B 1 193 ? -5.051 -23.797 10.07 1 95.56 193 GLU B CA 1
ATOM 3238 C C . GLU B 1 193 ? -6.121 -23.047 10.859 1 95.56 193 GLU B C 1
ATOM 3240 O O . GLU B 1 193 ? -5.977 -22.844 12.07 1 95.56 193 GLU B O 1
ATOM 3245 N N . PHE B 1 194 ? -7.215 -22.656 10.195 1 96.69 194 PHE B N 1
ATOM 3246 C CA . PHE B 1 194 ? -8.07 -21.656 10.836 1 96.69 194 PHE B CA 1
ATOM 3247 C C . PHE B 1 194 ? -9.484 -22.203 11.016 1 96.69 194 PHE B C 1
ATOM 3249 O O . PHE B 1 194 ? -10.266 -21.672 11.805 1 96.69 194 PHE B O 1
ATOM 3256 N N . TYR B 1 195 ? -9.758 -23.234 10.266 1 94.81 195 TYR B N 1
ATOM 3257 C CA . TYR B 1 195 ? -11.109 -23.781 10.297 1 94.81 195 TYR B CA 1
ATOM 3258 C C . TYR B 1 195 ? -11.078 -25.312 10.312 1 94.81 195 TYR B C 1
ATOM 3260 O O . TYR B 1 195 ? -11.68 -25.953 9.453 1 94.81 195 TYR B O 1
ATOM 3268 N N . PRO B 1 196 ? -10.539 -25.828 11.359 1 89.88 196 PRO B N 1
ATOM 3269 C CA . PRO B 1 196 ? -10.305 -27.281 11.367 1 89.88 196 PRO B CA 1
ATOM 3270 C C . PRO B 1 196 ? -11.602 -28.078 11.258 1 89.88 196 PRO B C 1
ATOM 3272 O O . PRO B 1 196 ? -11.586 -29.203 10.758 1 89.88 196 PRO B O 1
ATOM 3275 N N . GLU B 1 197 ? -12.617 -27.547 11.664 1 87.62 197 GLU B N 1
ATOM 3276 C CA . GLU B 1 197 ? -13.891 -28.234 11.562 1 87.62 197 GLU B CA 1
ATOM 3277 C C . GLU B 1 197 ? -14.297 -28.422 10.102 1 87.62 197 GLU B C 1
ATOM 3279 O O . GLU B 1 197 ? -15.086 -29.328 9.781 1 87.62 197 GLU B O 1
ATOM 3284 N N . ARG B 1 198 ? -13.766 -27.734 9.234 1 83 198 ARG B N 1
ATOM 3285 C CA . ARG B 1 198 ? -14.07 -27.797 7.809 1 83 198 ARG B CA 1
ATOM 3286 C C . ARG B 1 198 ? -13 -28.562 7.043 1 83 198 ARG B C 1
ATOM 3288 O O . ARG B 1 198 ? -13.156 -28.844 5.855 1 83 198 ARG B O 1
ATOM 3295 N N . ALA B 1 199 ? -11.93 -28.766 7.617 1 74.25 199 ALA B N 1
ATOM 3296 C CA . ALA B 1 199 ? -10.836 -29.469 6.969 1 74.25 199 ALA B CA 1
ATOM 3297 C C . ALA B 1 199 ? -11.18 -30.953 6.781 1 74.25 199 ALA B C 1
ATOM 3299 O O . ALA B 1 199 ? -10.789 -31.562 5.785 1 74.25 199 ALA B O 1
ATOM 3300 N N . GLU B 1 200 ? -11.852 -31.656 7.738 1 64.69 200 GLU B N 1
ATOM 3301 C CA . GLU B 1 200 ? -12.141 -33.094 7.75 1 64.69 200 GLU B CA 1
ATOM 3302 C C . GLU B 1 200 ? -13.203 -33.438 6.723 1 64.69 200 GLU B C 1
ATOM 3304 O O . GLU B 1 200 ? -13.32 -34.594 6.312 1 64.69 200 GLU B O 1
ATOM 3309 N N . LYS B 1 201 ? -14.086 -32.562 6.461 1 51.22 201 LYS B N 1
ATOM 3310 C CA . LYS B 1 201 ? -15.227 -33.031 5.676 1 51.22 201 LYS B CA 1
ATOM 3311 C C . LYS B 1 201 ? -14.844 -33.188 4.207 1 51.22 201 LYS B C 1
ATOM 3313 O O . LYS B 1 201 ? -15.617 -32.844 3.314 1 51.22 201 LYS B O 1
ATOM 3318 N N . ILE B 1 202 ? -13.414 -33.219 3.848 1 43.81 202 ILE B N 1
A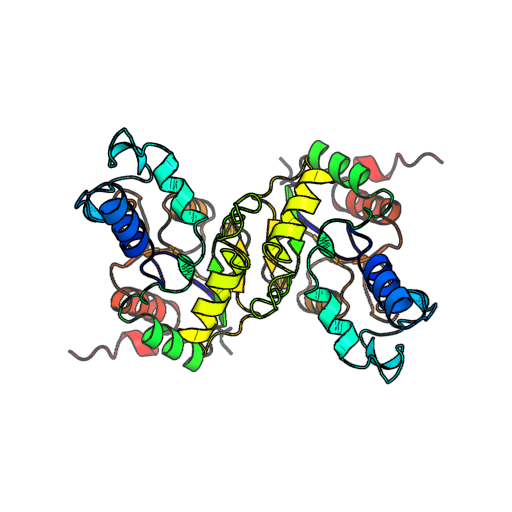TOM 3319 C CA . ILE B 1 202 ? -13.195 -33.594 2.453 1 43.81 202 ILE B CA 1
ATOM 3320 C C . ILE B 1 202 ? -13.766 -35 2.191 1 43.81 202 ILE B C 1
ATOM 3322 O O . ILE B 1 202 ? -13.406 -35.938 2.879 1 43.81 202 ILE B O 1
ATOM 3326 N N . PRO B 1 203 ? -14.867 -35.031 1.421 1 37.25 203 PRO B N 1
ATOM 3327 C CA . PRO B 1 203 ? -15.406 -36.375 1.17 1 37.25 203 PRO B CA 1
ATOM 3328 C C . PRO B 1 203 ? -14.336 -37.344 0.684 1 37.25 203 PRO B C 1
ATOM 3330 O O . PRO B 1 203 ? -13.422 -36.969 -0.05 1 37.25 203 PRO B O 1
ATOM 3333 N N . SER B 1 204 ? -14.234 -38.531 1.432 1 29.3 204 SER B N 1
ATOM 3334 C CA . SER B 1 204 ? -13.664 -39.75 0.86 1 29.3 204 SER B CA 1
ATOM 3335 C C . SER B 1 204 ? -14.227 -40.031 -0.528 1 29.3 204 SER B C 1
ATOM 3337 O O . SER B 1 204 ? -15.414 -39.781 -0.783 1 29.3 204 SER B O 1
#

Nearest PDB structures (foldseek):
  3bwv-assembly1_B  TM=8.844E-01  e=8.816E-15  Staphylococcus epidermidis ATCC 12228
  4l57-assembly1_B-2  TM=7.967E-01  e=1.400E-12  Homo sapiens
  1z88-assembly1_A  TM=6.209E-01  e=1.688E-06  Salmonella enterica subsp. enterica serovar Typhimurium
  2aut-assembly1_A  TM=6.209E-01  e=5.605E-06  Salmonella enterica subsp. enterica serovar Typhimurium
  1z5u-assembly1_B  TM=6.127E-01  e=5.605E-06  Salmonella enterica subsp. enterica serovar Typhimurium

InterPro domains:
  IPR010708 5'(3')-deoxyribonucleotidase [PF06941] (5-192)
  IPR023214 HAD superfamily [G3DSA:3.40.50.1000] (7-183)
  IPR036412 HAD-like superfamily [SSF56784] (5-191)

Secondary structure (DSSP, 8-state):
-PPPPEEEE--BTTTB-HHHHHHHHHHHHHT----GGG-SSS-GGGGS-TTTGGGGGGGGGSTTTTTTPPBPTTHHHHHHHHHHTT-EEEEEE--PPP-SS--TTS-S--HHHHHHHHHHHH-TTS-GGGEEE-S-GGGB--SEEEE--HHHHHHHHHTT--EEEE--GGGTTS--SEEESSHHHHHHHHHHHH-H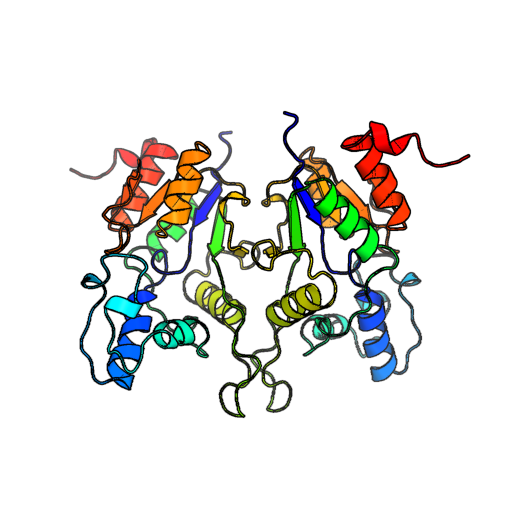HHHTTS--/-PPPPEEEE--BTTTB-HHHHHHHHHHHHHT----GGG-SSS-GGGGS-TTTGGGGGGGGGSTTTTTTPPBPTTHHHHHHHHHHTT-EEEEEE--PPP-SS--TTS-S--HHHHHHHHHHHH-TTS-GGGEEE-S-GGGB--SEEEE--HHHHHHHHHTT--EEEE--GGGTTS--SEEESSHHHHHHHHHHHH-HHHHTT---

Radius of gyration: 22.81 Å; Cα contacts (8 Å, |Δi|>4): 695; chains: 2; bounding box: 45×72×59 Å

pLDDT: mean 89.74, std 15.29, range [28.95, 98.94]

Foldseek 3Di:
DPDAFEEEEEPDLTFFPLQQLLVVVLCVVVVHDDHQLQQQAPQVQVVHDVVCRPVSCLVLQQFLSLQDTDTAPPNQVLLVVSVVVPHHYAYEYAHDFHDPPDDDPSPDGGRVVSNLNNCCVRRVSHDSVRYHHDPQCVVDDGQEYEEADLVNQVVCVVVVGHYEHADTSHCPPRDHPHYDPGVVSVSLVVCVVPPVVPNPPPPD/DPDAFEEEEEPDLTFFPLQQLLVVVLCVVVVHDDHQLQQQAPQCQVVHDVVCRPVSCLVLQQFLSLQDTDTAPPNQVLLVVSVVVPHHYAYEYAHDFHDPDDDDPSPDGGRVVSNLNNCCVRRVSHDSVRYHHDPQCVPDDGQEYEEADLVNQVVCVVVVGHYEHADTSHCPPRDHPHYDPGVVSVSLVVCVVRPVVPNPPPPD

Sequence (408 aa):
MKKQPVILVDMDDVLAEFTNEWLRRYNLDYNDTIDAEVFDGWDAVKHVKPECGTKIFEYFKAPGIYRHLEPKAGSQAVMQELVDLGAEILIVTDSPMGCTFGGDEWQGSNPTDDKRAWLMEHFPMISTDNVIVARKKWYVQGDILIDDKPATIEKFQELNRKIIAMEMPYNRKTPAQLRAKTWDEVRELLMREFYPERAEKIPSMKKQPVILVDMDDVLAEFTNEWLRRYNLDYNDTIDAEVFDGWDAVKHVKPECGTKIFEYFKAPGIYRHLEPKAGSQAVMQELVDLGAEILIVTDSPMGCTFGGDEWQGSNPTDDKRAWLMEHFPMISTDNVIVARKKWYVQGDILIDDKPATIEKFQELNRKIIAMEMPYNRKTPAQLRAKTWDEVRELLMREFYPERAEKIPS

Organism: NCBI:txid1508404

Solvent-accessible surface area (backbone atoms only — not comparable to full-atom values): 22550 Å² total; per-residue (Å²): 127,85,78,64,53,34,41,32,32,30,42,76,54,54,38,26,37,41,63,61,53,55,37,49,52,50,19,65,77,65,73,51,81,71,59,68,75,69,32,72,38,97,53,63,48,80,73,47,58,77,88,49,29,76,54,66,60,52,53,69,36,37,66,57,61,53,50,72,50,52,66,32,72,55,36,57,61,49,52,49,50,42,48,74,72,53,40,43,66,32,41,45,28,66,63,60,72,38,61,63,73,63,65,84,83,62,49,42,52,39,43,55,51,28,42,52,51,32,40,49,71,68,38,66,89,50,58,74,63,32,43,31,39,29,66,56,55,84,38,50,63,58,66,32,34,40,40,42,53,50,71,57,53,48,49,33,51,73,68,74,40,52,48,36,34,34,59,43,54,45,27,68,85,48,82,64,96,32,72,25,81,42,40,67,48,44,46,51,54,48,24,52,72,76,35,53,84,64,44,69,70,60,79,129,127,84,77,66,53,34,39,32,32,30,40,76,53,53,37,26,38,41,62,61,54,56,37,50,52,51,21,65,78,64,72,53,84,70,58,68,75,69,32,72,36,97,54,64,46,81,73,45,56,78,88,49,30,76,54,66,61,51,54,69,36,38,65,58,61,53,50,71,49,51,66,34,73,56,36,55,62,50,52,50,50,41,49,73,73,54,38,44,66,33,40,45,27,67,64,59,70,39,63,65,74,64,68,84,81,61,48,40,52,38,42,56,52,26,42,51,52,32,40,50,71,69,39,65,89,51,58,76,62,33,42,30,38,27,66,56,55,84,38,50,65,58,65,32,34,38,40,43,52,50,69,58,53,48,50,32,51,75,68,73,41,54,48,36,34,34,59,44,53,45,28,68,84,48,82,63,97,31,72,26,80,44,42,66,48,44,46,50,54,49,24,53,72,76,34,51,85,63,43,69,71,59,80,128